Protein 6EXM (pdb70)

Radius of gyration: 22.31 Å; Cα contacts (8 Å, |Δi|>4): 837; chains: 2; bounding box: 46×60×61 Å

B-factor: mean 35.34, std 17.26, range [12.86, 109.3]

Secondary structure (DSSP, 8-state):
-HHHHHHHHHHHHTTPPPEEEETT-EEE-TT-SS-EEEEEEESEEEEEEE-TT--EEEEEEEESSEEEESB-TTT--BSSS-EEEE-SSEEEEEEEEHHHHHHHHTT-HHHHHHHHHHHHHHHHHHHHHHHHHHHHHHHHHHHHHHHHHHHHHEEEETTEEEE-S-HHHHHHHHSPSEETT-HHHHHHHHHHHHTTSEEEETTEEEE--HHHHHHH-HHHHHHHHHHSHHHHHHT-/-HHHHHHHHHHHHTT---EEEETT-EEE-TT-SS-EEEEEEESEEEEEEE-TT-PEEEEEEEESSEEEESB-TTT--BSSS-EEEE-SSEEEEEEEEHHHHHHHHHH-HHHHHHHHHHHHHHHHHHHHHHHHHHHHHHHHHHHHHHHHHHHHHEEEETTEEEE-S-HHHHHHHT--TTHHHHHHHHHTTSEEEETTEEEES-HHHHHHH-HHHHHHHHHH-HHHHHTT-

Solvent-accessible surface area: 20684 Å² total; per-residue (Å²): 123,83,64,1,61,87,1,46,106,31,0,69,111,71,62,33,169,63,106,116,26,88,44,147,76,73,15,11,46,42,165,47,136,50,18,43,0,0,0,0,68,86,12,13,0,32,6,4,1,47,20,196,132,52,58,96,6,14,1,12,37,13,83,21,22,36,4,6,20,7,0,6,0,38,82,55,74,15,16,12,69,18,4,0,31,1,6,15,94,79,1,25,0,3,25,5,91,0,47,74,0,42,98,18,1,26,151,46,72,86,14,2,19,6,0,0,7,4,11,4,44,15,15,1,24,16,9,4,48,76,2,2,66,52,93,40,24,109,49,1,28,0,0,1,22,12,0,30,16,0,7,39,41,14,120,130,49,145,43,20,15,62,5,54,28,74,54,98,2,13,90,53,7,5,42,21,15,9,90,70,132,20,75,41,14,36,175,35,17,64,118,2,68,141,77,141,2,9,24,137,92,112,73,24,15,16,3,89,58,24,104,50,0,45,170,42,0,44,38,4,14,58,29,6,96,26,8,35,78,78,41,54,33,159,20,92,123,81,60,1,63,85,1,52,112,32,2,76,115,64,60,25,162,64,99,160,34,111,42,153,62,65,14,10,43,32,161,44,125,55,14,40,0,0,0,0,57,79,14,16,0,20,5,1,3,45,51,187,128,46,75,93,38,61,3,14,60,14,84,15,27,34,3,6,16,6,0,4,0,36,83,55,74,15,15,11,72,22,0,0,30,0,0,13,59,128,1,29,0,3,24,4,92,1,58,85,2,41,104,20,1,38,160,42,80,89,15,2,23,6,0,0,11,3,10,5,46,18,12,1,38,20,12,3,63,60,1,3,68,42,66,42,24,111,27,0,52,16,0,1,55,0,0,31,15,0,0,36,39,22,112,133,38,147,45,20,24,45,2,50,27,76,63,89,5,10,109,51,13,51,62,126,37,70,59,171,21,29,52,76,0,88,137,86,144,0,1,41,96,78,122,72,29,14,18,2,94,50,24,92,10,0,38,136,62,0,42,21,6,21,58,28,7,94,29,10,34,81,88,40,59,35,124,28,97

Nearest PDB structures (foldseek):
  6qvz-assembly1_B  TM=9.612E-01  e=1.981E-40  Listeria monocytogenes
  6qwf-assembly1_B  TM=9.146E-01  e=3.761E-39  Listeria monocytogenes
  6qwm-assembly1_A  TM=9.175E-01  e=7.849E-39  Listeria monocytogenes
  5lek-assembly1_B  TM=9.121E-01  e=9.302E-39  Listeria monocytogenes EGD-e
  6qwk-assembly1_B  TM=9.116E-01  e=1.382E-38  Listeria monocytogenes

Foldseek 3Di:
DVLLVVVVVLCVVVPWDKDKDFAFDWPDFLPDFFWKKKQWAAAKKFKWDADVPRFIWTADIDGPGAIDTQADLVVRGGPDGITIGGHGGMTMITIGTSPVVNVSCVVPVSNVVVNVLRVVLVVLLVVLLVVLCVVQNPLLQLLLLVLVQQLPQWDQDPVATWRNDQPRSVVQSSDGTTGGPDPVSVVSVVVCAVVQCWHDDPNTIHGDCSVVSCVSSVSSLVSCCVSPVVSSVVVD/DVLLVVVVVLCVVVPWDKDKDFAFDWPDFLVDFFWKKKQWAAAKKFKWDADPVGDIDTDDMDGPGAIDTQADLVVRGGPHRITIGGLARMTMITIGGSPRVNVSCVVPVSNVVVNVVRVVLVVLLVVLLVVLCVVQNPLLNVLLVVLVLQLPQWDQDPQATWSDGDLSSVVVVPVVVVVVSVVVCVVVVQWDCPDSIIHGHNSVVSCVSSVSSLVSCCVSPVVSSVVPD

Structure (mmCIF, N/CA/C/O backbone):
data_6EXM
#
_entry.id   6EXM
#
_cell.length_a   47.729
_cell.length_b   88.647
_cell.length_c   115.997
_cell.angle_alpha   90.00
_cell.angle_beta   90.00
_cell.angle_gamma   90.00
#
_symmetry.space_group_name_H-M   'P 21 21 21'
#
loop_
_entity.id
_entity.type
_entity.pdbx_description
1 polymer 'Listeriolysin positive regulatory factor A'
2 non-polymer [(3~{R})-3-carboxy-7-[(2,3-dimethylphenyl)methyl]-5-oxidanylidene-2,3-dihydro-[1,3]thiazolo[3,2-a]pyridin-8-yl]-dimethyl-azanium
3 non-polymer 'SODIUM ION'
4 non-polymer 'ISOPROPYL ALCOHOL'
5 water water
#
loop_
_atom_site.group_PDB
_atom_site.id
_atom_site.type_symbol
_atom_site.label_atom_id
_atom_site.label_alt_id
_atom_site.label_comp_id
_atom_site.label_asym_id
_atom_site.label_entity_id
_atom_site.label_seq_id
_atom_site.pdbx_PDB_ins_code
_atom_site.Cartn_x
_atom_site.Cartn_y
_atom_site.Cartn_z
_atom_site.occupancy
_atom_site.B_iso_or_equiv
_atom_site.auth_seq_id
_atom_site.auth_comp_id
_atom_site.auth_asym_id
_atom_site.auth_atom_id
_atom_site.pdbx_PDB_model_num
ATOM 1 N N . ASN A 1 4 ? 63.986 106.418 -0.121 1.00 42.35 2 ASN A N 1
ATOM 2 C CA . ASN A 1 4 ? 63.361 107.420 0.736 1.00 41.78 2 ASN A CA 1
ATOM 3 C C . ASN A 1 4 ? 63.427 108.797 0.083 1.00 44.81 2 ASN A C 1
ATOM 4 O O . ASN A 1 4 ? 64.439 109.496 0.190 1.00 32.42 2 ASN A O 1
ATOM 9 N N . ALA A 1 5 ? 62.352 109.195 -0.593 1.00 36.50 3 ALA A N 1
ATOM 10 C CA . ALA A 1 5 ? 62.409 110.388 -1.447 1.00 37.71 3 ALA A CA 1
ATOM 11 C C . ALA A 1 5 ? 62.716 111.649 -0.642 1.00 33.98 3 ALA A C 1
ATOM 12 O O . ALA A 1 5 ? 63.514 112.490 -1.064 1.00 34.07 3 ALA A O 1
ATOM 14 N N . GLN A 1 6 ? 62.083 111.777 0.518 1.00 31.01 4 GLN A N 1
ATOM 15 C CA . GLN A 1 6 ? 62.237 112.944 1.388 1.00 31.65 4 GLN A CA 1
ATOM 16 C C . GLN A 1 6 ? 63.702 113.112 1.801 1.00 33.08 4 GLN A C 1
ATOM 17 O O . GLN A 1 6 ? 64.224 114.221 1.878 1.00 29.21 4 GLN A O 1
ATOM 23 N N . ALA A 1 7 ? 64.341 111.990 2.097 1.00 30.59 5 ALA A N 1
ATOM 24 C CA . ALA A 1 7 ? 65.706 112.010 2.603 1.00 28.03 5 ALA A CA 1
ATOM 25 C C . ALA A 1 7 ? 66.644 112.356 1.459 1.00 33.57 5 ALA A C 1
ATOM 26 O O . ALA A 1 7 ? 67.628 113.086 1.628 1.00 29.56 5 ALA A O 1
ATOM 28 N N . GLU A 1 8 ? 66.335 111.818 0.287 1.00 28.35 6 GLU A N 1
ATOM 29 C CA . GLU A 1 8 ? 67.123 112.115 -0.904 1.00 32.06 6 GLU A CA 1
ATOM 30 C C . GLU A 1 8 ? 67.071 113.614 -1.244 1.00 31.37 6 GLU A C 1
ATOM 31 O O . GLU A 1 8 ? 68.093 114.206 -1.635 1.00 31.42 6 GLU A O 1
ATOM 37 N N . GLU A 1 9 ? 65.912 114.242 -1.085 1.00 30.05 7 GLU A N 1
ATOM 38 C CA . GLU A 1 9 ? 65.803 115.682 -1.315 1.00 33.33 7 GLU A CA 1
ATOM 39 C C . GLU A 1 9 ? 66.609 116.447 -0.267 1.00 37.70 7 GLU A C 1
ATOM 40 O O . GLU A 1 9 ? 67.167 117.513 -0.536 1.00 31.38 7 GLU A O 1
ATOM 46 N N . PHE A 1 10 ? 66.683 115.901 0.943 1.00 30.69 8 PHE A N 1
ATOM 47 C CA . PHE A 1 10 ? 67.394 116.614 1.999 1.00 27.97 8 PHE A CA 1
ATOM 48 C C . PHE A 1 10 ? 68.901 116.566 1.722 1.00 24.38 8 PHE A C 1
ATOM 49 O O . PHE A 1 10 ? 69.613 117.555 1.963 1.00 26.39 8 PHE A O 1
ATOM 57 N N . LYS A 1 11 ? 69.372 115.422 1.234 1.00 23.45 9 LYS A N 1
ATOM 58 C CA . LYS A 1 11 ? 70.776 115.238 0.870 1.00 24.35 9 LYS A CA 1
ATOM 59 C C . LYS A 1 11 ? 71.103 116.302 -0.198 1.00 26.44 9 LYS A C 1
ATOM 60 O O . LYS A 1 11 ? 72.120 116.997 -0.109 1.00 28.68 9 LYS A O 1
ATOM 66 N N . LYS A 1 12 ? 70.221 116.456 -1.182 1.00 30.01 10 LYS A N 1
ATOM 67 C CA . LYS A 1 12 ? 70.488 117.434 -2.242 1.00 29.69 10 LYS A CA 1
ATOM 68 C C . LYS A 1 12 ? 70.528 118.851 -1.717 1.00 30.69 10 LYS A C 1
ATOM 69 O O . LYS A 1 12 ? 71.369 119.651 -2.151 1.00 35.62 10 LYS A O 1
ATOM 75 N N . TYR A 1 13 ? 69.662 119.161 -0.770 1.00 29.09 11 TYR A N 1
ATOM 76 C CA . TYR A 1 13 ? 69.637 120.458 -0.134 1.00 33.49 11 TYR A CA 1
ATOM 77 C C . TYR A 1 13 ? 70.919 120.748 0.645 1.00 30.71 11 TYR A C 1
ATOM 78 O O . TYR A 1 13 ? 71.420 121.885 0.630 1.00 33.64 11 TYR A O 1
ATOM 87 N N . LEU A 1 14 ? 71.455 119.740 1.321 1.00 25.71 12 LEU A N 1
ATOM 88 C CA . LEU A 1 14 ? 72.713 119.922 2.03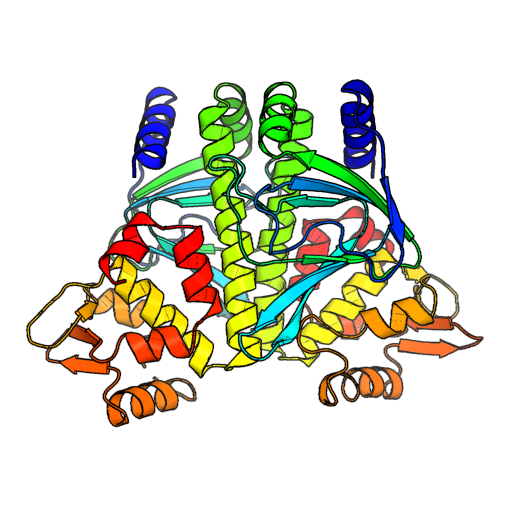7 1.00 21.60 12 LEU A CA 1
ATOM 89 C C . LEU A 1 14 ? 73.843 120.200 1.041 1.00 31.87 12 LEU A C 1
ATOM 90 O O . LEU A 1 14 ? 74.687 121.065 1.278 1.00 29.70 12 LEU A O 1
ATOM 95 N N . GLU A 1 15 ? 73.868 119.482 -0.073 1.00 28.08 13 GLU A N 1
ATOM 96 C CA . GLU A 1 15 ? 75.019 119.610 -0.972 1.00 36.37 13 GLU A CA 1
ATOM 97 C C . GLU A 1 15 ? 74.922 120.967 -1.700 1.00 39.39 13 GLU A C 1
ATOM 98 O O . GLU A 1 15 ? 75.935 121.646 -1.925 1.00 33.73 13 GLU A O 1
ATOM 104 N N . THR A 1 16 ? 73.692 121.382 -1.987 1.00 36.50 14 THR A N 1
ATOM 105 C CA . THR A 1 16 ? 73.356 122.704 -2.534 1.00 39.89 14 THR A CA 1
ATOM 106 C C . THR A 1 16 ? 73.886 123.854 -1.682 1.00 40.37 14 THR A C 1
ATOM 107 O O . THR A 1 16 ? 74.181 124.940 -2.189 1.00 35.86 14 THR A O 1
ATOM 111 N N . ASN A 1 17 ? 73.976 123.623 -0.376 1.00 32.11 15 ASN A N 1
ATOM 112 C CA . ASN A 1 17 ? 74.500 124.615 0.544 1.00 29.94 15 ASN A CA 1
ATOM 113 C C . ASN A 1 17 ? 75.940 124.305 0.915 1.00 28.22 15 ASN A C 1
ATOM 114 O O . ASN A 1 17 ? 76.486 124.862 1.877 1.00 31.94 15 ASN A O 1
ATOM 119 N N . GLY A 1 18 ? 76.582 123.435 0.141 1.00 28.42 16 GLY A N 1
ATOM 120 C CA . GLY A 1 18 ? 78.022 123.254 0.231 1.00 29.28 16 GLY A CA 1
ATOM 121 C C . GLY A 1 18 ? 78.527 122.249 1.239 1.00 31.92 16 GLY A C 1
ATOM 122 O O . GLY A 1 18 ? 79.698 122.228 1.575 1.00 28.57 16 GLY A O 1
ATOM 123 N N . ILE A 1 19 ? 77.643 121.376 1.714 1.00 27.77 17 ILE A N 1
ATOM 124 C CA . ILE A 1 19 ? 78.033 120.416 2.745 1.00 25.96 17 ILE A CA 1
ATOM 125 C C . ILE A 1 19 ? 78.407 119.084 2.112 1.00 21.59 17 ILE A C 1
ATOM 126 O O . ILE A 1 19 ? 77.607 118.498 1.385 1.00 27.37 17 ILE A O 1
ATOM 131 N N . LYS A 1 20 ? 79.624 118.630 2.377 1.00 28.23 18 LYS A N 1
ATOM 132 C CA . LYS A 1 20 ? 80.128 117.418 1.787 1.00 32.51 18 LYS A CA 1
ATOM 133 C C . LYS A 1 20 ? 79.942 116.235 2.732 1.00 28.27 18 LYS A C 1
ATOM 134 O O . LYS A 1 20 ? 80.010 116.401 3.952 1.00 33.85 18 LYS A O 1
ATOM 140 N N . PRO A 1 21 ? 79.761 115.030 2.172 1.00 27.76 19 PRO A N 1
ATOM 141 C CA . PRO A 1 21 ? 79.678 113.833 3.012 1.00 31.50 19 PRO A CA 1
ATOM 142 C C . PRO A 1 21 ? 81.020 113.455 3.606 1.00 31.16 19 PRO A C 1
ATOM 143 O O . PRO A 1 21 ? 82.078 113.702 3.002 1.00 30.24 19 PRO A O 1
ATOM 147 N N . LYS A 1 22 ? 80.982 112.883 4.803 1.00 26.62 20 LYS A N 1
ATOM 148 C CA . LYS A 1 22 ? 82.146 112.299 5.439 1.00 26.33 20 LYS A CA 1
ATOM 149 C C . LYS A 1 22 ? 81.939 110.803 5.519 1.00 25.57 20 LYS A C 1
ATOM 150 O O . LYS A 1 22 ? 80.788 110.350 5.654 1.00 24.60 20 LYS A O 1
ATOM 156 N N . GLN A 1 23 ? 83.030 110.051 5.452 1.00 27.63 21 GLN A N 1
ATOM 157 C CA . GLN A 1 23 ? 83.007 108.612 5.635 1.00 27.69 21 GLN A CA 1
ATOM 158 C C . GLN A 1 23 ? 83.624 108.190 6.953 1.00 30.31 21 GLN A C 1
ATOM 159 O O . GLN A 1 23 ? 84.644 108.739 7.391 1.00 29.53 21 GLN A O 1
ATOM 165 N N . PHE A 1 24 ? 83.012 107.179 7.561 1.00 21.95 22 PHE A N 1
ATOM 166 C CA . PHE A 1 24 ? 83.384 106.678 8.868 1.00 23.69 22 PHE A CA 1
ATOM 167 C C . PHE A 1 24 ? 83.469 105.168 8.813 1.00 26.99 22 PHE A C 1
ATOM 168 O O . PHE A 1 24 ? 82.819 104.525 7.993 1.00 30.35 22 PHE A O 1
ATOM 176 N N . HIS A 1 25 ? 84.279 104.584 9.686 1.00 25.53 23 HIS A N 1
ATOM 177 C CA . HIS A 1 25 ? 84.360 103.151 9.787 1.00 25.56 23 HIS A CA 1
ATOM 178 C C . HIS A 1 25 ? 83.888 102.636 11.130 1.00 20.95 23 HIS A C 1
ATOM 179 O O . HIS A 1 25 ? 83.777 103.388 12.110 1.00 20.57 23 HIS A O 1
ATOM 186 N N . LYS A 1 26 ? 83.644 101.360 11.155 1.00 21.29 24 LYS A N 1
ATOM 187 C CA . LYS A 1 26 ? 83.210 100.665 12.343 1.00 21.06 24 LYS A CA 1
ATOM 188 C C . LYS A 1 26 ? 84.114 101.047 13.515 1.00 27.86 24 LYS A C 1
ATOM 189 O O . LYS A 1 26 ? 85.358 101.097 13.390 1.00 22.98 24 LYS A O 1
ATOM 195 N N . LYS A 1 27 ? 83.434 101.383 14.608 1.00 20.08 25 LYS A N 1
ATOM 196 C CA . LYS A 1 27 ? 83.958 101.748 15.930 1.00 22.32 25 LYS A CA 1
ATOM 197 C C . LYS A 1 27 ? 84.337 103.225 16.055 1.00 19.03 25 LYS A C 1
ATOM 198 O O . LYS A 1 27 ? 84.631 103.685 17.161 1.00 26.56 25 LYS A O 1
ATOM 204 N N . GLU A 1 28 ? 84.288 104.009 14.978 1.00 17.85 26 GLU A N 1
ATOM 205 C CA . GLU A 1 28 ? 84.529 105.441 15.053 1.00 17.37 26 GLU A CA 1
ATOM 206 C C . GLU A 1 28 ? 83.356 106.179 15.642 1.00 19.58 26 GLU A C 1
ATOM 207 O O . GLU A 1 28 ? 82.214 105.739 15.498 1.00 19.40 26 GLU A O 1
ATOM 213 N N . LEU A 1 29 ? 83.643 107.289 16.310 1.00 17.65 27 LEU A N 1
ATOM 214 C CA . LEU A 1 29 ? 82.608 108.152 16.823 1.00 15.21 27 LEU A CA 1
ATOM 215 C C . LEU A 1 29 ? 82.367 109.325 15.884 1.00 16.95 27 LEU A C 1
ATOM 216 O O . LEU A 1 29 ? 83.247 110.142 15.626 1.00 22.19 27 LEU A O 1
ATOM 221 N N . ILE A 1 30 ? 81.141 109.436 15.394 1.00 18.10 28 ILE A N 1
ATOM 222 C CA . ILE A 1 30 ? 80.750 110.568 14.573 1.00 15.84 28 ILE A CA 1
ATOM 223 C C . ILE A 1 30 ? 80.564 111.872 15.384 1.00 17.29 28 ILE A C 1
ATOM 224 O O . ILE A 1 30 ? 80.930 112.973 14.937 1.00 19.97 28 ILE A O 1
ATOM 229 N N . PHE A 1 31 ? 80.017 111.731 16.603 1.00 16.50 29 PHE A N 1
ATOM 230 C CA . PHE A 1 31 ? 80.113 112.772 17.606 1.00 16.14 29 PHE A CA 1
ATOM 231 C C . PHE A 1 31 ? 80.370 112.119 18.929 1.00 13.73 29 PHE A C 1
ATOM 232 O O . PHE A 1 31 ? 80.125 110.920 19.089 1.00 15.77 29 PHE A O 1
ATOM 240 N N . ASN A 1 32 ? 80.857 112.913 19.895 1.00 15.67 30 ASN A N 1
ATOM 241 C CA . ASN A 1 32 ? 81.177 112.389 21.196 1.00 13.60 30 ASN A CA 1
ATOM 242 C C . ASN A 1 32 ? 80.749 113.292 22.304 1.00 13.94 30 ASN A C 1
ATOM 243 O O . ASN A 1 32 ? 80.378 114.435 22.083 1.00 18.00 30 ASN A O 1
ATOM 248 N N . GLN A 1 33 ? 80.740 112.709 23.492 1.00 16.51 31 GLN A N 1
ATOM 249 C CA . GLN A 1 33 ? 80.147 113.359 24.661 1.00 16.55 31 GLN A CA 1
ATOM 250 C C . GLN A 1 33 ? 81.049 114.425 25.293 1.00 20.29 31 GLN A C 1
ATOM 251 O O . GLN A 1 33 ? 80.651 115.089 26.255 1.00 23.54 31 GLN A O 1
ATOM 257 N N . TRP A 1 34 ? 82.251 114.601 24.765 1.00 19.36 32 TRP A N 1
ATOM 258 C CA . TRP A 1 34 ? 83.222 115.508 25.393 1.00 20.89 32 TRP A CA 1
ATOM 259 C C . TRP A 1 34 ? 83.449 116.782 24.592 1.00 29.44 32 TRP A C 1
ATOM 260 O O . TRP A 1 34 ? 84.153 117.706 25.024 1.00 32.24 32 TRP A O 1
ATOM 271 N N . ASP A 1 35 ? 82.863 116.835 23.411 1.00 23.75 33 ASP A N 1
ATOM 272 C CA . ASP A 1 35 ? 83.067 117.923 22.477 1.00 25.13 33 ASP A CA 1
ATOM 273 C C . ASP A 1 35 ? 82.298 119.136 22.955 1.00 26.35 33 ASP A C 1
ATOM 274 O O . ASP A 1 35 ? 81.118 119.012 23.202 1.00 28.02 33 ASP A O 1
ATOM 279 N N . PRO A 1 36 ? 82.942 120.307 23.037 1.00 31.14 34 PRO A N 1
ATOM 280 C CA . PRO A 1 36 ? 82.146 121.481 23.397 1.00 37.35 34 PRO A CA 1
ATOM 281 C C . PRO A 1 36 ? 81.056 121.840 22.345 1.00 33.95 34 PRO A C 1
ATOM 282 O O . PRO A 1 36 ? 80.006 122.358 22.699 1.00 44.09 34 PRO A O 1
ATOM 286 N N . GLN A 1 37 ? 81.299 121.509 21.083 1.00 25.54 35 GLN A N 1
ATOM 287 C CA . GLN A 1 37 ? 80.417 121.857 19.970 1.00 26.30 35 GLN A CA 1
ATOM 288 C C . GLN A 1 37 ? 79.416 120.737 19.735 1.00 21.70 35 GLN A C 1
ATOM 289 O O . GLN A 1 37 ? 79.816 119.587 19.727 1.00 20.87 35 GLN A O 1
ATOM 295 N N . GLU A 1 38 ? 78.138 121.080 19.552 1.00 21.43 36 GLU A N 1
ATOM 296 C CA . GLU A 1 38 ? 77.163 120.098 19.102 1.00 18.01 36 GLU A CA 1
ATOM 297 C C . GLU A 1 38 ? 76.812 120.166 17.622 1.00 22.80 36 GLU A C 1
ATOM 298 O O . GLU A 1 38 ? 77.010 121.187 16.938 1.00 21.89 36 GLU A O 1
ATOM 304 N N . TYR A 1 39 ? 76.272 119.049 17.139 1.00 19.55 37 TYR A N 1
ATOM 305 C CA . TYR A 1 39 ? 76.059 118.835 15.721 1.00 21.98 37 TYR A CA 1
ATOM 306 C C . TYR A 1 39 ? 74.734 118.241 15.393 1.00 22.78 37 TYR A C 1
ATOM 307 O O . TYR A 1 39 ? 74.147 117.509 16.202 1.00 20.97 37 TYR A O 1
ATOM 316 N N . CYS A 1 40 ? 74.313 118.507 14.158 1.00 20.26 38 CYS A N 1
ATOM 317 C CA . CYS A 1 40 ? 73.265 117.754 13.492 1.00 19.24 38 CYS A CA 1
ATOM 318 C C . CYS A 1 40 ? 73.938 116.791 12.536 1.00 21.02 38 CYS A C 1
ATOM 319 O O . CYS A 1 40 ? 74.766 117.201 11.715 1.00 22.73 38 CYS A O 1
ATOM 322 N N . ILE A 1 41 ? 73.662 115.508 12.701 1.00 15.69 39 ILE A N 1
ATOM 323 C CA . ILE A 1 41 ? 74.173 114.460 11.822 1.00 14.93 39 ILE A CA 1
ATOM 324 C C . ILE A 1 41 ? 73.057 113.995 10.895 1.00 20.99 39 ILE A C 1
ATOM 325 O O . ILE A 1 41 ? 72.039 113.528 11.363 1.00 17.39 39 ILE A O 1
ATOM 330 N N . PHE A 1 42 ? 73.220 114.170 9.593 1.00 18.75 40 PHE A N 1
ATOM 331 C CA . PHE A 1 42 ? 72.397 113.450 8.629 1.00 20.71 40 PHE A CA 1
ATOM 332 C C . PHE A 1 42 ? 73.120 112.190 8.239 1.00 21.13 40 PHE A C 1
ATOM 333 O O . PHE A 1 42 ? 74.080 112.196 7.448 1.00 19.19 40 PHE A O 1
ATOM 341 N N . LEU A 1 43 ? 72.726 111.093 8.863 1.00 16.38 41 LEU A N 1
ATOM 342 C CA . LEU A 1 43 ? 73.265 109.816 8.576 1.00 15.30 41 LEU A CA 1
ATOM 343 C C . LEU A 1 43 ? 72.629 109.328 7.295 1.00 19.85 41 LEU A C 1
ATOM 344 O O . LEU A 1 43 ? 71.429 109.083 7.245 1.00 17.90 41 LEU A O 1
ATOM 349 N N . TYR A 1 44 ? 73.419 109.258 6.234 1.00 18.70 42 TYR A N 1
ATOM 350 C CA . TYR A 1 44 ? 72.870 108.930 4.934 1.00 22.68 42 TYR A CA 1
ATOM 351 C C . TYR A 1 44 ? 72.881 107.435 4.673 1.00 23.30 42 TYR A C 1
ATOM 352 O O . TYR A 1 44 ? 71.885 106.913 4.150 1.00 22.64 42 TYR A O 1
ATOM 361 N N . ASP A 1 45 ? 73.970 106.735 5.010 1.00 21.92 43 ASP A N 1
ATOM 362 C CA . ASP A 1 45 ? 74.068 105.295 4.848 1.00 21.91 43 ASP A CA 1
ATOM 363 C C . ASP A 1 45 ? 74.881 104.696 5.975 1.00 22.67 43 ASP A C 1
ATOM 364 O O . ASP A 1 45 ? 75.878 105.276 6.378 1.00 26.84 43 ASP A O 1
ATOM 369 N N . GLY A 1 46 ? 74.436 103.555 6.486 1.00 18.57 44 GLY A N 1
ATOM 370 C CA . GLY A 1 46 ? 75.134 102.845 7.523 1.00 21.99 44 GLY A CA 1
ATOM 371 C C . GLY A 1 46 ? 74.309 102.707 8.763 1.00 17.32 44 GLY A C 1
ATOM 372 O O . GLY A 1 46 ? 73.175 103.157 8.826 1.00 19.37 44 GLY A O 1
ATOM 373 N N . ILE A 1 47 ? 74.903 102.037 9.736 1.00 17.44 45 ILE A N 1
ATOM 374 C CA . ILE A 1 47 ? 74.216 101.732 10.977 1.00 18.37 45 ILE A CA 1
ATOM 375 C C . ILE A 1 47 ? 75.082 102.236 12.116 1.00 20.08 45 ILE A C 1
ATOM 376 O O . ILE A 1 47 ? 76.294 102.104 12.115 1.00 18.41 45 ILE A O 1
ATOM 381 N N . THR A 1 48 ? 74.433 102.870 13.066 1.00 16.26 46 THR A N 1
ATOM 382 C CA . THR A 1 48 ? 75.110 103.470 14.224 1.00 19.19 46 THR A CA 1
ATOM 383 C C . THR A 1 48 ? 74.374 103.178 15.511 1.00 19.70 46 THR A C 1
ATOM 384 O O . THR A 1 48 ? 73.220 102.735 15.489 1.00 17.81 46 THR A O 1
ATOM 388 N N . LYS A 1 49 ? 75.041 103.432 16.640 1.00 17.11 47 LYS A N 1
ATOM 389 C CA . LYS A 1 49 ? 74.376 103.339 17.925 1.00 19.37 47 LYS A CA 1
ATOM 390 C C . LYS A 1 49 ? 74.758 104.531 18.758 1.00 17.96 47 LYS A C 1
ATOM 391 O O . LYS A 1 49 ? 75.900 105.029 18.694 1.00 17.10 47 LYS A O 1
ATOM 397 N N . LEU A 1 50 ? 73.791 104.985 19.525 1.00 15.27 48 LEU A N 1
ATOM 398 C CA . LEU A 1 50 ? 73.990 106.002 20.548 1.00 15.50 48 LEU A CA 1
ATOM 399 C C . LEU A 1 50 ? 74.435 105.319 21.808 1.00 16.78 48 LEU A C 1
ATOM 400 O O . LEU A 1 50 ? 73.788 104.393 22.270 1.00 17.45 48 LEU A O 1
ATOM 405 N N . THR A 1 51 ? 75.557 105.781 22.376 1.00 17.42 49 THR A N 1
ATOM 406 C CA . THR A 1 51 ? 76.105 105.202 23.611 1.00 17.53 49 THR A CA 1
ATOM 407 C C . THR A 1 51 ? 76.316 106.230 24.747 1.00 14.43 49 THR A C 1
ATOM 408 O O . THR A 1 51 ? 76.448 107.403 24.475 1.00 15.72 49 THR A O 1
ATOM 412 N N . SER A 1 52 ? 76.241 105.730 25.996 1.00 17.70 50 SER A N 1
ATOM 413 C CA . SER A 1 52 ? 76.465 106.511 27.219 1.00 19.73 50 SER A CA 1
ATOM 414 C C . SER A 1 52 ? 77.517 105.802 28.036 1.00 28.42 50 SER A C 1
ATOM 415 O O . SER A 1 52 ? 77.769 104.629 27.814 1.00 25.72 50 SER A O 1
ATOM 418 N N . ILE A 1 53 ? 78.143 106.524 28.961 1.00 26.42 51 ILE A N 1
ATOM 419 C CA . ILE A 1 53 ? 79.090 105.915 29.897 1.00 29.63 51 ILE A CA 1
ATOM 420 C C . ILE A 1 53 ? 78.659 106.263 31.330 1.00 41.22 51 ILE A C 1
ATOM 421 O O . ILE A 1 53 ? 78.394 107.424 31.633 1.00 32.49 51 ILE A O 1
ATOM 426 N N . SER A 1 54 ? 78.549 105.256 32.191 1.00 40.20 52 SER A N 1
ATOM 427 C CA . SER A 1 54 ? 78.209 105.485 33.596 1.00 42.02 52 SER A CA 1
ATOM 428 C C . SER A 1 54 ? 79.461 105.932 34.342 1.00 58.08 52 SER A C 1
ATOM 429 O O . SER A 1 54 ? 80.563 105.815 33.800 1.00 53.32 52 SER A O 1
ATOM 432 N N . GLU A 1 55 ? 79.305 106.444 35.567 1.00 67.20 53 GLU A N 1
ATOM 433 C CA . GLU A 1 55 ? 80.461 106.847 36.385 1.00 71.05 53 GLU A CA 1
ATOM 434 C C . GLU A 1 55 ? 81.425 105.671 36.532 1.00 61.80 53 GLU A C 1
ATOM 435 O O . GLU A 1 55 ? 82.635 105.856 36.656 1.00 65.80 53 GLU A O 1
ATOM 441 N N . ASN A 1 56 ? 80.848 104.472 36.502 1.00 54.93 54 ASN A N 1
ATOM 442 C CA . ASN A 1 56 ? 81.552 103.183 36.434 1.00 65.49 54 ASN A CA 1
ATOM 443 C C . ASN A 1 56 ? 82.584 103.006 35.303 1.00 60.62 54 ASN A C 1
ATOM 444 O O . ASN A 1 56 ? 83.548 102.256 35.451 1.00 53.87 54 ASN A O 1
ATOM 449 N N . GLY A 1 57 ? 82.354 103.648 34.160 1.00 58.38 55 GLY A N 1
ATOM 450 C CA . GLY A 1 57 ? 83.126 103.374 32.953 1.00 57.71 55 GLY A CA 1
ATOM 451 C C . GLY A 1 57 ? 82.437 102.355 32.047 1.00 54.18 55 GLY A C 1
ATOM 452 O O . GLY A 1 57 ? 82.970 101.950 31.009 1.00 45.12 55 GLY A O 1
ATOM 453 N N . THR A 1 58 ? 81.235 101.949 32.443 1.00 39.33 56 THR A N 1
ATOM 454 C CA . THR A 1 58 ? 80.439 100.976 31.704 1.00 43.48 56 THR A CA 1
ATOM 455 C C . THR A 1 58 ? 79.694 101.627 30.531 1.00 37.91 56 THR A C 1
ATOM 456 O O . THR A 1 58 ? 78.942 102.597 30.729 1.00 37.49 56 THR A O 1
ATOM 460 N N . ILE A 1 59 ? 79.887 101.087 29.325 1.00 34.68 57 ILE A N 1
ATOM 461 C CA . ILE A 1 59 ? 79.212 101.591 28.129 1.00 33.92 57 ILE A CA 1
ATOM 462 C C . ILE A 1 59 ? 77.817 100.997 27.994 1.00 31.93 57 ILE A C 1
ATOM 463 O O . ILE A 1 59 ? 77.622 99.783 28.146 1.00 31.52 57 ILE A O 1
ATOM 468 N N . MET A 1 60 ? 76.850 101.869 27.712 1.00 25.20 58 MET A N 1
ATOM 469 C CA . MET A 1 60 ? 75.460 101.506 27.554 1.00 25.15 58 MET A CA 1
ATOM 470 C C . MET A 1 60 ? 75.087 101.862 26.108 1.00 22.41 58 MET A C 1
ATOM 471 O O . MET A 1 60 ? 75.408 102.971 25.647 1.00 22.27 58 MET A O 1
ATOM 476 N N . ASN A 1 61 ? 74.446 100.903 25.418 1.00 21.87 59 ASN A N 1
ATOM 477 C CA . ASN A 1 61 ? 73.907 101.112 24.084 1.00 21.98 59 ASN A CA 1
ATOM 478 C C . ASN A 1 61 ? 72.472 101.577 24.268 1.00 22.57 59 ASN A C 1
ATOM 479 O O . ASN A 1 61 ? 71.671 100.843 24.856 1.00 26.87 59 ASN A O 1
ATOM 484 N N . LEU A 1 62 ? 72.148 102.778 23.810 1.00 17.77 60 LEU A N 1
ATOM 485 C CA . LEU A 1 62 ? 70.840 103.376 24.120 1.00 18.72 60 LEU A CA 1
ATOM 486 C C . LEU A 1 62 ? 69.845 103.314 22.972 1.00 23.21 60 LEU A C 1
ATOM 487 O O . LEU A 1 62 ? 68.638 103.289 23.180 1.00 20.74 60 LEU A O 1
ATOM 492 N N . GLN A 1 63 ? 70.344 103.358 21.749 1.00 17.73 61 GLN A N 1
ATOM 493 C CA . GLN A 1 63 ? 69.464 103.547 20.599 1.00 19.87 61 GLN A CA 1
ATOM 494 C C . GLN A 1 63 ? 70.245 103.222 19.343 1.00 18.32 61 GLN A C 1
ATOM 495 O O . GLN A 1 63 ? 71.432 103.545 19.257 1.00 18.72 61 GLN A O 1
ATOM 501 N N . TYR A 1 64 ? 69.596 102.600 18.366 1.00 18.09 62 TYR A N 1
ATOM 502 C CA . TYR A 1 64 ? 70.177 102.378 17.054 1.00 16.36 62 TYR A CA 1
ATOM 503 C C . TYR A 1 64 ? 69.596 103.290 15.993 1.00 16.31 62 TYR A C 1
ATOM 504 O O . TYR A 1 64 ? 68.414 103.671 16.070 1.00 17.24 62 TYR A O 1
ATOM 513 N N . TYR A 1 65 ? 70.417 103.703 15.019 1.00 15.49 63 TYR A N 1
ATOM 514 C CA . TYR A 1 65 ? 69.941 104.514 13.888 1.00 14.95 63 TYR A CA 1
ATOM 515 C C . TYR A 1 65 ? 70.550 103.974 12.618 1.00 17.53 63 TYR A C 1
ATOM 516 O O . TYR A 1 65 ? 71.719 103.605 12.590 1.00 17.81 63 TYR A O 1
ATOM 525 N N . LYS A 1 66 ? 69.782 104.007 11.542 1.00 18.68 64 LYS A N 1
ATOM 526 C CA . LYS A 1 66 ? 70.282 103.584 10.251 1.00 19.39 64 LYS A CA 1
ATOM 527 C C . LYS A 1 66 ? 70.039 104.702 9.251 1.00 19.77 64 LYS A C 1
ATOM 528 O O . LYS A 1 66 ? 69.080 105.452 9.378 1.00 20.40 64 LYS A O 1
ATOM 534 N N . GLY A 1 67 ? 70.902 104.812 8.251 1.00 18.51 65 GLY A N 1
ATOM 535 C CA . GLY A 1 67 ? 70.706 105.809 7.212 1.00 18.48 65 GLY A CA 1
ATOM 536 C C . GLY A 1 67 ? 69.464 105.451 6.384 1.00 20.54 65 GLY A C 1
ATOM 537 O O . GLY A 1 67 ? 69.238 104.275 6.121 1.00 22.57 65 GLY A O 1
ATOM 538 N N . ALA A 1 68 ? 68.629 106.424 5.981 1.00 19.92 66 ALA A N 1
ATOM 539 C CA . ALA A 1 68 ? 68.751 107.828 6.254 1.00 19.53 66 ALA A CA 1
ATOM 540 C C . ALA A 1 68 ? 68.011 108.262 7.506 1.00 19.63 66 ALA A C 1
ATOM 541 O O . ALA A 1 68 ? 66.840 107.883 7.726 1.00 21.50 66 ALA A O 1
ATOM 543 N N . PHE A 1 69 ? 68.648 109.098 8.306 1.00 18.70 67 PHE A N 1
ATOM 544 C CA . PHE A 1 69 ? 68.007 109.596 9.508 1.00 18.99 67 PHE A CA 1
ATOM 545 C C . PHE A 1 69 ? 68.766 110.809 10.008 1.00 20.13 67 PHE A C 1
ATOM 546 O O . PHE A 1 69 ? 69.890 111.052 9.576 1.00 18.87 67 PHE A O 1
ATOM 554 N N . VAL A 1 70 ? 68.174 111.563 10.918 1.00 16.05 68 VAL A N 1
ATOM 555 C CA . VAL A 1 70 ? 68.809 112.720 11.512 1.00 18.66 68 VAL A CA 1
ATOM 556 C C . VAL A 1 70 ? 68.997 112.491 13.007 1.00 20.48 68 VAL A C 1
ATOM 557 O O . VAL A 1 70 ? 68.048 112.106 13.685 1.00 18.17 68 VAL A O 1
ATOM 561 N N . ILE A 1 71 ? 70.208 112.780 13.496 1.00 16.41 69 ILE A N 1
ATOM 562 C CA . ILE A 1 71 ? 70.526 112.692 14.932 1.00 15.05 69 ILE A CA 1
ATOM 563 C C . ILE A 1 71 ? 71.162 114.006 15.378 1.00 21.10 69 ILE A C 1
ATOM 564 O O . ILE A 1 71 ? 72.208 114.375 14.872 1.00 19.89 69 ILE A O 1
ATOM 569 N N . MET A 1 72 ? 70.573 114.705 16.345 1.00 15.18 70 MET A N 1
ATOM 570 C CA . MET A 1 72 ? 71.098 115.988 16.790 1.00 15.76 70 MET A CA 1
ATOM 571 C C . MET A 1 72 ? 71.558 115.904 18.217 1.00 19.61 70 MET A C 1
ATOM 572 O O . MET A 1 72 ? 70.798 115.505 19.089 1.00 18.10 70 MET A O 1
ATOM 577 N N . SER A 1 73 ? 72.810 116.290 18.449 1.00 15.62 71 SER A N 1
ATOM 578 C CA . SER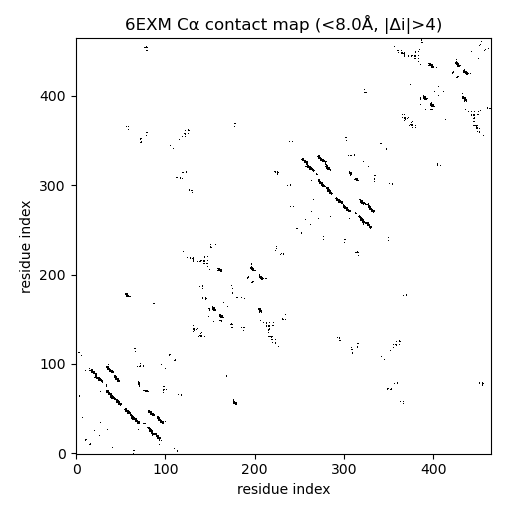 A 1 73 ? 73.454 116.076 19.735 1.00 13.80 71 SER A CA 1
ATOM 579 C C . SER A 1 73 ? 73.217 117.277 20.658 1.00 17.48 71 SER A C 1
ATOM 580 O O . SER A 1 73 ? 73.507 117.229 21.858 1.00 17.65 71 SER A O 1
ATOM 583 N N . GLY A 1 74 ? 72.678 118.344 20.108 1.00 16.43 72 GLY A N 1
ATOM 584 C CA . GLY A 1 74 ? 72.355 119.532 20.889 1.00 17.39 72 GLY A CA 1
ATOM 585 C C . GLY A 1 74 ? 70.967 120.083 20.563 1.00 20.27 72 GLY A C 1
ATOM 586 O O . GLY A 1 74 ? 70.405 119.814 19.521 1.00 18.98 72 GLY A O 1
ATOM 587 N N . PHE A 1 75 ? 70.432 120.853 21.490 1.00 18.16 73 PHE A N 1
ATOM 588 C CA . PHE A 1 75 ? 69.139 121.502 21.317 1.00 19.96 73 PHE A CA 1
ATOM 589 C C . PHE A 1 75 ? 69.208 122.568 20.234 1.00 20.87 73 PHE A C 1
ATOM 590 O O . PHE A 1 75 ? 70.188 123.290 20.145 1.00 21.85 73 PHE A O 1
ATOM 598 N N . ILE A 1 76 ? 68.165 122.668 19.411 1.00 21.67 74 ILE A N 1
ATOM 599 C CA . ILE A 1 76 ? 68.240 123.515 18.232 1.00 19.13 74 ILE A CA 1
ATOM 600 C C . ILE A 1 76 ? 68.325 124.991 18.630 1.00 25.40 74 ILE A C 1
ATOM 601 O O . ILE A 1 76 ? 68.926 125.786 17.912 1.00 28.80 74 ILE A O 1
ATOM 606 N N . ASP A 1 77 ? 67.711 125.338 19.763 1.00 27.39 75 ASP A N 1
ATOM 607 C CA . ASP A 1 77 ? 67.656 126.732 20.202 1.00 30.96 75 ASP A CA 1
ATOM 608 C C . ASP A 1 77 ? 68.901 127.118 21.012 1.00 30.14 75 ASP A C 1
ATOM 609 O O . ASP A 1 77 ? 69.609 128.050 20.641 1.00 31.10 75 ASP A O 1
ATOM 614 N N . THR A 1 78 ? 69.196 126.396 22.090 1.00 24.59 76 THR A N 1
ATOM 615 C CA . THR A 1 78 ? 70.317 126.743 22.952 1.00 24.22 76 THR A CA 1
ATOM 616 C C . THR A 1 78 ? 71.679 126.289 22.395 1.00 27.46 76 THR A C 1
ATOM 617 O O . THR A 1 78 ? 72.732 126.817 22.778 1.00 27.82 76 THR A O 1
ATOM 621 N N . GLU A 1 79 ? 71.647 125.277 21.531 1.00 24.05 77 GLU A N 1
ATOM 622 C CA . GLU A 1 79 ? 72.839 124.678 20.908 1.00 22.73 77 GLU A CA 1
ATOM 623 C C . GLU A 1 79 ? 73.676 123.862 21.876 1.00 27.08 77 GLU A C 1
ATOM 624 O O . GLU A 1 79 ? 74.790 123.440 21.536 1.00 27.70 77 GLU A O 1
ATOM 630 N N . THR A 1 80 ? 73.142 123.593 23.056 1.00 20.89 78 THR A N 1
ATOM 631 C CA . THR A 1 80 ? 73.856 122.815 24.059 1.00 22.49 78 THR A CA 1
ATOM 632 C C . THR A 1 80 ? 73.400 121.352 24.092 1.00 16.80 78 THR A C 1
ATOM 633 O O . THR A 1 80 ? 72.352 121.026 23.578 1.00 18.16 78 THR A O 1
ATOM 637 N N . SER A 1 81 ? 74.186 120.515 24.754 1.00 19.98 79 SER A N 1
ATOM 638 C CA . SER A 1 81 ? 74.005 119.078 24.732 1.00 17.23 79 SER A CA 1
ATOM 639 C C . SER A 1 81 ? 72.640 118.629 25.205 1.00 16.14 79 SER A C 1
ATOM 640 O O . SER A 1 81 ? 72.136 119.154 26.211 1.00 17.51 79 SER A O 1
ATOM 643 N N . VAL A 1 82 ? 72.058 117.662 24.506 1.00 16.44 80 VAL A N 1
ATOM 644 C CA . VAL A 1 82 ? 70.858 117.012 24.995 1.00 18.26 80 VAL A CA 1
ATOM 645 C C . VAL A 1 82 ? 71.146 115.853 25.930 1.00 19.40 80 VAL A C 1
ATOM 646 O O . VAL A 1 82 ? 70.236 115.254 26.481 1.00 19.83 80 VAL A O 1
ATOM 650 N N . GLY A 1 83 ? 72.417 115.485 26.089 1.00 14.84 81 GLY A N 1
ATOM 651 C CA . GLY A 1 83 ? 72.804 114.359 26.911 1.00 13.83 81 GLY A CA 1
ATOM 652 C C . GLY A 1 83 ? 74.228 113.952 26.559 1.00 15.50 81 GLY A C 1
ATOM 653 O O . GLY A 1 83 ? 74.690 114.214 25.462 1.00 17.13 81 GLY A O 1
ATOM 654 N N . TYR A 1 84 ? 74.903 113.320 27.491 1.00 15.60 82 TYR A N 1
ATOM 655 C CA . TYR A 1 84 ? 76.313 112.956 27.259 1.00 15.31 82 TYR A CA 1
ATOM 656 C C . TYR A 1 84 ? 76.343 111.639 26.491 1.00 16.57 82 TYR A C 1
ATOM 657 O O . TYR A 1 84 ? 76.396 110.505 27.045 1.00 18.24 82 TYR A O 1
ATOM 666 N N . TYR A 1 85 ? 76.273 111.841 25.176 1.00 13.56 83 TYR A N 1
ATOM 667 C CA . TYR A 1 85 ? 76.105 110.752 24.242 1.00 15.29 83 TYR A CA 1
ATOM 668 C C . TYR A 1 85 ? 77.205 110.720 23.180 1.00 14.22 83 TYR A C 1
ATOM 669 O O . TYR A 1 85 ? 77.718 111.753 22.776 1.00 16.65 83 TYR A O 1
ATOM 678 N N . ASN A 1 86 ? 77.493 109.531 22.713 1.00 14.30 84 ASN A N 1
ATOM 679 C CA . ASN A 1 86 ? 78.389 109.290 21.573 1.00 14.38 84 ASN A CA 1
ATOM 680 C C . ASN A 1 86 ? 77.614 108.595 20.487 1.00 19.11 84 ASN A C 1
ATOM 681 O O . ASN A 1 86 ? 76.666 107.871 20.790 1.00 18.38 84 ASN A O 1
ATOM 686 N N . LEU A 1 87 ? 77.954 108.864 19.236 1.00 16.00 85 LEU A N 1
ATOM 687 C CA . LEU A 1 87 ? 77.317 108.171 18.098 1.00 16.12 85 LEU A CA 1
ATOM 688 C C . LEU A 1 87 ? 78.385 107.302 17.427 1.00 18.33 85 LEU A C 1
ATOM 689 O O . LEU A 1 87 ? 79.316 107.852 16.790 1.00 17.28 85 LEU A O 1
ATOM 694 N N . GLU A 1 88 ? 78.270 105.993 17.620 1.00 14.34 86 GLU A N 1
ATOM 695 C CA . GLU A 1 88 ? 79.286 105.021 17.201 1.00 15.56 86 GLU A CA 1
ATOM 696 C C . GLU A 1 88 ? 78.843 104.256 15.954 1.00 18.00 86 GLU A C 1
ATOM 697 O O . GLU A 1 88 ? 77.709 103.799 15.833 1.00 17.84 86 GLU A O 1
ATOM 703 N N . VAL A 1 89 ? 79.759 104.115 15.014 1.00 19.32 87 VAL A N 1
ATOM 704 C CA . VAL A 1 89 ? 79.439 103.379 13.811 1.00 19.78 87 VAL A CA 1
ATOM 705 C C . VAL A 1 89 ? 79.528 101.847 14.054 1.00 23.14 87 VAL A C 1
ATOM 706 O O . VAL A 1 89 ? 80.481 101.344 14.637 1.00 21.16 87 VAL A O 1
ATOM 710 N N . ILE A 1 90 ? 78.515 101.074 13.633 1.00 17.00 88 ILE A N 1
ATOM 711 C CA . ILE A 1 90 ? 78.573 99.635 13.843 1.00 19.30 88 ILE A CA 1
ATOM 712 C C . ILE A 1 90 ? 78.592 98.891 12.518 1.00 21.74 88 ILE A C 1
ATOM 713 O O . ILE A 1 90 ? 79.051 97.770 12.505 1.00 25.10 88 ILE A O 1
ATOM 718 N N . SER A 1 91 ? 78.135 99.499 11.427 1.00 21.20 89 SER A N 1
ATOM 719 C CA . SER A 1 91 ? 78.362 98.905 10.102 1.00 27.00 89 SER A CA 1
ATOM 720 C C . SER A 1 91 ? 79.856 99.043 9.729 1.00 23.10 89 SER A C 1
ATOM 721 O O . SER A 1 91 ? 80.615 99.811 10.362 1.00 26.06 89 SER A O 1
ATOM 724 N N . GLU A 1 92 ? 80.316 98.312 8.711 1.00 25.71 90 GLU A N 1
ATOM 725 C CA . GLU A 1 92 ? 81.730 98.441 8.314 1.00 31.29 90 GLU A CA 1
ATOM 726 C C . GLU A 1 92 ? 82.077 99.866 7.917 1.00 25.41 90 GLU A C 1
ATOM 727 O O . GLU A 1 92 ? 83.172 100.374 8.228 1.00 27.82 90 GLU A O 1
ATOM 733 N N . GLN A 1 93 ? 81.162 100.521 7.221 1.00 22.97 91 GLN A N 1
ATOM 734 C CA . GLN A 1 93 ? 81.312 101.911 6.848 1.00 28.12 91 GLN A CA 1
ATOM 735 C C . GLN A 1 93 ? 80.004 102.649 7.059 1.00 23.74 91 GLN A C 1
ATOM 736 O O . GLN A 1 93 ? 78.931 102.031 7.048 1.00 23.50 91 GLN A O 1
ATOM 742 N N . ALA A 1 94 ? 80.118 103.959 7.224 1.00 22.01 92 ALA A N 1
ATOM 743 C CA . ALA A 1 94 ? 78.965 104.835 7.214 1.00 21.97 92 ALA A CA 1
ATOM 744 C C . ALA A 1 94 ? 79.282 106.143 6.521 1.00 25.60 92 ALA A C 1
ATOM 745 O O . ALA A 1 94 ? 80.413 106.595 6.534 1.00 24.29 92 ALA A O 1
ATOM 747 N N . THR A 1 95 ? 78.251 106.765 5.963 1.00 20.72 93 THR A N 1
ATOM 748 C CA . THR A 1 95 ? 78.355 108.049 5.316 1.00 21.31 93 THR A CA 1
ATOM 749 C C . THR A 1 95 ? 77.448 109.011 6.020 1.00 21.29 93 THR A C 1
ATOM 750 O O . THR A 1 95 ? 76.266 108.704 6.204 1.00 19.82 93 THR A O 1
ATOM 754 N N . ALA A 1 96 ? 77.983 110.150 6.438 1.00 19.55 94 ALA A N 1
ATOM 755 C CA . ALA A 1 96 ? 77.137 111.159 7.076 1.00 17.85 94 ALA A CA 1
ATOM 756 C C . ALA A 1 96 ? 77.553 112.577 6.795 1.00 26.71 94 ALA A C 1
ATOM 757 O O . ALA A 1 96 ? 78.733 112.825 6.527 1.00 23.07 94 ALA A O 1
ATOM 759 N N . TYR A 1 97 ? 76.559 113.473 6.830 1.00 20.97 95 TYR A N 1
ATOM 760 C CA . TYR A 1 97 ? 76.748 114.908 6.777 1.00 23.22 95 TYR A CA 1
ATOM 761 C C . TYR A 1 97 ? 76.730 115.439 8.202 1.00 28.05 95 TYR A C 1
ATOM 762 O O . TYR A 1 97 ? 75.844 115.131 8.983 1.00 27.03 95 TYR A O 1
ATOM 771 N N . VAL A 1 98 ? 77.744 116.225 8.532 1.00 22.58 96 VAL A N 1
ATOM 772 C CA . VAL A 1 98 ? 77.963 116.723 9.880 1.00 24.76 96 VAL A CA 1
ATOM 773 C C . VAL A 1 98 ? 77.898 118.236 9.868 1.00 29.88 96 VAL A C 1
ATOM 774 O O . VAL A 1 98 ? 78.758 118.908 9.270 1.00 32.38 96 VAL A O 1
ATOM 778 N N . ILE A 1 99 ? 76.878 118.768 10.529 1.00 26.46 97 ILE A N 1
ATOM 779 C CA . ILE A 1 99 ? 76.529 120.175 10.450 1.00 28.15 97 ILE A CA 1
ATOM 780 C C . ILE A 1 99 ? 76.512 120.744 11.844 1.00 28.05 97 ILE A C 1
ATOM 781 O O . ILE A 1 99 ? 75.850 120.183 12.703 1.00 25.79 97 ILE A O 1
ATOM 786 N N . LYS A 1 100 ? 77.195 121.863 12.085 1.00 27.46 98 LYS A N 1
ATOM 787 C CA . LYS A 1 100 ? 77.114 122.504 13.392 1.00 23.43 98 LYS A CA 1
ATOM 788 C C . LYS A 1 100 ? 75.675 122.968 13.621 1.00 26.07 98 LYS A C 1
ATOM 789 O O . LYS A 1 100 ? 74.985 123.386 12.701 1.00 28.63 98 LYS A O 1
ATOM 795 N N . ILE A 1 101 ? 75.199 122.924 14.857 1.00 27.34 99 ILE A N 1
ATOM 796 C CA . ILE A 1 101 ? 73.771 123.194 15.067 1.00 28.07 99 ILE A CA 1
ATOM 797 C C . ILE A 1 101 ? 73.301 124.587 14.635 1.00 31.36 99 ILE A C 1
ATOM 798 O O . ILE A 1 101 ? 72.226 124.724 14.045 1.00 36.92 99 ILE A O 1
ATOM 803 N N . ASN A 1 102 ? 74.102 125.608 14.918 1.00 38.49 100 ASN A N 1
ATOM 804 C CA . ASN A 1 102 ? 73.767 126.970 14.512 1.00 50.95 100 ASN A CA 1
ATOM 805 C C . ASN A 1 102 ? 73.447 127.058 13.014 1.00 50.58 100 ASN A C 1
ATOM 806 O O . ASN A 1 102 ? 72.569 127.819 12.590 1.00 55.96 100 ASN A O 1
ATOM 811 N N . GLU A 1 103 ? 74.140 126.244 12.223 1.00 41.98 101 GLU A N 1
ATOM 812 C CA . GLU A 1 103 ? 73.985 126.274 10.776 1.00 43.99 101 GLU A CA 1
ATOM 813 C C . GLU A 1 103 ? 72.744 125.496 10.317 1.00 48.50 101 GLU A C 1
ATOM 814 O O . GLU A 1 103 ? 72.059 125.923 9.391 1.00 44.37 101 GLU A O 1
ATOM 820 N N . LEU A 1 104 ? 72.434 124.379 10.972 1.00 41.38 102 LEU A N 1
ATOM 821 C CA . LEU A 1 104 ? 71.177 123.682 10.696 1.00 40.46 102 LEU A CA 1
ATOM 822 C C . LEU A 1 104 ? 69.995 124.642 10.806 1.00 39.57 102 LEU A C 1
ATOM 823 O O . LEU A 1 104 ? 69.072 124.610 9.982 1.00 39.47 102 LEU A O 1
ATOM 828 N N . LYS A 1 105 ? 70.039 125.505 11.814 1.00 41.44 103 LYS A N 1
ATOM 829 C CA . LYS A 1 105 ? 68.973 126.470 12.051 1.00 41.77 103 LYS A CA 1
ATOM 830 C C . LYS A 1 105 ? 68.695 127.355 10.841 1.00 49.75 103 LYS A C 1
ATOM 831 O O . LYS A 1 105 ? 67.541 127.502 10.413 1.00 41.87 103 LYS A O 1
ATOM 837 N N . GLU A 1 106 ? 69.761 127.957 10.314 1.00 41.24 104 GLU A N 1
ATOM 838 C CA . GLU A 1 106 ? 69.678 128.791 9.128 1.00 46.85 104 GLU A CA 1
ATOM 839 C C . GLU A 1 106 ? 69.098 127.995 7.986 1.00 33.50 104 GLU A C 1
ATOM 840 O O . GLU A 1 106 ? 68.243 128.473 7.250 1.00 51.77 104 GLU A O 1
ATOM 846 N N . LEU A 1 107 ? 69.552 126.759 7.849 1.00 39.25 105 LEU A N 1
ATOM 847 C CA . LEU A 1 107 ? 69.120 125.934 6.737 1.00 43.07 105 LEU A CA 1
ATOM 848 C C . LEU A 1 107 ? 67.646 125.578 6.835 1.00 44.21 105 LEU A C 1
ATOM 849 O O . LEU A 1 107 ? 66.929 125.698 5.844 1.00 47.80 105 LEU A O 1
ATOM 854 N N . LEU A 1 108 ? 67.175 125.151 8.006 1.00 39.33 106 LEU A N 1
ATOM 855 C CA . LEU A 1 108 ? 65.780 124.760 8.106 1.00 40.66 106 LEU A CA 1
ATOM 856 C C . LEU A 1 108 ? 64.866 125.982 7.991 1.00 51.15 106 LEU A C 1
ATOM 857 O O . LEU A 1 108 ? 63.744 125.886 7.489 1.00 41.64 106 LEU A O 1
ATOM 862 N N . SER A 1 109 ? 65.359 127.135 8.432 1.00 53.09 107 SER A N 1
ATOM 863 C CA . SER A 1 109 ? 64.541 128.345 8.450 1.00 56.14 107 SER A CA 1
ATOM 864 C C . SER A 1 109 ? 64.236 128.878 7.042 1.00 55.80 107 SER A C 1
ATOM 865 O O . SER A 1 109 ? 63.388 129.752 6.886 1.00 60.23 107 SER A O 1
ATOM 868 N N . LYS A 1 110 ? 64.908 128.343 6.025 1.00 42.24 108 LYS A N 1
ATOM 869 C CA . LYS A 1 110 ? 64.735 128.820 4.653 1.00 44.92 108 LYS A CA 1
ATOM 870 C C . LYS A 1 110 ? 64.070 127.802 3.758 1.00 51.26 108 LYS A C 1
ATOM 871 O O . LYS A 1 110 ? 63.977 127.993 2.542 1.00 53.67 108 LYS A O 1
ATOM 877 N N . ASN A 1 111 ? 63.609 126.713 4.361 1.00 54.10 109 ASN A N 1
ATOM 878 C CA . ASN A 1 111 ? 62.868 125.705 3.621 1.00 49.90 109 ASN A CA 1
ATOM 879 C C . ASN A 1 111 ? 62.036 124.875 4.592 1.00 47.47 109 ASN A C 1
ATOM 880 O O . ASN A 1 111 ? 62.540 124.011 5.316 1.00 46.95 109 ASN A O 1
ATOM 885 N N . LEU A 1 112 ? 60.750 125.188 4.602 1.00 48.12 110 LEU A N 1
ATOM 886 C CA . LEU A 1 112 ? 59.769 124.535 5.448 1.00 51.21 110 LEU A CA 1
ATOM 887 C C . LEU A 1 112 ? 59.660 123.040 5.140 1.00 50.38 110 LEU A C 1
ATOM 888 O O . LEU A 1 112 ? 59.328 122.247 6.032 1.00 48.78 110 LEU A O 1
ATOM 893 N N . THR A 1 113 ? 59.922 122.650 3.892 1.00 45.49 111 THR A N 1
ATOM 894 C CA . THR A 1 113 ? 59.781 121.250 3.516 1.00 39.80 111 THR A CA 1
ATOM 895 C C . THR A 1 113 ? 60.821 120.466 4.296 1.00 36.97 111 THR A C 1
ATOM 896 O O . THR A 1 113 ? 60.512 119.442 4.884 1.00 33.85 111 THR A O 1
ATOM 900 N N . HIS A 1 114 ? 62.044 120.972 4.307 1.00 38.89 112 HIS A N 1
ATOM 901 C CA . HIS A 1 114 ? 63.143 120.270 4.971 1.00 28.02 112 HIS A CA 1
ATOM 902 C C . HIS A 1 114 ? 63.078 120.416 6.465 1.00 38.85 112 HIS A C 1
ATOM 903 O O . HIS A 1 114 ? 63.384 119.485 7.194 1.00 31.39 112 HIS A O 1
ATOM 910 N N . PHE A 1 115 ? 62.655 121.574 6.929 1.00 31.70 113 PHE A N 1
ATOM 911 C CA . PHE A 1 115 ? 62.275 121.717 8.325 1.00 33.35 113 PHE A CA 1
ATOM 912 C C . PHE A 1 115 ? 61.308 120.618 8.746 1.00 35.61 113 PHE A C 1
ATOM 913 O O . PHE A 1 115 ? 61.474 120.003 9.799 1.00 29.60 113 PHE A O 1
ATOM 921 N N . PHE A 1 116 ? 60.303 120.365 7.922 1.00 32.73 114 PHE A N 1
ATOM 922 C CA . PHE A 1 116 ? 59.286 119.392 8.269 1.00 36.26 114 PHE A CA 1
ATOM 923 C C . PHE A 1 116 ? 59.858 117.979 8.319 1.00 24.71 114 PHE A C 1
ATOM 924 O O . PHE A 1 116 ? 59.457 117.170 9.159 1.00 25.41 114 PHE A O 1
ATOM 932 N N . TYR A 1 117 ? 60.772 117.690 7.397 1.00 26.13 115 TYR A N 1
ATOM 933 C CA . TYR A 1 117 ? 61.417 116.398 7.324 1.00 24.29 115 TYR A CA 1
ATOM 934 C C . TYR A 1 117 ? 62.197 116.139 8.600 1.00 23.41 115 TYR A C 1
ATOM 935 O O . TYR A 1 117 ? 62.073 115.065 9.172 1.00 21.69 115 TYR A O 1
ATOM 944 N N . VAL A 1 118 ? 62.945 117.135 9.095 1.00 19.28 116 VAL A N 1
ATOM 945 C CA . VAL A 1 118 ? 63.736 116.918 10.298 1.00 21.93 116 VAL A CA 1
ATOM 946 C C . VAL A 1 118 ? 62.798 116.824 11.509 1.00 19.39 116 VAL A C 1
ATOM 947 O O . VAL A 1 118 ? 62.984 115.985 12.396 1.00 18.66 116 VAL A O 1
ATOM 951 N N . PHE A 1 119 ? 61.793 117.685 11.561 1.00 18.84 117 PHE A N 1
ATOM 952 C CA . PHE A 1 119 ? 60.838 117.655 12.660 1.00 20.14 117 PHE A CA 1
ATOM 953 C C . PHE A 1 119 ? 60.146 116.285 12.775 1.00 21.26 117 PHE A C 1
ATOM 954 O O . PHE A 1 119 ? 60.035 115.719 13.866 1.00 20.87 117 PHE A O 1
ATOM 962 N N . GLN A 1 120 ? 59.729 115.758 11.640 1.00 21.02 118 GLN A N 1
ATOM 963 C CA . GLN A 1 120 ? 59.056 114.465 11.569 1.00 23.07 118 GLN A CA 1
ATOM 964 C C . GLN A 1 120 ? 59.991 113.332 12.060 1.00 30.97 118 GLN A C 1
ATOM 965 O O . GLN A 1 120 ? 59.531 112.340 12.640 1.00 25.58 118 GLN A O 1
ATOM 971 N N . THR A 1 121 ? 61.299 113.441 11.829 1.00 29.40 119 THR A N 1
ATOM 972 C CA . THR A 1 121 ? 62.228 112.426 12.408 1.00 22.70 119 THR A CA 1
ATOM 973 C C . THR A 1 121 ? 62.248 112.407 13.893 1.00 27.20 119 THR A C 1
ATOM 974 O O . THR A 1 121 ? 62.302 111.338 14.475 1.00 25.23 119 THR A O 1
ATOM 978 N N . LEU A 1 122 ? 62.258 113.567 14.539 1.00 19.68 120 LEU A N 1
ATOM 979 C CA . LEU A 1 122 ? 62.188 113.617 15.961 1.00 18.19 120 LEU A CA 1
ATOM 980 C C . LEU A 1 122 ? 60.864 112.989 16.415 1.00 16.04 120 LEU A C 1
ATOM 981 O O . LEU A 1 122 ? 60.842 112.287 17.423 1.00 21.72 120 LEU A O 1
ATOM 986 N N . GLN A 1 123 ? 59.783 113.292 15.687 1.00 18.75 121 GLN A N 1
ATOM 987 C CA . GLN A 1 123 ? 58.511 112.705 16.092 1.00 17.01 121 GLN A CA 1
ATOM 988 C C . GLN A 1 123 ? 58.555 111.178 16.029 1.00 17.22 121 GLN A C 1
ATOM 989 O O . GLN A 1 123 ? 57.991 110.484 16.884 1.00 16.66 121 GLN A O 1
ATOM 995 N N . LYS A 1 124 ? 59.210 110.643 15.013 1.00 17.03 122 LYS A N 1
ATOM 996 C CA . LYS A 1 124 ? 59.400 109.184 14.945 1.00 18.72 122 LYS A CA 1
ATOM 997 C C . LYS A 1 124 ? 60.185 108.637 16.104 1.00 20.75 122 LYS A C 1
ATOM 998 O O . LYS A 1 124 ? 59.841 107.577 16.619 1.00 21.48 122 LYS A O 1
ATOM 1004 N N . GLN A 1 125 ? 61.242 109.338 16.534 1.00 17.48 123 GLN A N 1
ATOM 1005 C CA . GLN A 1 125 ? 62.011 108.926 17.707 1.00 19.09 123 GLN A CA 1
ATOM 1006 C C . GLN A 1 125 ? 61.232 108.877 18.981 1.00 16.68 123 GLN A C 1
ATOM 1007 O O . GLN A 1 125 ? 61.332 107.956 19.772 1.00 18.78 123 GLN A O 1
ATOM 1013 N N . VAL A 1 126 ? 60.454 109.938 19.202 1.00 17.65 124 VAL A N 1
ATOM 1014 C CA . VAL A 1 126 ? 59.668 110.079 20.382 1.00 20.67 124 VAL A CA 1
ATOM 1015 C C . VAL A 1 126 ? 58.697 108.916 20.469 1.00 17.11 124 VAL A C 1
ATOM 1016 O O . VAL A 1 126 ? 58.608 108.244 21.480 1.00 17.47 124 VAL A O 1
ATOM 1020 N N . SER A 1 127 ? 57.987 108.673 19.382 1.00 16.23 125 SER A N 1
ATOM 1021 C CA . SER A 1 127 ? 56.981 107.623 19.434 1.00 15.91 125 SER A CA 1
ATOM 1022 C C . SER A 1 127 ? 57.639 106.257 19.516 1.00 15.22 125 SER A C 1
ATOM 1023 O O . SER A 1 127 ? 57.121 105.356 20.168 1.00 15.84 125 SER A O 1
ATOM 1026 N N . TYR A 1 128 ? 58.777 106.090 18.864 1.00 16.02 126 TYR A N 1
ATOM 1027 C CA . TYR A 1 128 ? 59.493 104.811 18.992 1.00 15.46 126 TYR A CA 1
ATOM 1028 C C . TYR A 1 128 ? 59.827 104.477 20.432 1.00 16.80 126 TYR A C 1
ATOM 1029 O O . TYR A 1 128 ? 59.628 103.348 20.901 1.00 17.63 126 TYR A O 1
ATOM 1038 N N . SER A 1 129 ? 60.387 105.452 21.151 1.00 16.83 127 SER A N 1
ATOM 1039 C CA . SER A 1 129 ? 60.660 105.208 22.549 1.00 15.66 127 SER A CA 1
ATOM 1040 C C . SER A 1 129 ? 59.485 104.847 23.387 1.00 19.35 127 SER A C 1
ATOM 1041 O O . SER A 1 129 ? 59.608 104.032 24.284 1.00 19.36 127 SER A O 1
ATOM 1044 N N . LEU A 1 130 ? 58.341 105.500 23.173 1.00 16.61 128 LEU A N 1
ATOM 1045 C CA . LEU A 1 130 ? 57.164 105.153 23.923 1.00 18.04 128 LEU A CA 1
ATOM 1046 C C . LEU A 1 130 ? 56.667 103.756 23.581 1.00 15.61 128 LEU A C 1
ATOM 1047 O O . LEU A 1 130 ? 56.206 103.018 24.448 1.00 19.72 128 LEU A O 1
ATOM 1052 N N . ALA A 1 131 ? 56.738 103.398 22.305 1.00 15.45 129 ALA A N 1
ATOM 1053 C CA . ALA A 1 131 ? 56.321 102.071 21.890 1.00 17.07 129 ALA A CA 1
ATOM 1054 C C . ALA A 1 131 ? 57.186 100.941 22.517 1.00 19.35 129 ALA A C 1
ATOM 1055 O O . ALA A 1 131 ? 56.654 99.905 22.950 1.00 18.79 129 ALA A O 1
ATOM 1057 N N . LYS A 1 132 ? 58.490 101.166 22.534 1.00 18.10 130 LYS A N 1
ATOM 1058 C CA . LYS A 1 132 ? 59.454 100.277 23.196 1.00 18.12 130 LYS A CA 1
ATOM 1059 C C . LYS A 1 132 ? 59.125 100.178 24.659 1.00 22.15 130 LYS A C 1
ATOM 1060 O O . LYS A 1 132 ? 59.124 99.095 25.242 1.00 21.93 130 LYS A O 1
ATOM 1066 N N . PHE A 1 133 ? 58.836 101.302 25.287 1.00 20.33 131 PHE A N 1
ATOM 1067 C CA . PHE A 1 133 ? 58.475 101.270 26.702 1.00 21.29 131 PHE A CA 1
ATOM 1068 C C . PHE A 1 133 ? 57.202 100.466 26.942 1.00 22.67 131 PHE A C 1
ATOM 1069 O O . PHE A 1 133 ? 57.114 99.681 27.882 1.00 22.34 131 PHE A O 1
ATOM 1077 N N . ASN A 1 134 ? 56.188 100.658 26.102 1.00 18.27 132 ASN A N 1
ATOM 1078 C CA . ASN A 1 134 ? 54.952 99.923 26.268 1.00 20.08 132 ASN A CA 1
ATOM 1079 C C . ASN A 1 134 ? 55.183 98.411 26.077 1.00 20.70 132 ASN A C 1
ATOM 1080 O O . ASN A 1 134 ? 54.683 97.616 26.852 1.00 25.29 132 ASN A O 1
ATOM 1085 N N . ASP A 1 135 ? 55.977 98.011 25.087 1.00 20.38 133 ASP A N 1
ATOM 1086 C CA . ASP A 1 135 ? 56.194 96.585 24.851 1.00 21.24 133 ASP A CA 1
ATOM 1087 C C . ASP A 1 135 ? 56.991 95.943 25.996 1.00 24.77 133 ASP A C 1
ATOM 1088 O O . ASP A 1 135 ? 56.737 94.780 26.354 1.00 25.70 133 ASP A O 1
ATOM 1093 N N . PHE A 1 136 ? 57.977 96.663 26.520 1.00 21.74 134 PHE A N 1
ATOM 1094 C CA . PHE A 1 136 ? 58.738 96.190 27.672 1.00 24.82 134 PHE A CA 1
ATOM 1095 C C . PHE A 1 136 ? 57.849 96.103 28.895 1.00 28.66 134 PHE A C 1
ATOM 1096 O O . PHE A 1 136 ? 57.961 95.158 29.685 1.00 29.03 134 PHE A O 1
ATOM 1104 N N . SER A 1 137 ? 56.993 97.094 29.095 1.00 25.85 135 SER A N 1
ATOM 1105 C CA . SER A 1 137 ? 56.098 97.059 30.248 1.00 32.23 135 SER A CA 1
ATOM 1106 C C . SER A 1 137 ? 55.237 95.805 30.257 1.00 37.00 135 SER A C 1
ATOM 1107 O O . SER A 1 137 ? 55.072 95.174 31.304 1.00 38.15 135 SER A O 1
ATOM 1110 N N . ILE A 1 138 ? 54.709 95.446 29.088 1.00 27.91 136 ILE A N 1
ATOM 1111 C CA . ILE A 1 138 ? 53.875 94.249 28.909 1.00 33.89 136 ILE A CA 1
ATOM 1112 C C . ILE A 1 138 ? 54.667 92.931 28.935 1.00 36.54 136 ILE A C 1
ATOM 1113 O O . ILE A 1 138 ? 54.332 92.038 29.713 1.00 36.07 136 ILE A O 1
ATOM 1118 N N . ASN A 1 139 ? 55.719 92.809 28.114 1.00 31.24 137 ASN A N 1
ATOM 1119 C CA . ASN A 1 139 ? 56.431 91.526 27.922 1.00 27.89 137 ASN A CA 1
ATOM 1120 C C . ASN A 1 139 ? 57.906 91.463 28.327 1.00 30.68 137 ASN A C 1
ATOM 1121 O O . ASN A 1 139 ? 58.618 90.510 27.977 1.00 28.82 137 ASN A O 1
ATOM 1126 N N . GLY A 1 140 ? 58.383 92.464 29.059 1.00 26.23 138 GLY A N 1
ATOM 1127 C CA . GLY A 1 140 ? 59.768 92.510 29.465 1.00 29.69 138 GLY A CA 1
ATOM 1128 C C . GLY A 1 140 ? 60.760 92.398 28.333 1.00 33.76 138 GLY A C 1
ATOM 1129 O O . GLY A 1 140 ? 60.497 92.863 27.225 1.00 29.07 138 GLY A O 1
ATOM 1130 N N . LYS A 1 141 ? 61.909 91.791 28.619 1.00 31.11 139 LYS A N 1
ATOM 1131 C CA . LYS A 1 141 ? 63.004 91.746 27.667 1.00 25.27 139 LYS A CA 1
ATOM 1132 C C . LYS A 1 141 ? 62.592 90.983 26.405 1.00 24.55 139 LYS A C 1
ATOM 1133 O O . LYS A 1 141 ? 63.090 91.272 25.344 1.00 27.13 139 LYS A O 1
ATOM 1139 N N . LEU A 1 142 ? 61.636 90.074 26.529 1.00 24.31 140 LEU A N 1
ATOM 1140 C CA . LEU A 1 142 ? 61.166 89.313 25.387 1.00 27.36 140 LEU A CA 1
ATOM 1141 C C . LEU A 1 142 ? 60.532 90.296 24.411 1.00 29.95 140 LEU A C 1
ATOM 1142 O O . LEU A 1 142 ? 60.746 90.216 23.223 1.00 25.62 140 LEU A O 1
ATOM 1147 N N . GLY A 1 143 ? 59.746 91.225 24.942 1.00 28.37 141 GLY A N 1
ATOM 1148 C CA . GLY A 1 143 ? 59.115 92.228 24.095 1.00 27.03 141 GLY A CA 1
ATOM 1149 C C . GLY A 1 143 ? 60.140 93.110 23.425 1.00 24.12 141 GLY A C 1
ATOM 1150 O O . GLY A 1 143 ? 60.016 93.419 22.238 1.00 21.31 141 GLY A O 1
ATOM 1151 N N . SER A 1 144 ? 61.167 93.526 24.158 1.00 20.27 142 SER A N 1
ATOM 1152 C CA . SER A 1 144 ? 62.225 94.317 23.580 1.00 23.30 142 SER A CA 1
ATOM 1153 C C . SER A 1 144 ? 62.916 93.582 22.450 1.00 20.63 142 SER A C 1
ATOM 1154 O O . SER A 1 144 ? 63.171 94.155 21.404 1.00 23.37 142 SER A O 1
ATOM 1157 N N . ILE A 1 145 ? 63.290 92.323 22.718 1.00 22.42 143 ILE A N 1
ATOM 1158 C CA . ILE A 1 145 ? 64.056 91.535 21.750 1.00 23.32 143 ILE A CA 1
ATOM 1159 C C . ILE A 1 145 ? 63.179 91.200 20.525 1.00 20.10 143 ILE A C 1
ATOM 1160 O O . ILE A 1 145 ? 63.643 91.334 19.380 1.00 20.03 143 ILE A O 1
ATOM 1165 N N . CYS A 1 146 ? 61.935 90.819 20.745 1.00 20.95 144 CYS A N 1
ATOM 1166 C CA . CYS A 1 146 ? 61.054 90.585 19.588 1.00 17.16 144 CYS A CA 1
ATOM 1167 C C . CYS A 1 146 ? 60.888 91.870 18.793 1.00 20.82 144 CYS A C 1
ATOM 1168 O O . CYS A 1 146 ? 60.808 91.818 17.576 1.00 19.83 144 CYS A O 1
ATOM 1171 N N . GLY A 1 147 ? 60.832 93.018 19.474 1.00 20.47 145 GLY A N 1
ATOM 1172 C CA . GLY A 1 147 ? 60.725 94.265 18.732 1.00 21.33 145 GLY A CA 1
ATOM 1173 C C . GLY A 1 147 ? 61.948 94.558 17.894 1.00 20.02 145 GLY A C 1
ATOM 1174 O O . GLY A 1 147 ? 61.824 95.043 16.787 1.00 20.27 145 GLY A O 1
ATOM 1175 N N . GLN A 1 148 ? 63.150 94.316 18.437 1.00 20.89 146 GLN A N 1
ATOM 1176 C CA . GLN A 1 148 ? 64.355 94.539 17.695 1.00 23.24 146 GLN A CA 1
ATOM 1177 C C . GLN A 1 148 ? 64.353 93.654 16.464 1.00 18.68 146 GLN A C 1
ATOM 1178 O O . GLN A 1 148 ? 64.663 94.113 15.358 1.00 22.93 146 GLN A O 1
ATOM 1184 N N . LEU A 1 149 ? 63.993 92.381 16.641 1.00 19.29 147 LEU A N 1
ATOM 1185 C CA . LEU A 1 149 ? 63.983 91.459 15.505 1.00 21.16 147 LEU A CA 1
ATOM 1186 C C . LEU A 1 149 ? 62.918 91.845 14.489 1.00 18.09 147 LEU A C 1
ATOM 1187 O O . LEU A 1 149 ? 63.101 91.662 13.286 1.00 19.62 147 LEU A O 1
ATOM 1192 N N . LEU A 1 150 ? 61.799 92.342 14.995 1.00 19.25 148 LEU A N 1
ATOM 1193 C CA . LEU A 1 150 ? 60.701 92.761 14.120 1.00 17.62 148 LEU A CA 1
ATOM 1194 C C . LEU A 1 150 ? 61.154 93.907 13.268 1.00 17.56 148 LEU A C 1
ATOM 1195 O O . LEU A 1 150 ? 60.951 93.902 12.068 1.00 19.97 148 LEU A O 1
ATOM 1200 N N . ILE A 1 151 ? 61.820 94.900 13.863 1.00 21.13 149 ILE A N 1
ATOM 1201 C CA . ILE A 1 151 ? 62.211 96.030 13.051 1.00 27.25 149 ILE A CA 1
ATOM 1202 C C . ILE A 1 151 ? 63.338 95.608 12.070 1.00 22.39 149 ILE A C 1
ATOM 1203 O O . ILE A 1 151 ? 63.314 96.022 10.915 1.00 24.21 149 ILE A O 1
ATOM 1208 N N . LEU A 1 152 ? 64.229 94.687 12.451 1.00 22.35 150 LEU A N 1
ATOM 1209 C CA . LEU A 1 152 ? 65.195 94.132 11.509 1.00 23.37 150 LEU A CA 1
ATOM 1210 C C . LEU A 1 152 ? 64.534 93.415 10.342 1.00 26.81 150 LEU A C 1
ATOM 1211 O O . LEU A 1 152 ? 64.975 93.522 9.202 1.00 25.52 150 LEU A O 1
ATOM 1216 N N . THR A 1 153 ? 63.435 92.717 10.628 1.00 21.58 151 THR A N 1
ATOM 1217 C CA . THR A 1 153 ? 62.729 91.966 9.611 1.00 20.54 151 THR A CA 1
ATOM 1218 C C . THR A 1 153 ? 62.097 92.931 8.594 1.00 19.54 151 THR A C 1
ATOM 1219 O O . THR A 1 153 ? 62.197 92.758 7.363 1.00 20.91 151 THR A O 1
ATOM 1223 N N . TYR A 1 154 ? 61.415 93.939 9.105 1.00 19.61 152 TYR A N 1
ATOM 1224 C CA . TYR A 1 154 ? 60.772 94.894 8.223 1.00 20.33 152 TYR A CA 1
ATOM 1225 C C . TYR A 1 154 ? 61.769 95.671 7.388 1.00 22.65 152 TYR A C 1
ATOM 1226 O O . TYR A 1 154 ? 61.556 95.913 6.186 1.00 22.94 152 TYR A O 1
ATOM 1235 N N . VAL A 1 155 ? 62.856 96.085 8.013 1.00 20.16 153 VAL A N 1
ATOM 1236 C CA . VAL A 1 155 ? 63.802 96.951 7.317 1.00 22.57 153 VAL A CA 1
ATOM 1237 C C . VAL A 1 155 ? 64.714 96.195 6.356 1.00 24.90 153 VAL A C 1
ATOM 1238 O O . VAL A 1 155 ? 64.980 96.711 5.260 1.00 27.42 153 VAL A O 1
ATOM 1242 N N . TYR A 1 156 ? 65.183 95.011 6.757 1.00 21.81 154 TYR A N 1
ATOM 1243 C CA . TYR A 1 156 ? 66.188 94.255 5.978 1.00 21.62 154 TYR A CA 1
ATOM 1244 C C . TYR A 1 156 ? 65.677 92.942 5.397 1.00 25.97 154 TYR A C 1
ATOM 1245 O O . TYR A 1 156 ? 66.422 92.225 4.704 1.00 26.81 154 TYR A O 1
ATOM 1254 N N . GLY A 1 157 ? 64.420 92.634 5.656 1.00 20.41 155 GLY A N 1
ATOM 1255 C CA . GLY A 1 157 ? 63.838 91.377 5.212 1.00 24.77 155 GLY A CA 1
ATOM 1256 C C . GLY A 1 157 ? 63.343 91.351 3.780 1.00 28.16 155 GLY A C 1
ATOM 1257 O O . GLY A 1 157 ? 62.797 92.332 3.275 1.00 26.03 155 GLY A O 1
ATOM 1258 N N . LYS A 1 158 ? 63.538 90.200 3.140 1.00 25.20 156 LYS A N 1
ATOM 1259 C CA . LYS A 1 158 ? 63.008 89.938 1.809 1.00 27.42 156 LYS A CA 1
ATOM 1260 C C . LYS A 1 158 ? 62.365 88.580 1.806 1.00 25.54 156 LYS A C 1
ATOM 1261 O O . LYS A 1 158 ? 62.948 87.609 2.297 1.00 25.28 156 LYS A O 1
ATOM 1267 N N . GLU A 1 159 ? 61.146 88.512 1.283 1.00 27.41 157 GLU A N 1
ATOM 1268 C CA . GLU A 1 159 ? 60.426 87.239 1.216 1.00 30.51 157 GLU A CA 1
ATOM 1269 C C . GLU A 1 159 ? 61.124 86.280 0.236 1.00 32.31 157 GLU A C 1
ATOM 1270 O O . GLU A 1 159 ? 61.559 86.675 -0.855 1.00 38.29 157 GLU A O 1
ATOM 1276 N N . THR A 1 160 ? 61.269 85.032 0.674 1.00 33.36 158 THR A N 1
ATOM 1277 C CA . THR A 1 160 ? 61.864 83.947 -0.109 1.00 34.63 158 THR A CA 1
ATOM 1278 C C . THR A 1 160 ? 61.114 82.664 0.215 1.00 33.00 158 THR A C 1
ATOM 1279 O O . THR A 1 160 ? 60.289 82.632 1.136 1.00 34.11 158 THR A O 1
ATOM 1283 N N . PRO A 1 161 ? 61.403 81.586 -0.534 1.00 46.72 159 PRO A N 1
ATOM 1284 C CA . PRO A 1 161 ? 60.789 80.293 -0.206 1.00 41.90 159 PRO A CA 1
ATOM 1285 C C . PRO A 1 161 ? 61.099 79.798 1.206 1.00 41.70 159 PRO A C 1
ATOM 1286 O O . PRO A 1 161 ? 60.276 79.114 1.807 1.00 46.92 159 PRO A O 1
ATOM 1290 N N . ASP A 1 162 ? 62.273 80.136 1.725 1.00 37.54 160 ASP A N 1
ATOM 1291 C CA . ASP A 1 162 ? 62.667 79.712 3.069 1.00 38.36 160 ASP A CA 1
ATOM 1292 C C . ASP A 1 162 ? 62.215 80.664 4.189 1.00 41.43 160 ASP A C 1
ATOM 1293 O O . ASP A 1 162 ? 62.611 80.486 5.349 1.00 38.38 160 ASP A O 1
ATOM 1298 N N . GLY A 1 163 ? 61.381 81.654 3.859 1.00 33.72 161 GLY A N 1
ATOM 1299 C CA . GLY A 1 163 ? 60.891 82.615 4.846 1.00 29.11 161 GLY A CA 1
ATOM 1300 C C . GLY A 1 163 ? 61.425 83.991 4.519 1.00 29.25 161 GLY A C 1
ATOM 1301 O O . GLY A 1 163 ? 61.872 84.233 3.411 1.00 28.58 161 GLY A O 1
ATOM 1302 N N . ILE A 1 164 ? 61.404 84.888 5.492 1.00 24.44 162 ILE A N 1
ATOM 1303 C CA . ILE A 1 164 ? 61.866 86.258 5.259 1.00 22.09 162 ILE A CA 1
ATOM 1304 C C . ILE A 1 164 ? 63.379 86.318 5.533 1.00 22.89 162 ILE A C 1
ATOM 1305 O O . ILE A 1 164 ? 63.831 86.255 6.681 1.00 20.41 162 ILE A O 1
ATOM 1310 N N . LYS A 1 165 ? 64.167 86.414 4.473 1.00 22.69 163 LYS A N 1
ATOM 1311 C CA . LYS A 1 165 ? 65.618 86.451 4.611 1.00 23.20 163 LYS A CA 1
ATOM 1312 C C . LYS A 1 165 ? 66.067 87.786 5.136 1.00 23.07 163 LYS A C 1
ATOM 1313 O O . LYS A 1 165 ? 65.682 88.826 4.595 1.00 23.52 163 LYS A O 1
ATOM 1319 N N . ILE A 1 166 ? 66.923 87.785 6.151 1.00 25.28 164 ILE A N 1
ATOM 1320 C CA . ILE A 1 166 ? 67.487 89.037 6.650 1.00 24.42 164 ILE A CA 1
ATOM 1321 C C . ILE A 1 166 ? 68.739 89.362 5.844 1.00 25.24 164 ILE A C 1
ATOM 1322 O O . ILE A 1 166 ? 69.698 88.589 5.827 1.00 27.81 164 ILE A O 1
ATOM 1327 N N . THR A 1 167 ? 68.682 90.469 5.113 1.00 25.10 165 THR A N 1
ATOM 1328 C CA . THR A 1 167 ? 69.724 90.806 4.160 1.00 24.80 165 THR A CA 1
ATOM 1329 C C . THR A 1 167 ? 70.656 91.789 4.821 1.00 38.47 165 THR A C 1
ATOM 1330 O O . THR A 1 167 ? 70.682 92.964 4.490 1.00 47.30 165 THR A O 1
ATOM 1334 N N . LEU A 1 168 ? 71.384 91.286 5.794 1.00 31.92 166 LEU A N 1
ATOM 1335 C CA . LEU A 1 168 ? 72.381 92.031 6.538 1.00 29.36 166 LEU A CA 1
ATOM 1336 C C . LEU A 1 168 ? 73.484 91.004 6.784 1.00 32.11 166 LEU A C 1
ATOM 1337 O O . LEU A 1 168 ? 73.192 89.838 7.005 1.00 37.17 166 LEU A O 1
ATOM 1342 N N . ASP A 1 169 ? 74.741 91.407 6.677 1.00 35.80 167 ASP A N 1
ATOM 1343 C CA . ASP A 1 169 ? 75.842 90.469 6.880 1.00 42.19 167 ASP A CA 1
ATOM 1344 C C . ASP A 1 169 ? 75.708 89.834 8.254 1.00 45.92 167 ASP A C 1
ATOM 1345 O O . ASP A 1 169 ? 75.211 90.473 9.186 1.00 40.58 167 ASP A O 1
ATOM 1350 N N . ASN A 1 170 ? 76.140 88.583 8.382 1.00 40.51 168 ASN A N 1
ATOM 1351 C CA . ASN A 1 170 ? 75.866 87.833 9.605 1.00 51.44 168 ASN A CA 1
ATOM 1352 C C . ASN A 1 170 ? 76.559 88.513 10.769 1.00 50.53 168 ASN A C 1
ATOM 1353 O O . ASN A 1 170 ? 76.025 88.587 11.868 1.00 55.13 168 ASN A O 1
ATOM 1358 N N . LEU A 1 171 ? 77.740 89.036 10.492 1.00 47.00 169 LEU A N 1
ATOM 1359 C CA . LEU A 1 171 ? 78.533 89.749 11.480 1.00 59.51 169 LEU A CA 1
ATOM 1360 C C . LEU A 1 171 ? 77.718 90.857 12.138 1.00 55.95 169 LEU A C 1
ATOM 1361 O O . LEU A 1 171 ? 77.482 90.836 13.352 1.00 50.00 169 LEU A O 1
ATOM 1366 N N . THR A 1 172 ? 77.273 91.806 11.321 1.00 45.02 170 THR A N 1
ATOM 1367 C CA . THR A 1 172 ? 76.488 92.938 11.801 1.00 48.59 170 THR A CA 1
ATOM 1368 C C . THR A 1 172 ? 75.188 92.457 12.432 1.00 44.54 170 THR A C 1
ATOM 1369 O O . THR A 1 172 ? 74.754 92.982 13.448 1.00 44.94 170 THR A O 1
ATOM 1373 N N . MET A 1 173 ? 74.585 91.432 11.849 1.00 39.62 171 MET A N 1
ATOM 1374 C CA . MET A 1 173 ? 73.229 91.056 12.237 1.00 48.22 171 MET A CA 1
ATOM 1375 C C . MET A 1 173 ? 73.187 90.494 13.651 1.00 62.25 171 MET A C 1
ATOM 1376 O O . MET A 1 173 ? 72.200 90.685 14.365 1.00 62.65 171 MET A O 1
ATOM 1381 N N . GLN A 1 174 ? 74.212 89.770 14.049 1.00 57.86 172 GLN A N 1
ATOM 1382 C CA . GLN A 1 174 ? 74.212 89.160 15.364 1.00 65.05 172 GLN A CA 1
ATOM 1383 C C . GLN A 1 174 ? 74.310 90.250 16.421 1.00 70.19 172 GLN A C 1
ATOM 1384 O O . GLN A 1 174 ? 73.546 90.235 17.384 1.00 62.39 172 GLN A O 1
ATOM 1390 N N . GLU A 1 175 ? 75.224 91.201 16.242 1.00 64.61 173 GLU A N 1
ATOM 1391 C CA . GLU A 1 175 ? 75.295 92.351 17.149 1.00 64.92 173 GLU A CA 1
ATOM 1392 C C . GLU A 1 175 ? 73.909 92.957 17.350 1.00 62.78 173 GLU A C 1
ATOM 1393 O O . GLU A 1 175 ? 73.450 93.146 18.477 1.00 62.34 173 GLU A O 1
ATOM 1399 N N . LEU A 1 176 ? 73.245 93.248 16.238 1.00 56.96 174 LEU A N 1
ATOM 1400 C CA . LEU A 1 176 ? 71.975 93.968 16.254 1.00 63.17 174 LEU A CA 1
ATOM 1401 C C . LEU A 1 176 ? 70.784 93.201 16.839 1.00 81.35 174 LEU A C 1
ATOM 1402 O O . LEU A 1 176 ? 69.756 93.805 17.163 1.00 70.18 174 LEU A O 1
ATOM 1407 N N . GLY A 1 177 ? 70.900 91.882 16.954 1.00 74.91 175 GLY A N 1
ATOM 1408 C CA . GLY A 1 177 ? 69.862 91.103 17.601 1.00 60.70 175 GLY A CA 1
ATOM 1409 C C . GLY A 1 177 ? 69.734 91.513 19.062 1.00 67.21 175 GLY A C 1
ATOM 1410 O O . GLY A 1 177 ? 68.674 91.345 19.664 1.00 66.77 175 GLY A O 1
ATOM 1411 N N . TYR A 1 178 ? 70.815 92.060 19.623 1.00 76.59 176 TYR A N 1
ATOM 1412 C CA . TYR A 1 178 ? 70.843 92.510 21.021 1.00 68.28 176 TYR A CA 1
ATOM 1413 C C . TYR A 1 178 ? 70.215 93.894 21.163 1.00 72.02 176 TYR A C 1
ATOM 1414 O O . TYR A 1 178 ? 70.688 94.867 20.566 1.00 63.10 176 TYR A O 1
ATOM 1423 N N . SER A 1 179 ? 69.140 93.967 21.947 1.00 76.88 177 SER A N 1
ATOM 1424 C CA . SER A 1 179 ? 68.433 95.226 22.188 1.00 85.45 177 SER A CA 1
ATOM 1425 C C . SER A 1 179 ? 69.358 96.264 22.836 1.00 79.70 177 SER A C 1
ATOM 1426 O O . SER A 1 179 ? 70.499 95.963 23.200 1.00 74.30 177 SER A O 1
ATOM 1429 N N . SER A 1 180 ? 68.870 97.493 22.959 1.00 67.65 178 SER A N 1
ATOM 1430 C CA . SER A 1 180 ? 69.610 98.520 23.676 1.00 58.34 178 SER A CA 1
ATOM 1431 C C . SER A 1 180 ? 69.833 98.047 25.126 1.00 71.46 178 SER A C 1
ATOM 1432 O O . SER A 1 180 ? 68.993 97.328 25.688 1.00 69.37 178 SER A O 1
ATOM 1435 N N . GLY A 1 181 ? 70.984 98.412 25.687 1.00 57.91 179 GLY A N 1
ATOM 1436 C CA . GLY A 1 181 ? 71.392 98.058 27.024 1.00 62.68 179 GLY A CA 1
ATOM 1437 C C . GLY A 1 181 ? 72.872 97.705 27.126 1.00 70.60 179 GLY A C 1
ATOM 1438 O O . GLY A 1 181 ? 73.678 98.192 26.366 1.00 52.02 179 GLY A O 1
ATOM 1439 N N . ILE A 1 182 ? 73.212 96.857 28.093 1.00 82.89 180 ILE A N 1
ATOM 1440 C CA . ILE A 1 182 ? 74.592 96.428 28.277 1.00 82.52 180 ILE A CA 1
ATOM 1441 C C . ILE A 1 182 ? 74.960 95.502 27.129 1.00 82.93 180 ILE A C 1
ATOM 1442 O O . ILE A 1 182 ? 74.110 94.784 26.611 1.00 85.27 180 ILE A O 1
ATOM 1447 N N . ALA A 1 183 ? 76.224 95.526 26.726 1.00 83.57 181 ALA A N 1
ATOM 1448 C CA . ALA A 1 183 ? 76.684 94.694 25.618 1.00 88.79 181 ALA A CA 1
ATOM 1449 C C . ALA A 1 183 ? 76.749 93.201 25.941 1.00 90.26 181 ALA A C 1
ATOM 1450 O O . ALA A 1 183 ? 77.248 92.802 26.992 1.00 87.28 181 ALA A O 1
ATOM 1452 N N . HIS A 1 184 ? 76.242 92.388 25.017 1.00 93.03 182 HIS A N 1
ATOM 1453 C CA . HIS A 1 184 ? 76.274 90.927 25.130 1.00 82.54 182 HIS A CA 1
ATOM 1454 C C . HIS A 1 184 ? 75.740 90.330 26.435 1.00 63.81 182 HIS A C 1
ATOM 1455 O O . HIS A 1 184 ? 76.382 89.463 27.025 1.00 63.74 182 HIS A O 1
ATOM 1462 N N . SER A 1 185 ? 74.576 90.781 26.885 1.00 65.58 183 SER A N 1
ATOM 1463 C CA . SER A 1 185 ? 73.998 90.259 28.120 1.00 51.72 183 SER A CA 1
ATOM 1464 C C . SER A 1 185 ? 73.700 88.769 27.966 1.00 53.24 183 SER A C 1
ATOM 1465 O O . SER A 1 185 ? 73.243 88.325 26.916 1.00 37.47 183 SER A O 1
ATOM 1468 N N . SER A 1 186 ? 73.963 88.002 29.020 1.00 53.58 184 SER A N 1
ATOM 1469 C CA . SER A 1 186 ? 73.730 86.560 28.984 1.00 50.98 184 SER A CA 1
ATOM 1470 C C . SER A 1 186 ? 72.245 86.297 28.780 1.00 39.18 184 SER A C 1
ATOM 1471 O O . SER A 1 186 ? 71.842 85.404 28.015 1.00 36.84 184 SER A O 1
ATOM 1474 N N . ALA A 1 187 ? 71.430 87.083 29.475 1.00 38.28 185 ALA A N 1
ATOM 1475 C CA . ALA A 1 187 ? 69.989 86.921 29.436 1.00 35.01 185 ALA A CA 1
ATOM 1476 C C . ALA A 1 187 ? 69.436 87.169 28.020 1.00 34.62 185 ALA A C 1
ATOM 1477 O O . ALA A 1 187 ? 68.563 86.446 27.531 1.00 30.89 185 ALA A O 1
ATOM 1479 N N . VAL A 1 188 ? 69.989 88.163 27.343 1.00 34.04 186 VAL A N 1
ATOM 1480 C CA . VAL A 1 188 ? 69.548 88.454 25.990 1.00 30.44 186 VAL A CA 1
ATOM 1481 C C . VAL A 1 188 ? 69.926 87.315 25.054 1.00 28.52 186 VAL A C 1
ATOM 1482 O O . VAL A 1 188 ? 69.107 86.859 24.243 1.00 27.73 186 VAL A O 1
ATOM 1486 N N . SER A 1 189 ? 71.158 86.813 25.184 1.00 30.05 187 SER A N 1
ATOM 1487 C CA . SER A 1 189 ? 71.583 85.669 24.384 1.00 26.96 187 SER A CA 1
ATOM 1488 C C . SER A 1 189 ? 70.661 84.474 24.520 1.00 25.40 187 SER A C 1
ATOM 1489 O O . SER A 1 189 ? 70.359 83.778 23.545 1.00 24.83 187 SER A O 1
ATOM 1492 N N A ARG A 1 190 ? 70.165 84.238 25.726 0.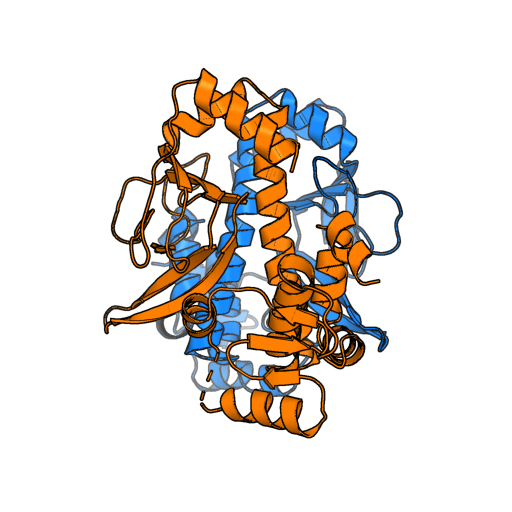54 28.08 188 ARG A N 1
ATOM 1493 N N B ARG A 1 190 ? 70.213 84.240 25.746 0.46 28.11 188 ARG A N 1
ATOM 1494 C CA A ARG A 1 190 ? 69.314 83.085 25.956 0.54 27.26 188 ARG A CA 1
ATOM 1495 C CA B ARG A 1 190 ? 69.317 83.139 26.022 0.46 27.26 188 ARG A CA 1
ATOM 1496 C C A ARG A 1 190 ? 67.910 83.310 25.410 0.54 26.97 188 ARG A C 1
ATOM 1497 C C B ARG A 1 190 ? 68.021 83.353 25.273 0.46 26.73 188 ARG A C 1
ATOM 1498 O O A ARG A 1 190 ? 67.208 82.352 25.052 0.54 27.03 188 ARG A O 1
ATOM 1499 O O B ARG A 1 190 ? 67.541 82.443 24.599 0.46 25.65 188 ARG A O 1
ATOM 1514 N N . ILE A 1 191 ? 67.489 84.570 25.362 1.00 26.28 189 ILE A N 1
ATOM 1515 C CA . ILE A 1 191 ? 66.192 84.887 24.723 1.00 23.67 189 ILE A CA 1
ATOM 1516 C C . ILE A 1 191 ? 66.296 84.705 23.223 1.00 15.85 189 ILE A C 1
ATOM 1517 O O . ILE A 1 191 ? 65.407 84.112 22.627 1.00 22.90 189 ILE A O 1
ATOM 1522 N N . ILE A 1 192 ? 67.368 85.208 22.620 1.00 23.23 190 ILE A N 1
ATOM 1523 C CA . ILE A 1 192 ? 67.558 85.093 21.174 1.00 24.35 190 ILE A CA 1
ATOM 1524 C C . ILE A 1 192 ? 67.663 83.605 20.788 1.00 28.24 190 ILE A C 1
ATOM 1525 O O . ILE A 1 192 ? 67.000 83.127 19.879 1.00 22.67 190 ILE A O 1
ATOM 1530 N N . SER A 1 193 ? 68.460 82.838 21.519 1.00 26.67 191 SER A N 1
ATOM 1531 C CA . SER A 1 193 ? 68.625 81.449 21.098 1.00 23.34 191 SER A CA 1
ATOM 1532 C C . SER A 1 193 ? 67.370 80.615 21.340 1.00 19.24 191 SER A C 1
ATOM 1533 O O . SER A 1 193 ? 67.100 79.626 20.634 1.00 21.62 191 SER A O 1
ATOM 1536 N N . LYS A 1 194 ? 66.522 81.042 22.269 1.00 24.26 192 LYS A N 1
ATOM 1537 C CA . LYS A 1 194 ? 65.238 80.404 22.428 1.00 20.01 192 LYS A CA 1
ATOM 1538 C C . LYS A 1 194 ? 64.273 80.648 21.230 1.00 21.36 192 LYS A C 1
ATOM 1539 O O . LYS A 1 194 ? 63.589 79.729 20.780 1.00 21.96 192 LYS A O 1
ATOM 1545 N N . LEU A 1 195 ? 64.270 81.870 20.703 1.00 24.24 193 LEU A N 1
ATOM 1546 C CA . LEU A 1 195 ? 63.550 82.146 19.462 1.00 22.44 193 LEU A CA 1
ATOM 1547 C C . LEU A 1 195 ? 64.061 81.278 18.318 1.00 20.03 193 LEU A C 1
ATOM 1548 O O . LEU A 1 195 ? 63.318 80.836 17.458 1.00 21.17 193 LEU A O 1
ATOM 1553 N N . LYS A 1 196 ? 65.363 81.052 18.304 1.00 21.37 194 LYS A N 1
ATOM 1554 C CA . LYS A 1 196 ? 65.944 80.168 17.291 1.00 20.77 194 LYS A CA 1
ATOM 1555 C C . LYS A 1 196 ? 65.524 78.732 17.496 1.00 23.69 194 LYS A C 1
ATOM 1556 O O . LYS A 1 196 ? 65.155 78.044 16.544 1.00 21.97 194 LYS A O 1
ATOM 1562 N N . GLN A 1 197 ? 65.574 78.279 18.747 1.00 22.10 195 GLN A N 1
ATOM 1563 C CA . GLN A 1 197 ? 65.152 76.902 19.072 1.00 23.85 195 GLN A CA 1
ATOM 1564 C C . GLN A 1 197 ? 63.688 76.649 18.676 1.00 25.62 195 GLN A C 1
ATOM 1565 O O . GLN A 1 197 ? 63.346 75.579 18.170 1.00 28.23 195 GLN A O 1
ATOM 1571 N N . GLU A 1 198 ? 62.837 77.660 18.833 1.00 22.31 196 GLU A N 1
ATOM 1572 C CA . GLU A 1 198 ? 61.430 77.520 18.500 1.00 25.50 196 GLU A CA 1
ATOM 1573 C C . GLU A 1 198 ? 61.139 77.838 17.021 1.00 27.34 196 GLU A C 1
ATOM 1574 O O . GLU A 1 198 ? 59.983 77.871 16.593 1.00 28.51 196 GLU A O 1
ATOM 1580 N N . LYS A 1 199 ? 62.200 78.046 16.260 1.00 22.73 197 LYS A N 1
ATOM 1581 C CA . LYS A 1 199 ? 62.144 78.255 14.803 1.00 26.27 197 LYS A CA 1
ATOM 1582 C C . LYS A 1 199 ? 61.385 79.532 14.399 1.00 25.55 197 LYS A C 1
ATOM 1583 O O . LYS A 1 199 ? 60.778 79.607 13.328 1.00 27.60 197 LYS A O 1
ATOM 1589 N N . VAL A 1 200 ? 61.429 80.547 15.256 1.00 21.00 198 VAL A N 1
ATOM 1590 C CA . VAL A 1 200 ? 60.968 81.881 14.868 1.00 21.35 198 VAL A CA 1
ATOM 1591 C C . VAL A 1 200 ? 61.911 82.458 13.824 1.00 22.91 198 VAL A C 1
ATOM 1592 O O . VAL A 1 200 ? 61.462 83.078 12.840 1.00 23.25 198 VAL A O 1
ATOM 1596 N N . ILE A 1 201 ? 63.220 82.284 14.030 1.00 21.05 199 ILE A N 1
ATOM 1597 C CA . ILE A 1 201 ? 64.245 82.707 13.081 1.00 22.33 199 ILE A CA 1
ATOM 1598 C C . ILE A 1 201 ? 65.191 81.534 12.968 1.00 29.09 199 ILE A C 1
ATOM 1599 O O . ILE A 1 201 ? 65.528 80.940 13.985 1.00 29.45 199 ILE A O 1
ATOM 1604 N N . VAL A 1 202 ? 65.562 81.154 11.742 1.00 24.35 200 VAL A N 1
ATOM 1605 C CA . VAL A 1 202 ? 66.320 79.924 11.514 1.00 25.96 200 VAL A CA 1
ATOM 1606 C C . VAL A 1 202 ? 67.515 80.181 10.620 1.00 28.97 200 VAL A C 1
ATOM 1607 O O . VAL A 1 202 ? 67.452 80.979 9.689 1.00 27.20 200 VAL A O 1
ATOM 1611 N N . TYR A 1 203 ? 68.600 79.459 10.909 1.00 25.58 201 TYR A N 1
ATOM 1612 C CA . TYR A 1 203 ? 69.804 79.444 10.105 1.00 23.39 201 TYR A CA 1
ATOM 1613 C C . TYR A 1 203 ? 69.679 78.414 8.989 1.00 29.06 201 TYR A C 1
ATOM 1614 O O . TYR A 1 203 ? 69.372 77.256 9.270 1.00 31.30 201 TYR A O 1
ATOM 1623 N N . LYS A 1 204 ? 69.929 78.816 7.742 1.00 28.73 202 LYS A N 1
ATOM 1624 C CA . LYS A 1 204 ? 69.872 77.890 6.607 1.00 31.45 202 LYS A CA 1
ATOM 1625 C C . LYS A 1 204 ? 70.765 78.414 5.512 1.00 35.98 202 LYS A C 1
ATOM 1626 O O . LYS A 1 204 ? 70.700 79.583 5.193 1.00 29.64 202 LYS A O 1
ATOM 1632 N N . ASN A 1 205 ? 71.593 77.554 4.930 1.00 39.43 203 ASN A N 1
ATOM 1633 C CA . ASN A 1 205 ? 72.468 77.957 3.829 1.00 37.82 203 ASN A CA 1
ATOM 1634 C C . ASN A 1 205 ? 73.145 79.299 4.058 1.00 35.82 203 ASN A C 1
ATOM 1635 O O . ASN A 1 205 ? 73.053 80.192 3.229 1.00 37.65 203 ASN A O 1
ATOM 1640 N N . SER A 1 206 ? 73.800 79.432 5.209 1.00 29.99 204 SER A N 1
ATOM 1641 C CA . SER A 1 206 ? 74.610 80.605 5.565 1.00 27.53 204 SER A CA 1
ATOM 1642 C C . SER A 1 206 ? 73.829 81.905 5.832 1.00 26.52 204 SER A C 1
ATOM 1643 O O . SER A 1 206 ? 74.434 82.951 6.030 1.00 31.91 204 SER A O 1
ATOM 1646 N N . CYS A 1 207 ? 72.505 81.824 5.865 1.00 30.05 205 CYS A N 1
ATOM 1647 C CA . CYS A 1 207 ? 71.694 83.025 6.108 1.00 29.15 205 CYS A CA 1
ATOM 1648 C C . CYS A 1 207 ? 70.701 82.803 7.213 1.00 26.79 205 CYS A C 1
ATOM 1649 O O . CYS A 1 207 ? 70.491 81.673 7.638 1.00 26.80 205 CYS A O 1
ATOM 1652 N N . PHE A 1 208 ? 70.106 83.894 7.699 1.00 28.85 206 PHE A N 1
ATOM 1653 C CA . PHE A 1 208 ? 68.982 83.782 8.637 1.00 23.18 206 PHE A CA 1
ATOM 1654 C C . PHE A 1 208 ? 67.657 84.221 8.026 1.00 22.73 206 PHE A C 1
ATOM 1655 O O . PHE A 1 208 ? 67.583 85.252 7.354 1.00 23.42 206 PHE A O 1
ATOM 1663 N N . TYR A 1 209 ? 66.633 83.425 8.310 1.00 22.11 207 TYR A N 1
ATOM 1664 C CA . TYR A 1 209 ? 65.294 83.580 7.782 1.00 21.35 207 TYR A CA 1
ATOM 1665 C C . TYR A 1 209 ? 64.306 83.663 8.911 1.00 24.81 207 TYR A C 1
ATOM 1666 O O . TYR A 1 209 ? 64.261 82.779 9.777 1.00 23.97 207 TYR A O 1
ATOM 1675 N N . VAL A 1 210 ? 63.464 84.689 8.904 1.00 19.89 208 VAL A N 1
ATOM 1676 C CA . VAL A 1 210 ? 62.368 84.703 9.840 1.00 18.00 208 VAL A CA 1
ATOM 1677 C C . VAL A 1 210 ? 61.215 83.875 9.310 1.00 24.70 208 VAL A C 1
ATOM 1678 O O . VAL A 1 210 ? 60.718 84.108 8.208 1.00 23.92 208 VAL A O 1
ATOM 1682 N N . GLN A 1 211 ? 60.830 82.880 10.091 1.00 21.77 209 GLN A N 1
ATOM 1683 C CA . GLN A 1 211 ? 59.821 81.924 9.667 1.00 24.83 209 GLN A CA 1
ATOM 1684 C C . GLN A 1 211 ? 58.535 82.113 10.443 1.00 26.60 209 GLN A C 1
ATOM 1685 O O . GLN A 1 211 ? 57.500 81.567 10.067 1.00 28.16 209 GLN A O 1
ATOM 1691 N N . ASN A 1 212 ? 58.572 82.894 11.526 1.00 22.63 210 ASN A N 1
ATOM 1692 C CA . ASN A 1 212 ? 57.361 83.139 12.292 1.00 21.44 210 ASN A CA 1
ATOM 1693 C C . ASN A 1 212 ? 57.213 84.614 12.657 1.00 22.04 210 ASN A C 1
ATOM 1694 O O . ASN A 1 212 ? 57.336 85.039 13.816 1.00 20.97 210 ASN A O 1
ATOM 1699 N N . LEU A 1 213 ? 56.904 85.402 11.624 1.00 23.39 211 LEU A N 1
ATOM 1700 C CA . LEU A 1 213 ? 56.694 86.825 11.802 1.00 20.72 211 LEU A CA 1
ATOM 1701 C C . LEU A 1 213 ? 55.547 87.085 12.764 1.00 20.38 211 LEU A C 1
ATOM 1702 O O . LEU A 1 213 ? 55.586 88.012 13.562 1.00 20.13 211 LEU A O 1
ATOM 1707 N N . ASP A 1 214 ? 54.490 86.270 12.714 1.00 22.01 212 ASP A N 1
ATOM 1708 C CA . ASP A 1 214 ? 53.406 86.462 13.657 1.00 19.82 212 ASP A CA 1
ATOM 1709 C C . ASP A 1 214 ? 53.805 86.426 15.147 1.00 19.03 212 ASP A C 1
ATOM 1710 O O . ASP A 1 214 ? 53.265 87.175 15.950 1.00 21.90 212 ASP A O 1
ATOM 1715 N N . TYR A 1 215 ? 54.780 85.577 15.516 1.00 18.86 213 TYR A N 1
ATOM 1716 C CA . TYR A 1 215 ? 55.250 85.552 16.887 1.00 20.80 213 TYR A CA 1
ATOM 1717 C C . TYR A 1 215 ? 55.885 86.883 17.314 1.00 20.08 213 TYR A C 1
ATOM 1718 O O . TYR A 1 215 ? 55.638 87.395 18.413 1.00 19.54 213 TYR A O 1
ATOM 1727 N N . LEU A 1 216 ? 56.709 87.447 16.435 1.00 18.55 214 LEU A N 1
ATOM 1728 C CA . LEU A 1 216 ? 57.352 88.727 16.711 1.00 19.11 214 LEU A CA 1
ATOM 1729 C C . LEU A 1 216 ? 56.285 89.806 16.880 1.00 19.83 214 LEU A C 1
ATOM 1730 O O . LEU A 1 216 ? 56.347 90.631 17.790 1.00 21.27 214 LEU A O 1
ATOM 1735 N N . LYS A 1 217 ? 55.286 89.783 15.994 1.00 21.52 215 LYS A N 1
ATOM 1736 C CA . LYS A 1 217 ? 54.209 90.770 16.052 1.00 22.99 215 LYS A CA 1
ATOM 1737 C C . LYS A 1 217 ? 53.422 90.655 17.346 1.00 22.67 215 LYS A C 1
ATOM 1738 O O . LYS A 1 217 ? 52.974 91.662 17.905 1.00 22.22 215 LYS A O 1
ATOM 1744 N N . ARG A 1 218 ? 53.248 89.415 17.810 1.00 21.31 216 ARG A N 1
ATOM 1745 C CA . ARG A 1 218 ? 52.490 89.167 19.027 1.00 23.44 216 ARG A CA 1
ATOM 1746 C C . ARG A 1 218 ? 53.140 89.777 20.272 1.00 21.41 216 ARG A C 1
ATOM 1747 O O . ARG A 1 218 ? 52.447 90.340 21.144 1.00 24.70 216 ARG A O 1
ATOM 1755 N N . TYR A 1 219 ? 54.459 89.664 20.394 1.00 21.35 217 TYR A N 1
ATOM 1756 C CA . TYR A 1 219 ? 55.121 90.107 21.616 1.00 22.12 217 TYR A CA 1
ATOM 1757 C C . TYR A 1 219 ? 55.675 91.552 21.539 1.00 20.82 217 TYR A C 1
ATOM 1758 O O . TYR A 1 219 ? 56.096 92.127 22.562 1.00 22.77 217 TYR A O 1
ATOM 1767 N N . ALA A 1 220 ? 55.641 92.152 20.337 1.00 20.82 218 ALA A N 1
ATOM 1768 C CA . ALA A 1 220 ? 56.032 93.559 20.176 1.00 21.01 218 ALA A CA 1
ATOM 1769 C C . ALA A 1 220 ? 54.904 94.306 19.487 1.00 18.30 218 ALA A C 1
ATOM 1770 O O . ALA A 1 220 ? 55.105 94.918 18.420 1.00 17.10 218 ALA A O 1
ATOM 1772 N N . PRO A 1 221 ? 53.703 94.234 20.061 1.00 18.07 219 PRO A N 1
ATOM 1773 C CA . PRO A 1 221 ? 52.562 94.795 19.351 1.00 18.33 219 PRO A CA 1
ATOM 1774 C C . PRO A 1 221 ? 52.616 96.302 19.186 1.00 18.63 219 PRO A C 1
ATOM 1775 O O . PRO A 1 221 ? 52.131 96.826 18.172 1.00 17.87 219 PRO A O 1
ATOM 1779 N N . LYS A 1 222 ? 53.167 97.024 20.149 1.00 18.92 220 LYS A N 1
ATOM 1780 C CA . LYS A 1 222 ? 53.184 98.463 20.035 1.00 18.14 220 LYS A CA 1
ATOM 1781 C C . LYS A 1 222 ? 54.294 98.952 19.101 1.00 15.17 220 LYS A C 1
ATOM 1782 O O . LYS A 1 222 ? 54.116 99.968 18.411 1.00 17.82 220 LYS A O 1
ATOM 1788 N N . LEU A 1 223 ? 55.427 98.244 19.040 1.00 15.42 221 LEU A N 1
ATOM 1789 C CA . LEU A 1 223 ? 56.389 98.582 18.015 1.00 14.96 221 LEU A CA 1
ATOM 1790 C C . LEU A 1 223 ? 55.845 98.226 16.625 1.00 15.92 221 LEU A C 1
ATOM 1791 O O . LEU A 1 223 ? 56.179 98.862 15.648 1.00 16.34 221 LEU A O 1
ATOM 1796 N N . ASP A 1 224 ? 55.059 97.146 16.520 1.00 15.97 222 ASP A N 1
ATOM 1797 C CA . ASP A 1 224 ? 54.454 96.810 15.238 1.00 15.40 222 ASP A CA 1
ATOM 1798 C C . ASP A 1 224 ? 53.502 97.934 14.785 1.00 15.59 222 ASP A C 1
ATOM 1799 O O . ASP A 1 224 ? 53.584 98.339 13.624 1.00 15.38 222 ASP A O 1
ATOM 1804 N N . GLU A 1 225 ? 52.692 98.446 15.699 1.00 15.13 223 GLU A N 1
ATOM 1805 C CA . GLU A 1 225 ? 51.802 99.615 15.421 1.00 14.59 223 GLU A CA 1
ATOM 1806 C C . GLU A 1 225 ? 52.617 100.846 15.067 1.00 15.98 223 GLU A C 1
ATOM 1807 O O . GLU A 1 225 ? 52.307 101.575 14.132 1.00 17.76 223 GLU A O 1
ATOM 1813 N N . TRP A 1 226 ? 53.691 101.065 15.806 1.00 14.01 224 TRP A N 1
ATOM 1814 C CA . TRP A 1 226 ? 54.595 102.179 15.509 1.00 17.49 224 TRP A CA 1
ATOM 1815 C C . TRP A 1 226 ? 55.103 102.107 14.078 1.00 17.00 224 TRP A C 1
ATOM 1816 O O . TRP A 1 226 ? 55.097 103.109 13.332 1.00 18.02 224 TRP A O 1
ATOM 1827 N N . PHE A 1 227 ? 55.543 100.923 13.633 1.00 18.29 225 PHE A N 1
ATOM 1828 C CA . PHE A 1 227 ? 56.123 100.811 12.315 1.00 17.58 225 PHE A CA 1
ATOM 1829 C C . PHE A 1 227 ? 55.010 101.026 11.251 1.00 19.26 225 PHE A C 1
ATOM 1830 O O . PHE A 1 227 ? 55.228 101.674 10.242 1.00 21.27 225 PHE A O 1
ATOM 1838 N N . TYR A 1 228 ? 53.814 100.506 11.492 1.00 18.09 226 TYR A N 1
ATOM 1839 C CA . TYR A 1 228 ? 52.666 100.700 10.628 1.00 18.30 226 TYR A CA 1
ATOM 1840 C C . TYR A 1 228 ? 52.355 102.181 10.475 1.00 24.29 226 TYR A C 1
ATOM 1841 O O . TYR A 1 228 ? 52.105 102.665 9.380 1.00 21.88 226 TYR A O 1
ATOM 1850 N N . LEU A 1 229 ? 52.391 102.895 11.578 1.00 17.35 227 LEU A N 1
ATOM 1851 C CA . LEU A 1 229 ? 52.053 104.335 11.527 1.00 18.17 227 LEU A CA 1
ATOM 1852 C C . LEU A 1 229 ? 53.183 105.207 11.001 1.00 19.65 227 LEU A C 1
ATOM 1853 O O . LEU A 1 229 ? 52.912 106.236 10.340 1.00 22.79 227 LEU A O 1
ATOM 1858 N N . ALA A 1 230 ? 54.437 104.861 11.312 1.00 16.01 228 ALA A N 1
ATOM 1859 C CA . ALA A 1 230 ? 55.583 105.675 10.950 1.00 17.16 228 ALA A CA 1
ATOM 1860 C C . ALA A 1 230 ? 56.142 105.341 9.597 1.00 19.72 228 ALA A C 1
ATOM 1861 O O . ALA A 1 230 ? 56.644 106.219 8.903 1.00 23.69 228 ALA A O 1
ATOM 1863 N N . CYS A 1 231 ? 56.025 104.066 9.178 1.00 20.07 229 CYS A N 1
ATOM 1864 C CA . CYS A 1 231 ? 56.658 103.560 7.978 1.00 19.98 229 CYS A CA 1
ATOM 1865 C C . CYS A 1 231 ? 55.671 102.629 7.217 1.00 20.17 229 CYS A C 1
ATOM 1866 O O . CYS A 1 231 ? 55.988 101.457 6.974 1.00 22.27 229 CYS A O 1
ATOM 1869 N N . PRO A 1 232 ? 54.464 103.137 6.869 1.00 21.02 230 PRO A N 1
ATOM 1870 C CA . PRO A 1 232 ? 53.415 102.244 6.375 1.00 18.33 230 PRO A CA 1
ATOM 1871 C C . PRO A 1 232 ? 53.777 101.463 5.130 1.00 25.37 230 PRO A C 1
ATOM 1872 O O . PRO A 1 232 ? 53.319 100.333 5.064 1.00 25.04 230 PRO A O 1
ATOM 1876 N N . ALA A 1 233 ? 54.523 102.027 4.192 1.00 26.45 231 ALA A N 1
ATOM 1877 C CA . ALA A 1 233 ? 54.886 101.261 2.997 1.00 31.68 231 ALA A CA 1
ATOM 1878 C C . ALA A 1 233 ? 55.835 100.100 3.326 1.00 31.73 231 ALA A C 1
ATOM 1879 O O . ALA A 1 233 ? 55.666 98.990 2.801 1.00 31.53 231 ALA A O 1
ATOM 1881 N N . THR A 1 234 ? 56.812 100.334 4.202 1.00 27.07 232 THR A N 1
ATOM 1882 C CA . THR A 1 234 ? 57.748 99.289 4.548 1.00 25.40 232 THR A CA 1
ATOM 1883 C C . THR A 1 234 ? 56.967 98.207 5.316 1.00 23.95 232 THR A C 1
ATOM 1884 O O . THR A 1 234 ? 57.138 97.012 5.086 1.00 23.72 232 THR A O 1
ATOM 1888 N N . TRP A 1 235 ? 56.080 98.632 6.205 1.00 20.22 233 TRP A N 1
ATOM 1889 C CA . TRP A 1 235 ? 55.242 97.694 6.937 1.00 21.39 233 TRP A CA 1
ATOM 1890 C C . TRP A 1 235 ? 54.430 96.848 5.979 1.00 21.52 233 TRP A C 1
ATOM 1891 O O . TRP A 1 235 ? 54.282 95.638 6.154 1.00 19.72 233 TRP A O 1
ATOM 1902 N N . GLY A 1 236 ? 53.892 97.522 4.955 1.00 22.61 234 GLY A N 1
ATOM 1903 C CA . GLY A 1 236 ? 52.954 96.889 4.065 1.00 25.52 234 GLY A CA 1
ATOM 1904 C C . GLY A 1 236 ? 53.561 95.743 3.288 1.00 27.07 234 GLY A C 1
ATOM 1905 O O . GLY A 1 236 ? 52.865 94.747 3.044 1.00 25.18 234 GLY A O 1
ATOM 1906 N N . LYS A 1 237 ? 54.824 95.875 2.906 1.00 26.75 235 LYS A N 1
ATOM 1907 C CA . LYS A 1 237 ? 55.499 94.876 2.089 1.00 28.75 235 LYS A CA 1
ATOM 1908 C C . LYS A 1 237 ? 55.399 93.477 2.670 1.00 37.12 235 LYS A C 1
ATOM 1909 O O . LYS A 1 237 ? 55.238 92.515 1.947 1.00 32.35 235 LYS A O 1
ATOM 1915 N N . LEU A 1 238 ? 55.474 93.375 3.983 1.00 24.96 236 LEU A N 1
ATOM 1916 C CA . LEU A 1 238 ? 55.504 92.074 4.630 1.00 23.29 236 LEU A CA 1
ATOM 1917 C C . LEU A 1 238 ? 54.259 91.721 5.392 1.00 26.45 236 LEU A C 1
ATOM 1918 O O . LEU A 1 238 ? 54.247 90.705 6.095 1.00 30.07 236 LEU A O 1
ATOM 1923 N N . ASN A 1 239 ? 53.201 92.514 5.251 1.00 23.40 237 ASN A N 1
ATOM 1924 C CA . ASN A 1 239 ? 51.939 92.228 5.873 1.00 25.20 237 ASN A CA 1
ATOM 1925 C C . ASN A 1 239 ? 50.834 92.082 4.830 1.00 41.84 237 ASN A C 1
ATOM 1926 O O . ASN A 1 239 ? 51.122 92.221 3.637 1.00 32.22 237 ASN A O 1
ATOM 1932 N N . ASN B 1 4 ? 58.364 131.008 32.228 1.00 38.80 2 ASN B N 1
ATOM 1933 C CA . ASN B 1 4 ? 58.905 130.438 30.996 1.00 44.51 2 ASN B CA 1
ATOM 1934 C C . ASN B 1 4 ? 58.643 131.377 29.816 1.00 45.20 2 ASN B C 1
ATOM 1935 O O . ASN B 1 4 ? 57.545 131.415 29.288 1.00 40.79 2 ASN B O 1
ATOM 1940 N N . ALA B 1 5 ? 59.668 132.131 29.413 1.00 43.87 3 ALA B N 1
ATOM 1941 C CA . ALA B 1 5 ? 59.520 133.200 28.430 1.00 36.84 3 ALA B CA 1
ATOM 1942 C C . ALA B 1 5 ? 59.233 132.696 27.025 1.00 35.77 3 ALA B C 1
ATOM 1943 O O . ALA B 1 5 ? 58.480 133.322 26.290 1.00 36.05 3 ALA B O 1
ATOM 1945 N N . GLN B 1 6 ? 59.830 131.569 26.637 1.00 33.51 4 GLN B N 1
ATOM 1946 C CA . GLN B 1 6 ? 59.561 130.995 25.333 1.00 36.56 4 GLN B CA 1
ATOM 1947 C C . GLN B 1 6 ? 58.095 130.534 25.271 1.00 24.37 4 GLN B C 1
ATOM 1948 O O . GLN B 1 6 ? 57.420 130.682 24.251 1.00 33.72 4 GLN B O 1
ATOM 1954 N N . ALA B 1 7 ? 57.627 129.958 26.370 1.00 31.45 5 ALA B N 1
ATOM 1955 C CA . ALA B 1 7 ? 56.247 129.506 26.457 1.00 29.39 5 ALA B CA 1
ATOM 1956 C C . ALA B 1 7 ? 55.292 130.701 26.408 1.00 25.62 5 ALA B C 1
ATOM 1957 O O . ALA B 1 7 ? 54.300 130.656 25.701 1.00 26.55 5 ALA B O 1
ATOM 1959 N N . GLU B 1 8 ? 55.595 131.766 27.160 1.00 30.63 6 GLU B N 1
ATOM 1960 C CA . GLU B 1 8 ? 54.744 132.975 27.117 1.00 29.83 6 GLU B CA 1
ATOM 1961 C C . GLU B 1 8 ? 54.702 133.601 25.716 1.00 26.88 6 GLU B C 1
ATOM 1962 O O . GLU B 1 8 ? 53.612 133.993 25.245 1.00 30.90 6 GLU B O 1
ATOM 1968 N N . GLU B 1 9 ? 55.849 133.673 25.031 1.00 30.45 7 GLU B N 1
ATOM 1969 C CA . GLU B 1 9 ? 55.859 134.208 23.669 1.00 33.36 7 GLU B CA 1
ATOM 1970 C C . GLU B 1 9 ? 55.045 133.338 22.723 1.00 35.25 7 GLU B C 1
ATOM 1971 O O . GLU B 1 9 ? 54.282 133.844 21.881 1.00 30.92 7 GLU B O 1
ATOM 1977 N N . PHE B 1 10 ? 55.133 132.020 22.889 1.00 27.30 8 PHE B N 1
ATOM 1978 C CA . PHE B 1 10 ? 54.314 131.136 22.084 1.00 26.61 8 PHE B CA 1
ATOM 1979 C C . PHE B 1 10 ? 52.819 131.342 22.376 1.00 23.33 8 PHE B C 1
ATOM 1980 O O . PHE B 1 10 ? 51.999 131.397 21.469 1.00 30.08 8 PHE B O 1
ATOM 1988 N N . LYS B 1 11 ? 52.463 131.440 23.650 1.00 28.26 9 LYS B N 1
ATOM 1989 C CA . LYS B 1 11 ? 51.089 131.713 24.028 1.00 26.61 9 LYS B CA 1
ATOM 1990 C C . LYS B 1 11 ? 50.608 133.004 23.352 1.00 35.26 9 LYS B C 1
ATOM 1991 O O . LYS B 1 11 ? 49.511 133.051 22.815 1.00 34.84 9 LYS B O 1
ATOM 1997 N N . LYS B 1 12 ? 51.456 134.026 23.336 1.00 33.98 10 LYS B N 1
ATOM 1998 C CA . LYS B 1 12 ? 51.060 135.280 22.694 1.00 35.61 10 LYS B CA 1
ATOM 1999 C C . LYS B 1 12 ? 50.809 135.078 21.211 1.00 36.20 10 LYS B C 1
ATOM 2000 O O . LYS B 1 12 ? 49.811 135.559 20.682 1.00 41.82 10 LYS B O 1
ATOM 2006 N N . TYR B 1 13 ? 51.701 134.348 20.543 1.00 32.64 11 TYR B N 1
ATOM 2007 C CA . TYR B 1 13 ? 51.599 134.137 19.105 1.00 36.65 11 TYR B CA 1
ATOM 2008 C C . TYR B 1 13 ? 50.342 133.380 18.741 1.00 40.26 11 TYR B C 1
ATOM 2009 O O . TYR B 1 13 ? 49.716 133.662 17.720 1.00 40.16 11 TYR B O 1
ATOM 2018 N N . LEU B 1 14 ? 49.963 132.411 19.573 1.00 34.27 12 LEU B N 1
ATOM 2019 C CA . LEU B 1 14 ? 48.754 131.655 19.312 1.00 33.37 12 LEU B CA 1
ATOM 2020 C C . LEU B 1 14 ? 47.515 132.547 19.426 1.00 31.90 12 LEU B C 1
ATOM 2021 O O . LEU B 1 14 ? 46.614 132.497 18.591 1.00 41.26 12 LEU B O 1
ATOM 2026 N N . GLU B 1 15 ? 47.459 133.328 20.488 1.00 37.15 13 GLU B N 1
ATOM 2027 C CA . GLU B 1 15 ? 46.245 134.090 20.786 1.00 42.38 13 GLU B CA 1
ATOM 2028 C C . GLU B 1 15 ? 46.035 135.192 19.745 1.00 46.80 13 GLU B C 1
ATOM 2029 O O . GLU B 1 15 ? 44.901 135.523 19.411 1.00 53.33 13 GLU B O 1
ATOM 2035 N N . THR B 1 16 ? 47.123 135.728 19.202 1.00 44.00 14 THR B N 1
ATOM 2036 C CA . THR B 1 16 ? 46.995 136.740 18.160 1.00 49.34 14 THR B CA 1
ATOM 2037 C C . THR B 1 16 ? 46.642 136.112 16.811 1.00 48.86 14 THR B C 1
ATOM 2038 O O . THR B 1 16 ? 46.167 136.799 15.908 1.00 52.30 14 THR B O 1
ATOM 2042 N N . ASN B 1 17 ? 46.841 134.804 16.679 1.00 47.89 15 ASN B N 1
ATOM 2043 C CA . ASN B 1 17 ? 46.380 134.082 15.495 1.00 46.79 15 ASN B CA 1
ATOM 2044 C C . ASN B 1 17 ? 45.034 133.401 15.725 1.00 38.30 15 ASN B C 1
ATOM 2045 O O . ASN B 1 17 ? 44.667 132.467 15.009 1.00 45.79 15 ASN B O 1
ATOM 2050 N N . GLY B 1 18 ? 44.297 133.876 16.722 1.00 41.48 16 GLY B N 1
ATOM 2051 C CA . GLY B 1 18 ? 42.935 133.431 16.933 1.00 45.83 16 GLY B CA 1
ATOM 2052 C C . GLY B 1 18 ? 42.732 132.184 17.775 1.00 49.67 16 GLY B C 1
ATOM 2053 O O . GLY B 1 18 ? 41.595 131.759 17.964 1.00 50.54 16 GLY B O 1
ATOM 2054 N N . ILE B 1 19 ? 43.805 131.595 18.295 1.00 43.96 17 ILE B N 1
ATOM 2055 C CA . ILE B 1 19 ? 43.662 130.345 19.038 1.00 39.21 17 ILE B CA 1
ATOM 2056 C C . ILE B 1 19 ? 43.456 130.631 20.511 1.00 30.71 17 ILE B C 1
ATOM 2057 O O . ILE B 1 19 ? 44.248 131.339 21.133 1.00 40.49 17 ILE B O 1
ATOM 2062 N N . LYS B 1 20 ? 42.400 130.048 21.065 1.00 35.29 18 LYS B N 1
ATOM 2063 C CA . LYS B 1 20 ? 41.945 130.375 22.405 1.00 42.79 18 LYS B CA 1
ATOM 2064 C C . LYS B 1 20 ? 42.198 129.233 23.390 1.00 35.58 18 LYS B C 1
ATOM 2065 O O . LYS B 1 20 ? 42.082 128.058 23.020 1.00 35.50 18 LYS B O 1
ATOM 2071 N N . PRO B 1 21 ? 42.517 129.575 24.646 1.00 30.93 19 PRO B N 1
ATOM 2072 C CA . PRO B 1 21 ? 42.697 128.550 25.681 1.00 33.42 19 PRO B CA 1
ATOM 2073 C C . PRO B 1 21 ? 41.416 127.850 26.044 1.00 36.54 19 PRO B C 1
ATOM 2074 O O . PRO B 1 21 ? 40.364 128.469 26.143 1.00 34.10 19 PRO B O 1
ATOM 2078 N N . LYS B 1 22 ? 41.522 126.544 26.247 1.00 28.24 20 LYS B N 1
ATOM 2079 C CA . LYS B 1 22 ? 40.423 125.725 26.673 1.00 23.99 20 LYS B CA 1
ATOM 2080 C C . LYS B 1 22 ? 40.744 125.139 28.037 1.00 32.10 20 LYS B C 1
ATOM 2081 O O . LYS B 1 22 ? 41.897 124.788 28.323 1.00 28.30 20 LYS B O 1
ATOM 2087 N N A GLN B 1 23 ? 39.728 125.039 28.883 0.48 27.67 21 GLN B N 1
ATOM 2088 N N B GLN B 1 23 ? 39.731 125.039 28.887 0.52 27.66 21 GLN B N 1
ATOM 2089 C CA A GLN B 1 23 ? 39.873 124.440 30.200 0.48 25.20 21 GLN B CA 1
ATOM 2090 C CA B GLN B 1 23 ? 39.889 124.438 30.202 0.52 25.17 21 GLN B CA 1
ATOM 2091 C C A GLN B 1 23 ? 39.356 123.011 30.172 0.48 27.70 21 GLN B C 1
ATOM 2092 C C B GLN B 1 23 ? 39.351 123.016 30.187 0.52 27.70 21 GLN B C 1
ATOM 2093 O O A GLN B 1 23 ? 38.305 122.730 29.600 0.48 28.69 21 GLN B O 1
ATOM 2094 O O B GLN B 1 23 ? 38.283 122.742 29.643 0.52 28.68 21 GLN B O 1
ATOM 2105 N N . PHE B 1 24 ? 40.115 122.108 30.779 1.00 24.11 22 PHE B N 1
ATOM 2106 C CA . PHE B 1 24 ? 39.716 120.707 30.912 1.00 25.66 22 PHE B CA 1
ATOM 2107 C C . PHE B 1 24 ? 39.792 120.298 32.382 1.00 29.27 22 PHE B C 1
ATOM 2108 O O . PHE B 1 24 ? 40.703 120.737 33.087 1.00 37.01 22 PHE B O 1
ATOM 2116 N N . HIS B 1 25 ? 38.901 119.417 32.842 1.00 24.18 23 HIS B N 1
ATOM 2117 C CA . HIS B 1 25 ? 38.988 118.943 34.220 1.00 27.73 23 HIS B CA 1
ATOM 2118 C C . HIS B 1 25 ? 39.590 117.554 34.274 1.00 22.99 23 HIS B C 1
ATOM 2119 O O . HIS B 1 25 ? 39.684 116.843 33.248 1.00 22.94 23 HIS B O 1
ATOM 2126 N N . LYS B 1 26 ? 39.983 117.133 35.474 1.00 23.40 24 LYS B N 1
ATOM 2127 C CA . LYS B 1 26 ? 40.496 115.805 35.704 1.00 26.36 24 LYS B CA 1
ATOM 2128 C C . LYS B 1 26 ? 39.671 114.701 35.049 1.00 25.14 24 LYS B C 1
ATOM 2129 O O . LYS B 1 26 ? 38.424 114.699 35.111 1.00 25.81 24 LYS B O 1
ATOM 2135 N N . LYS B 1 27 ? 40.388 113.775 34.414 1.00 23.40 25 LYS B N 1
ATOM 2136 C CA . LYS B 1 27 ? 39.880 112.608 33.700 1.00 27.00 25 LYS B CA 1
ATOM 2137 C C . LYS B 1 27 ? 39.473 112.891 32.258 1.00 17.04 25 LYS B C 1
ATOM 2138 O O . LYS B 1 27 ? 39.273 111.931 31.486 1.00 26.06 25 LYS B O 1
ATOM 2144 N N . GLU B 1 28 ? 39.397 114.140 31.857 1.00 19.74 26 GLU B N 1
ATOM 2145 C CA . GLU B 1 28 ? 39.089 114.403 30.455 1.00 20.42 26 GLU B CA 1
ATOM 2146 C C . GLU B 1 28 ? 40.249 114.063 29.564 1.00 23.57 26 GLU B C 1
ATOM 2147 O O . GLU B 1 28 ? 41.376 114.155 29.986 1.00 22.44 26 GLU B O 1
ATOM 2153 N N . LEU B 1 2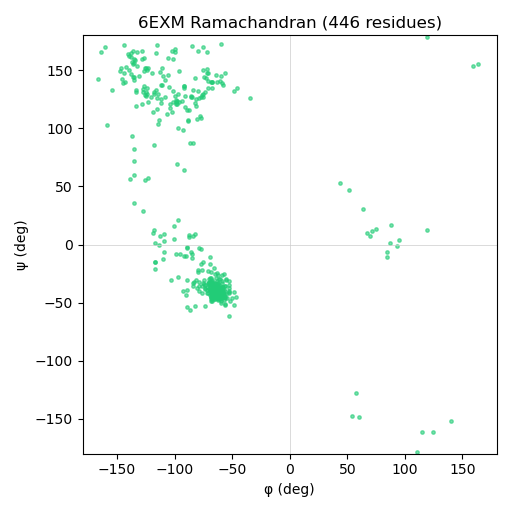9 ? 39.935 113.687 28.333 1.00 18.80 27 LEU B N 1
ATOM 2154 C CA . LEU B 1 29 ? 40.923 113.411 27.304 1.00 20.23 27 LEU B CA 1
ATOM 2155 C C . LEU B 1 29 ? 41.004 114.596 26.353 1.00 22.82 27 LEU B C 1
ATOM 2156 O O . LEU B 1 29 ? 40.093 114.861 25.598 1.00 20.95 27 LEU B O 1
ATOM 2161 N N . ILE B 1 30 ? 42.145 115.278 26.351 1.00 18.63 28 ILE B N 1
ATOM 2162 C CA . ILE B 1 30 ? 42.361 116.409 25.504 1.00 14.34 28 ILE B CA 1
ATOM 2163 C C . ILE B 1 30 ? 42.463 115.949 24.046 1.00 18.34 28 ILE B C 1
ATOM 2164 O O . ILE B 1 30 ? 42.006 116.661 23.147 1.00 18.69 28 ILE B O 1
ATOM 2169 N N . PHE B 1 31 ? 43.120 114.799 23.806 1.00 15.97 29 PHE B N 1
ATOM 2170 C CA . PHE B 1 31 ? 42.922 114.047 22.589 1.00 14.56 29 PHE B CA 1
ATOM 2171 C C . PHE B 1 31 ? 42.837 112.5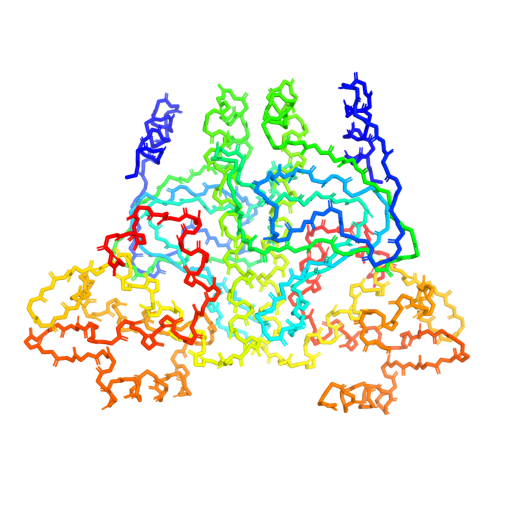76 22.926 1.00 15.57 29 PHE B C 1
ATOM 2172 O O . PHE B 1 31 ? 43.191 112.166 24.013 1.00 15.95 29 PHE B O 1
ATOM 2180 N N . ASN B 1 32 ? 42.292 111.782 22.005 1.00 15.49 30 ASN B N 1
ATOM 2181 C CA . ASN B 1 32 ? 42.043 110.383 22.265 1.00 14.47 30 ASN B CA 1
ATOM 2182 C C . ASN B 1 32 ? 42.454 109.461 21.122 1.00 15.83 30 ASN B C 1
ATOM 2183 O O . ASN B 1 32 ? 42.654 109.887 19.970 1.00 18.40 30 ASN B O 1
ATOM 2188 N N . GLN B 1 33 ? 42.630 108.190 21.474 1.00 19.08 31 GLN B N 1
ATOM 2189 C CA . GLN B 1 33 ? 43.223 107.222 20.568 1.00 18.24 31 GLN B CA 1
ATOM 2190 C C . GLN B 1 33 ? 42.298 106.708 19.473 1.00 20.25 31 GLN B C 1
ATOM 2191 O O . GLN B 1 33 ? 42.731 105.941 18.616 1.00 21.82 31 GLN B O 1
ATOM 2197 N N . TRP B 1 34 ? 41.025 107.133 19.499 1.00 20.68 32 TRP B N 1
ATOM 2198 C CA . TRP B 1 34 ? 40.042 106.621 18.530 1.00 22.83 32 TRP B CA 1
ATOM 2199 C C . TRP B 1 34 ? 39.665 107.693 17.521 1.00 23.68 32 TRP B C 1
ATOM 2200 O O . TRP B 1 34 ? 38.778 107.516 16.680 1.00 23.49 32 TRP B O 1
ATOM 2211 N N . ASP B 1 35 ? 40.292 108.854 17.627 1.00 24.14 33 ASP B N 1
ATOM 2212 C CA . ASP B 1 35 ? 39.939 110.008 16.816 1.00 22.64 33 ASP B CA 1
ATOM 2213 C C . ASP B 1 35 ? 40.807 110.053 15.586 1.00 28.60 33 ASP B C 1
ATOM 2214 O O . ASP B 1 35 ? 42.014 110.134 15.733 1.00 33.95 33 ASP B O 1
ATOM 2219 N N . PRO B 1 36 ? 40.217 110.070 14.391 1.00 34.19 34 PRO B N 1
ATOM 2220 C CA . PRO B 1 36 ? 41.078 110.181 13.203 1.00 45.32 34 PRO B CA 1
ATOM 2221 C C . PRO B 1 36 ? 41.782 111.547 13.066 1.00 39.00 34 PRO B C 1
ATOM 2222 O O . PRO B 1 36 ? 42.905 111.640 12.516 1.00 37.48 34 PRO B O 1
ATOM 2226 N N . GLN B 1 37 ? 41.158 112.590 13.594 1.00 23.84 35 GLN B N 1
ATOM 2227 C CA . GLN B 1 37 ? 41.704 113.928 13.505 1.00 25.04 35 GLN B CA 1
ATOM 2228 C C . GLN B 1 37 ? 42.837 114.034 14.507 1.00 24.21 35 GLN B C 1
ATOM 2229 O O . GLN B 1 37 ? 42.592 113.715 15.666 1.00 22.67 35 GLN B O 1
ATOM 2235 N N . GLU B 1 38 ? 44.020 114.497 14.083 1.00 19.50 36 GLU B N 1
ATOM 2236 C CA . GLU B 1 38 ? 45.143 114.707 15.008 1.00 19.54 36 GLU B CA 1
ATOM 2237 C C . GLU B 1 38 ? 45.389 116.179 15.292 1.00 22.37 36 GLU B C 1
ATOM 2238 O O . GLU B 1 38 ? 44.946 117.057 14.552 1.00 21.24 36 GLU B O 1
ATOM 2244 N N . TYR B 1 39 ? 46.087 116.427 16.401 1.00 18.41 37 TYR B N 1
ATOM 2245 C CA . TYR B 1 39 ? 46.171 117.722 17.025 1.00 20.75 37 TYR B CA 1
ATOM 2246 C C . TYR B 1 39 ? 47.556 118.029 17.528 1.00 22.55 37 TYR B C 1
ATOM 2247 O O . TYR B 1 39 ? 48.294 117.122 17.913 1.00 20.54 37 TYR B O 1
ATOM 2256 N N . CYS B 1 40 ? 47.878 119.321 17.534 1.00 20.15 38 CYS B N 1
ATOM 2257 C CA . CYS B 1 40 ? 48.941 119.874 18.344 1.00 20.33 38 CYS B CA 1
ATOM 2258 C C . CYS B 1 40 ? 48.330 120.487 19.590 1.00 24.97 38 CYS B C 1
ATOM 2259 O O . CYS B 1 40 ? 47.481 121.376 19.499 1.00 21.80 38 CYS B O 1
ATOM 2262 N N . ILE B 1 41 ? 48.746 120.003 20.754 1.00 16.88 39 ILE B N 1
ATOM 2263 C CA . ILE B 1 41 ? 48.345 120.559 22.037 1.00 19.70 39 ILE B CA 1
ATOM 2264 C C . ILE B 1 41 ? 49.426 121.393 22.675 1.00 17.57 39 ILE B C 1
ATOM 2265 O O . ILE B 1 41 ? 50.535 120.922 22.991 1.00 18.01 39 ILE B O 1
ATOM 2270 N N . PHE B 1 42 ? 49.122 122.657 22.919 1.00 18.96 40 PHE B N 1
ATOM 2271 C CA . PHE B 1 42 ? 49.996 123.449 23.767 1.00 20.10 40 PHE B CA 1
ATOM 2272 C C . PHE B 1 42 ? 49.403 123.433 25.146 1.00 26.33 40 PHE B C 1
ATOM 2273 O O . PHE B 1 42 ? 48.398 124.106 25.419 1.00 21.82 40 PHE B O 1
ATOM 2281 N N . LEU B 1 43 ? 49.967 122.587 25.992 1.00 19.35 41 LEU B N 1
ATOM 2282 C CA . LEU B 1 43 ? 49.567 122.457 27.380 1.00 19.29 41 LEU B CA 1
ATOM 2283 C C . LEU B 1 43 ? 50.149 123.610 28.155 1.00 21.54 41 LEU B C 1
ATOM 2284 O O . LEU B 1 43 ? 51.348 123.677 28.372 1.00 21.64 41 LEU B O 1
ATOM 2289 N N . TYR B 1 44 ? 49.306 124.548 28.581 1.00 23.37 42 TYR B N 1
ATOM 2290 C CA . TYR B 1 44 ? 49.870 125.778 29.143 1.00 20.93 42 TYR B CA 1
ATOM 2291 C C . TYR B 1 44 ? 49.996 125.637 30.633 1.00 19.83 42 TYR B C 1
ATOM 2292 O O . TYR B 1 44 ? 50.996 126.052 31.224 1.00 25.43 42 TYR B O 1
ATOM 2301 N N . ASP B 1 45 ? 48.997 125.019 31.249 1.00 21.09 43 ASP B N 1
ATOM 2302 C CA . ASP B 1 45 ? 48.989 124.836 32.673 1.00 24.93 43 ASP B CA 1
ATOM 2303 C C . ASP B 1 45 ? 48.324 123.516 33.064 1.00 23.23 43 ASP B C 1
ATOM 2304 O O . ASP B 1 45 ? 47.337 123.127 32.468 1.00 24.54 43 ASP B O 1
ATOM 2309 N N . GLY B 1 46 ? 48.856 122.848 34.083 1.00 22.13 44 GLY B N 1
ATOM 2310 C CA . GLY B 1 46 ? 48.285 121.616 34.575 1.00 20.47 44 GLY B CA 1
ATOM 2311 C C . GLY B 1 46 ? 49.151 120.403 34.286 1.00 22.14 44 GLY B C 1
ATOM 2312 O O . GLY B 1 46 ? 50.255 120.565 33.777 1.00 20.40 44 GLY B O 1
ATOM 2313 N N . ILE B 1 47 ? 48.678 119.230 34.673 1.00 19.05 45 ILE B N 1
ATOM 2314 C CA . ILE B 1 47 ? 49.415 117.968 34.555 1.00 19.39 45 ILE B CA 1
ATOM 2315 C C . ILE B 1 47 ? 48.564 116.937 33.843 1.00 20.86 45 ILE B C 1
ATOM 2316 O O . ILE B 1 47 ? 47.369 116.748 34.150 1.00 17.10 45 ILE B O 1
ATOM 2321 N N . THR B 1 48 ? 49.192 116.264 32.886 1.00 18.42 46 THR B N 1
ATOM 2322 C CA . THR B 1 48 ? 48.541 115.280 32.052 1.00 17.43 46 THR B CA 1
ATOM 2323 C C . THR B 1 48 ? 49.376 114.012 31.957 1.00 20.03 46 THR B C 1
ATOM 2324 O O . THR B 1 48 ? 50.560 113.997 32.305 1.00 17.84 46 THR B O 1
ATOM 2328 N N . LYS B 1 49 ? 48.766 112.946 31.482 1.00 19.24 47 LYS B N 1
ATOM 2329 C CA . LYS B 1 49 ? 49.489 111.716 31.195 1.00 21.19 47 LYS B CA 1
ATOM 2330 C C . LYS B 1 49 ? 49.054 111.181 29.848 1.00 20.87 47 LYS B C 1
ATOM 2331 O O . LYS B 1 49 ? 47.904 111.273 29.455 1.00 18.38 47 LYS B O 1
ATOM 2337 N N . LEU B 1 50 ? 50.014 110.655 29.126 1.00 16.09 48 LEU B N 1
ATOM 2338 C CA . LEU B 1 50 ? 49.775 109.940 27.890 1.00 16.15 48 LEU B CA 1
ATOM 2339 C C . LEU B 1 50 ? 49.454 108.500 28.186 1.00 17.56 48 LEU B C 1
ATOM 2340 O O . LEU B 1 50 ? 50.197 107.816 28.894 1.00 17.61 48 LEU B O 1
ATOM 2345 N N . THR B 1 51 ? 48.335 108.001 27.660 1.00 16.83 49 THR B N 1
ATOM 2346 C CA . THR B 1 51 ? 47.955 106.607 27.892 1.00 18.70 49 THR B CA 1
ATOM 2347 C C . THR B 1 51 ? 47.646 105.849 26.602 1.00 17.59 49 THR B C 1
ATOM 2348 O O . THR B 1 51 ? 47.429 106.453 25.544 1.00 14.82 49 THR B O 1
ATOM 2352 N N . SER B 1 52 ? 47.706 104.517 26.706 1.00 18.25 50 SER B N 1
ATOM 2353 C CA . SER B 1 52 ? 47.240 103.594 25.652 1.00 21.36 50 SER B CA 1
ATOM 2354 C C . SER B 1 52 ? 46.283 102.612 26.345 1.00 21.66 50 SER B C 1
ATOM 2355 O O . SER B 1 52 ? 46.600 102.104 27.404 1.00 22.91 50 SER B O 1
ATOM 2358 N N . ILE B 1 53 ? 45.091 102.393 25.774 1.00 21.90 51 ILE B N 1
ATOM 2359 C CA . ILE B 1 53 ? 44.060 101.507 26.370 1.00 24.00 51 ILE B CA 1
ATOM 2360 C C . ILE B 1 53 ? 43.930 100.286 25.462 1.00 28.98 51 ILE B C 1
ATOM 2361 O O . ILE B 1 53 ? 43.741 100.417 24.270 1.00 26.86 51 ILE B O 1
ATOM 2366 N N . SER B 1 54 ? 44.088 99.090 26.037 1.00 30.70 52 SER B N 1
ATOM 2367 C CA . SER B 1 54 ? 44.087 97.852 25.251 1.00 41.69 52 SER B CA 1
ATOM 2368 C C . SER B 1 54 ? 42.658 97.376 25.038 1.00 35.32 52 SER B C 1
ATOM 2369 O O . SER B 1 54 ? 41.727 97.928 25.612 1.00 36.27 52 SER B O 1
ATOM 2372 N N . GLU B 1 55 ? 42.490 96.368 24.192 1.00 40.68 53 GLU B N 1
ATOM 2373 C CA . GLU B 1 55 ? 41.154 95.862 23.910 1.00 48.53 53 GLU B CA 1
ATOM 2374 C C . GLU B 1 55 ? 40.459 95.416 25.194 1.00 39.45 53 GLU B C 1
ATOM 2375 O O . GLU B 1 55 ? 39.263 95.668 25.375 1.00 44.57 53 GLU B O 1
ATOM 2381 N N . ASN B 1 56 ? 41.212 94.794 26.102 1.00 46.66 54 ASN B N 1
ATOM 2382 C CA . ASN B 1 56 ? 40.636 94.317 27.353 1.00 39.66 54 ASN B CA 1
ATOM 2383 C C . ASN B 1 56 ? 40.500 95.364 28.464 1.00 49.36 54 ASN B C 1
ATOM 2384 O O . ASN B 1 56 ? 40.191 95.018 29.609 1.00 43.81 54 ASN B O 1
ATOM 2389 N N . GLY B 1 57 ? 40.732 96.638 28.134 1.00 32.18 55 GLY B N 1
ATOM 2390 C CA . GLY B 1 57 ? 40.493 97.719 29.074 1.00 39.25 55 GLY B CA 1
ATOM 2391 C C . GLY B 1 57 ? 41.689 98.157 29.917 1.00 29.43 55 GLY B C 1
ATOM 2392 O O . GLY B 1 57 ? 41.550 99.066 30.741 1.00 36.41 55 GLY B O 1
ATOM 2393 N N . THR B 1 58 ? 42.835 97.498 29.749 1.00 28.73 56 THR B N 1
ATOM 2394 C CA . THR B 1 58 ? 44.010 97.780 30.582 1.00 31.87 56 THR B CA 1
ATOM 2395 C C . THR B 1 58 ? 44.608 99.103 30.107 1.00 31.62 56 THR B C 1
ATOM 2396 O O . THR B 1 58 ? 44.888 99.272 28.917 1.00 31.22 56 THR B O 1
ATOM 2400 N N . ILE B 1 59 ? 44.788 100.023 31.049 1.00 24.17 57 ILE B N 1
ATOM 2401 C CA . ILE B 1 59 ? 45.322 101.349 30.732 1.00 25.60 57 ILE B CA 1
ATOM 2402 C C . ILE B 1 59 ? 46.805 101.373 31.061 1.00 27.82 57 ILE B C 1
ATOM 2403 O O . ILE B 1 59 ? 47.208 101.109 32.204 1.00 29.67 57 ILE B O 1
ATOM 2408 N N . MET B 1 60 ? 47.606 101.685 30.048 1.00 22.03 58 MET B N 1
ATOM 2409 C CA . MET B 1 60 ? 49.039 101.841 30.168 1.00 23.37 58 MET B CA 1
ATOM 2410 C C . MET B 1 60 ? 49.374 103.316 30.305 1.00 24.12 58 MET B C 1
ATOM 2411 O O . MET B 1 60 ? 48.984 104.117 29.462 1.00 20.77 58 MET B O 1
ATOM 2416 N N . ASN B 1 61 ? 50.071 103.675 31.381 1.00 23.44 59 ASN B N 1
ATOM 2417 C CA . ASN B 1 61 ? 50.563 105.034 31.564 1.00 22.39 59 ASN B CA 1
ATOM 2418 C C . ASN B 1 61 ? 51.950 105.172 30.950 1.00 20.69 59 ASN B C 1
ATOM 2419 O O . ASN B 1 61 ? 52.894 104.470 31.379 1.00 26.54 59 ASN B O 1
ATOM 2424 N N . LEU B 1 62 ? 52.094 106.007 29.924 1.00 16.01 60 LEU B N 1
ATOM 2425 C CA . LEU B 1 62 ? 53.321 106.043 29.108 1.00 17.15 60 LEU B CA 1
ATOM 2426 C C . LEU B 1 62 ? 54.292 107.207 29.381 1.00 20.41 60 LEU B C 1
ATOM 2427 O O . LEU B 1 62 ? 55.536 107.048 29.235 1.00 21.47 60 LEU B O 1
ATOM 2432 N N A GLN B 1 63 ? 53.738 108.351 29.784 0.67 17.67 61 GLN B N 1
ATOM 2433 N N B GLN B 1 63 ? 53.749 108.375 29.701 0.33 17.93 61 GLN B N 1
ATOM 2434 C CA A GLN B 1 63 ? 54.500 109.611 29.882 0.67 15.95 61 GLN B CA 1
ATOM 2435 C CA B GLN B 1 63 ? 54.557 109.457 30.265 0.33 19.87 61 GLN B CA 1
ATOM 2436 C C A GLN B 1 63 ? 53.648 110.587 30.700 0.67 18.16 61 GLN B C 1
ATOM 2437 C C B GLN B 1 63 ? 53.720 110.666 30.603 0.33 18.45 61 GLN B C 1
ATOM 2438 O O A GLN B 1 63 ? 52.412 110.486 30.668 0.67 15.59 61 GLN B O 1
ATOM 2439 O O B GLN B 1 63 ? 52.644 110.896 30.073 0.33 15.24 61 GLN B O 1
ATOM 2450 N N . TYR B 1 64 ? 54.297 111.473 31.468 1.00 17.69 62 TYR B N 1
ATOM 2451 C CA . TYR B 1 64 ? 53.640 112.612 32.075 1.00 17.90 62 TYR B CA 1
ATOM 2452 C C . TYR B 1 64 ? 54.127 113.901 31.456 1.00 18.46 62 TYR B C 1
ATOM 2453 O O . TYR B 1 64 ? 55.288 114.018 31.021 1.00 19.78 62 TYR B O 1
ATOM 2462 N N . TYR B 1 65 ? 53.262 114.911 31.437 1.00 18.22 63 TYR B N 1
ATOM 2463 C CA . TYR B 1 65 ? 53.587 116.221 30.961 1.00 16.67 63 TYR B CA 1
ATOM 2464 C C . TYR B 1 65 ? 53.001 117.257 31.894 1.00 17.46 63 TYR B C 1
ATOM 2465 O O . TYR B 1 65 ? 51.879 117.066 32.348 1.00 18.97 63 TYR B O 1
ATOM 2474 N N . LYS B 1 66 ? 53.683 118.381 32.064 1.00 18.90 64 LYS B N 1
ATOM 2475 C CA . LYS B 1 66 ? 53.160 119.525 32.794 1.00 22.01 64 LYS B CA 1
ATOM 2476 C C . LYS B 1 66 ? 53.241 120.762 31.918 1.00 21.50 64 LYS B C 1
ATOM 2477 O O . LYS B 1 66 ? 54.108 120.879 31.064 1.00 23.30 64 LYS B O 1
ATOM 2483 N N . GLY B 1 67 ? 52.343 121.719 32.148 1.00 18.82 65 GLY B N 1
ATOM 2484 C CA . GLY B 1 67 ? 52.391 122.944 31.395 1.00 20.46 65 GLY B CA 1
ATOM 2485 C C . GLY B 1 67 ? 53.584 123.755 31.889 1.00 21.74 65 GLY B C 1
ATOM 2486 O O . GLY B 1 67 ? 53.865 123.724 33.086 1.00 21.81 65 GLY B O 1
ATOM 2487 N N . ALA B 1 68 ? 54.291 124.458 31.022 1.00 22.31 66 ALA B N 1
ATOM 2488 C CA . ALA B 1 68 ? 54.014 124.556 29.607 1.00 20.04 66 ALA B CA 1
ATOM 2489 C C . ALA B 1 68 ? 54.772 123.489 28.814 1.00 20.84 66 ALA B C 1
ATOM 2490 O O . ALA B 1 68 ? 55.957 123.299 29.033 1.00 22.06 66 ALA B O 1
ATOM 2492 N N . PHE B 1 69 ? 54.098 122.858 27.856 1.00 20.89 67 PHE B N 1
ATOM 2493 C CA . PHE B 1 69 ? 54.734 121.875 26.977 1.00 19.02 67 PHE B CA 1
ATOM 2494 C C . PHE B 1 69 ? 53.893 121.702 25.755 1.00 19.07 67 PHE B C 1
ATOM 2495 O O . PHE B 1 69 ? 52.772 122.198 25.706 1.00 20.77 67 PHE B O 1
ATOM 2503 N N . VAL B 1 70 ? 54.420 120.998 24.764 1.00 17.39 68 VAL B N 1
ATOM 2504 C CA . VAL B 1 70 ? 53.735 120.760 23.513 1.00 18.91 68 VAL B CA 1
ATOM 2505 C C . VAL B 1 70 ? 53.675 119.243 23.304 1.00 20.54 68 VAL B C 1
ATOM 2506 O O . VAL B 1 70 ? 54.674 118.539 23.504 1.00 19.91 68 VAL B O 1
ATOM 2510 N N . ILE B 1 71 ? 52.493 118.768 22.908 1.00 17.33 69 ILE B N 1
ATOM 2511 C CA . ILE B 1 71 ? 52.249 117.323 22.664 1.00 16.51 69 ILE B CA 1
ATOM 2512 C C . ILE B 1 71 ? 51.516 117.216 21.343 1.00 22.35 69 ILE B C 1
ATOM 2513 O O . ILE B 1 71 ? 50.424 117.750 21.195 1.00 19.98 69 ILE B O 1
ATOM 2518 N N . MET B 1 72 ? 52.104 116.541 20.363 1.00 16.28 70 MET B N 1
ATOM 2519 C CA . MET B 1 72 ? 51.504 116.427 19.046 1.00 15.60 70 MET B CA 1
ATOM 2520 C C . MET B 1 72 ? 51.070 114.966 18.775 1.00 21.23 70 MET B C 1
ATOM 2521 O O . MET B 1 72 ? 51.868 114.031 18.833 1.00 20.36 70 MET B O 1
ATOM 2526 N N . SER B 1 73 ? 49.785 114.778 18.495 1.00 18.02 71 SER B N 1
ATOM 2527 C CA . SER B 1 73 ? 49.257 113.435 18.295 1.00 18.43 71 SER B CA 1
ATOM 2528 C C . SER B 1 73 ? 49.414 112.905 16.907 1.00 16.22 71 SER B C 1
ATOM 2529 O O . SER B 1 73 ? 49.137 111.729 16.659 1.00 18.19 71 SER B O 1
ATOM 2532 N N . GLY B 1 74 ? 49.852 113.767 15.990 1.00 16.23 72 GLY B N 1
ATOM 2533 C CA . GLY B 1 74 ? 50.009 113.441 14.578 1.00 17.06 72 GLY B CA 1
ATOM 2534 C C . GLY B 1 74 ? 51.320 113.948 14.049 1.00 18.10 72 GLY B C 1
ATOM 2535 O O . GLY B 1 74 ? 51.902 114.903 14.604 1.00 18.30 72 GLY B O 1
ATOM 2536 N N . PHE B 1 75 ? 51.789 113.314 12.977 1.00 18.71 73 PHE B N 1
ATOM 2537 C CA . PHE B 1 75 ? 53.012 113.774 12.300 1.00 22.67 73 PHE B CA 1
ATOM 2538 C C . PHE B 1 75 ? 52.764 115.072 11.562 1.00 25.32 73 PHE B C 1
ATOM 2539 O O . PHE B 1 75 ? 51.725 115.259 10.942 1.00 23.87 73 PHE B O 1
ATOM 2547 N N . ILE B 1 76 ? 53.743 115.974 11.601 1.00 20.68 74 ILE B N 1
ATOM 2548 C CA . ILE B 1 76 ? 53.514 117.307 11.126 1.00 24.83 74 ILE B CA 1
ATOM 2549 C C . ILE B 1 76 ? 53.342 117.304 9.608 1.00 26.43 74 ILE B C 1
ATOM 2550 O O . ILE B 1 76 ? 52.609 118.133 9.082 1.00 28.97 74 ILE B O 1
ATOM 2555 N N . ASP B 1 77 ? 53.967 116.344 8.926 1.00 27.71 75 ASP B N 1
ATOM 2556 C CA . ASP B 1 77 ? 53.916 116.276 7.467 1.00 36.73 75 ASP B CA 1
ATOM 2557 C C . ASP B 1 77 ? 52.715 115.452 6.970 1.00 31.18 75 ASP B C 1
ATOM 2558 O O . ASP B 1 77 ? 51.886 115.955 6.193 1.00 34.87 75 ASP B O 1
ATOM 2563 N N . THR B 1 78 ? 52.574 114.223 7.447 1.00 27.73 76 THR B N 1
ATOM 2564 C CA . THR B 1 78 ? 51.459 113.367 6.998 1.00 27.17 76 THR B CA 1
ATOM 2565 C C . THR B 1 78 ? 50.115 113.656 7.674 1.00 28.42 76 THR B C 1
ATOM 2566 O O . THR B 1 78 ? 49.074 113.305 7.145 1.00 31.42 76 THR B O 1
ATOM 2570 N N . GLU B 1 79 ? 50.171 114.278 8.842 1.00 24.09 77 GLU B N 1
ATOM 2571 C CA . GLU B 1 79 ? 49.001 114.599 9.662 1.00 25.85 77 GLU B CA 1
ATOM 2572 C C . GLU B 1 79 ? 48.312 113.370 10.222 1.00 28.94 77 GLU B C 1
ATOM 2573 O O . GLU B 1 79 ? 47.232 113.491 10.810 1.00 29.78 77 GLU B O 1
ATOM 2579 N N . THR B 1 80 ? 48.939 112.200 10.096 1.00 24.02 78 THR B N 1
ATOM 2580 C CA . THR B 1 80 ? 48.364 110.984 10.645 1.00 24.13 78 THR B CA 1
ATOM 2581 C C . THR B 1 80 ? 48.991 110.606 12.003 1.00 21.86 78 THR B C 1
ATOM 2582 O O . THR B 1 80 ? 50.002 111.138 12.437 1.00 19.04 78 THR B O 1
ATOM 2586 N N . SER B 1 81 ? 48.361 109.669 12.668 1.00 18.62 79 SER B N 1
ATOM 2587 C CA . SER B 1 81 ? 48.663 109.391 14.055 1.00 18.43 79 SER B CA 1
ATOM 2588 C C . SER B 1 81 ? 50.099 108.956 14.277 1.00 18.44 79 SER B C 1
ATOM 2589 O O . SER B 1 81 ? 50.617 108.187 13.496 1.00 17.88 79 SER B O 1
ATOM 2592 N N . VAL B 1 82 ? 50.689 109.425 15.368 1.00 15.80 80 VAL B N 1
ATOM 2593 C CA . VAL B 1 82 ? 52.004 108.920 15.791 1.00 14.98 80 VAL B CA 1
ATOM 2594 C C . VAL B 1 82 ? 51.902 107.704 16.713 1.00 16.55 80 VAL B C 1
ATOM 2595 O O . VAL B 1 82 ? 52.935 107.128 17.083 1.00 19.23 80 VAL B O 1
ATOM 2599 N N . GLY B 1 83 ? 50.688 107.281 17.068 1.00 15.64 81 GLY B N 1
ATOM 2600 C CA . GLY B 1 83 ? 50.464 106.198 18.002 1.00 16.44 81 GLY B CA 1
ATOM 2601 C C . GLY B 1 83 ? 49.068 106.310 18.575 1.00 18.04 81 GLY B C 1
ATOM 2602 O O . GLY B 1 83 ? 48.542 107.412 18.657 1.00 17.06 81 GLY B O 1
ATOM 2603 N N . TYR B 1 84 ? 48.484 105.199 19.002 1.00 17.31 82 TYR B N 1
ATOM 2604 C CA . TYR B 1 84 ? 47.095 105.290 19.480 1.00 17.04 82 TYR B CA 1
ATOM 2605 C C . TYR B 1 84 ? 47.111 105.666 20.919 1.00 15.42 82 TYR B C 1
ATOM 2606 O O . TYR B 1 84 ? 47.220 104.801 21.792 1.00 17.70 82 TYR B O 1
ATOM 2615 N N . TYR B 1 85 ? 47.144 106.970 21.170 1.00 14.17 83 TYR B N 1
ATOM 2616 C CA . TYR B 1 85 ? 47.328 107.528 22.481 1.00 16.22 83 TYR B CA 1
ATOM 2617 C C . TYR B 1 85 ? 46.214 108.474 22.913 1.00 15.09 83 TYR B C 1
ATOM 2618 O O . TYR B 1 85 ? 45.613 109.119 22.050 1.00 15.00 83 TYR B O 1
ATOM 2627 N N . ASN B 1 86 ? 45.984 108.563 24.220 1.00 17.54 84 ASN B N 1
ATOM 2628 C CA . ASN B 1 86 ? 45.162 109.576 24.852 1.00 15.87 84 ASN B CA 1
ATOM 2629 C C . ASN B 1 86 ? 46.002 110.522 25.668 1.00 16.09 84 ASN B C 1
ATOM 2630 O O . ASN B 1 86 ? 47.068 110.107 26.189 1.00 17.78 84 ASN B O 1
ATOM 2635 N N . LEU B 1 87 ? 45.540 111.751 25.805 1.00 14.61 85 LEU B N 1
ATOM 2636 C CA . LEU B 1 87 ? 46.163 112.710 26.691 1.00 14.63 85 LEU B CA 1
ATOM 2637 C C . LEU B 1 87 ? 45.161 113.023 27.801 1.00 17.16 85 LEU B C 1
ATOM 2638 O O . LEU B 1 87 ? 44.214 113.765 27.584 1.00 19.80 85 LEU B O 1
ATOM 2643 N N . GLU B 1 88 ? 45.392 112.449 28.969 1.00 15.98 86 GLU B N 1
ATOM 2644 C CA . GLU B 1 88 ? 44.454 112.494 30.086 1.00 17.94 86 GLU B CA 1
ATOM 2645 C C . GLU B 1 88 ? 44.862 113.524 31.133 1.00 20.39 86 GLU B C 1
ATOM 2646 O O . GLU B 1 88 ? 46.016 113.586 31.565 1.00 19.60 86 GLU B O 1
ATOM 2652 N N . VAL B 1 89 ? 43.920 114.344 31.555 1.00 18.18 87 VAL B N 1
ATOM 2653 C CA . VAL B 1 89 ? 44.189 115.334 32.588 1.00 18.98 87 VAL B CA 1
ATOM 2654 C C . VAL B 1 89 ? 44.219 114.668 33.969 1.00 25.17 87 VAL B C 1
ATOM 2655 O O . VAL B 1 89 ? 43.299 113.950 34.323 1.00 22.06 87 VAL B O 1
ATOM 2659 N N . ILE B 1 90 ? 45.291 114.873 34.750 1.00 19.03 88 ILE B N 1
ATOM 2660 C CA . ILE B 1 90 ? 45.346 114.266 36.082 1.00 21.45 88 ILE B CA 1
ATOM 2661 C C . ILE B 1 90 ? 45.402 115.318 37.197 1.00 20.01 88 ILE B C 1
ATOM 2662 O O . ILE B 1 90 ? 45.158 114.986 38.352 1.00 26.11 88 ILE B O 1
ATOM 2667 N N . SER B 1 91 ? 45.700 116.563 36.847 1.00 19.76 89 SER B N 1
ATOM 2668 C CA . SER B 1 91 ? 45.508 117.664 37.792 1.00 24.07 89 SER B CA 1
ATOM 2669 C C . SER B 1 91 ? 43.995 117.945 37.862 1.00 29.13 89 SER B C 1
ATOM 2670 O O . SER B 1 91 ? 43.230 117.421 37.056 1.00 24.08 89 SER B O 1
ATOM 2673 N N . GLU B 1 92 ? 43.555 118.771 38.802 1.00 24.79 90 GLU B N 1
ATOM 2674 C CA . GLU B 1 92 ? 42.112 119.031 38.912 1.00 30.56 90 GLU B CA 1
ATOM 2675 C C . GLU B 1 92 ? 41.612 119.764 37.677 1.00 28.16 90 GLU B C 1
ATOM 2676 O O . GLU B 1 92 ? 40.503 119.499 37.172 1.00 28.11 90 GLU B O 1
ATOM 2682 N N A GLN B 1 93 ? 42.431 120.694 37.203 0.58 24.99 91 GLN B N 1
ATOM 2683 N N B GLN B 1 93 ? 42.422 120.705 37.205 0.42 25.17 91 GLN B N 1
ATOM 2684 C CA A GLN B 1 93 ? 42.168 121.450 35.990 0.58 27.23 91 GLN B CA 1
ATOM 2685 C CA B GLN B 1 93 ? 42.160 121.432 35.971 0.42 27.33 91 GLN B CA 1
ATOM 2686 C C A GLN B 1 93 ? 43.443 121.548 35.153 0.58 25.19 91 GLN B C 1
ATOM 2687 C C B GLN B 1 93 ? 43.440 121.526 35.149 0.42 25.28 91 GLN B C 1
ATOM 2688 O O A GLN B 1 93 ? 44.559 121.518 35.698 0.58 25.85 91 GLN B O 1
ATOM 2689 O O B GLN B 1 93 ? 44.549 121.477 35.697 0.42 25.96 91 GLN B O 1
ATOM 2700 N N . ALA B 1 94 ? 43.271 121.656 33.838 1.00 24.63 92 ALA B N 1
ATOM 2701 C CA . ALA B 1 94 ? 44.372 121.940 32.928 1.00 29.22 92 ALA B CA 1
ATOM 2702 C C . ALA B 1 94 ? 43.885 122.960 31.914 1.00 30.30 92 ALA B C 1
ATOM 2703 O O . ALA B 1 94 ? 42.688 122.994 31.570 1.00 28.67 92 ALA B O 1
ATOM 2705 N N . THR B 1 95 ? 44.801 123.782 31.443 1.00 24.26 93 THR B N 1
ATOM 2706 C CA . THR B 1 95 ? 44.532 124.709 30.357 1.00 20.85 93 THR B CA 1
ATOM 2707 C C . THR B 1 95 ? 45.354 124.360 29.135 1.00 20.44 93 THR B C 1
ATOM 2708 O O . THR B 1 95 ? 46.565 124.233 29.263 1.00 23.43 93 THR B O 1
ATOM 2712 N N . ALA B 1 96 ? 44.719 124.256 27.963 1.00 21.11 94 ALA B N 1
ATOM 2713 C CA . ALA B 1 96 ? 45.429 123.875 26.732 1.00 22.54 94 ALA B CA 1
ATOM 2714 C C . ALA B 1 96 ? 44.909 124.593 25.497 1.00 26.98 94 ALA B C 1
ATOM 2715 O O . ALA B 1 96 ? 43.718 124.904 25.415 1.00 26.30 94 ALA B O 1
ATOM 2717 N N . TYR B 1 97 ? 45.813 124.850 24.555 1.00 22.04 95 TYR B N 1
ATOM 2718 C CA . TYR B 1 97 ? 45.493 125.385 23.245 1.00 22.54 95 TYR B CA 1
ATOM 2719 C C . TYR B 1 97 ? 45.474 124.196 22.320 1.00 27.62 95 TYR B C 1
ATOM 2720 O O . TYR B 1 97 ? 46.458 123.435 22.285 1.00 27.01 95 TYR B O 1
ATOM 2729 N N . VAL B 1 98 ? 44.365 123.999 21.610 1.00 24.37 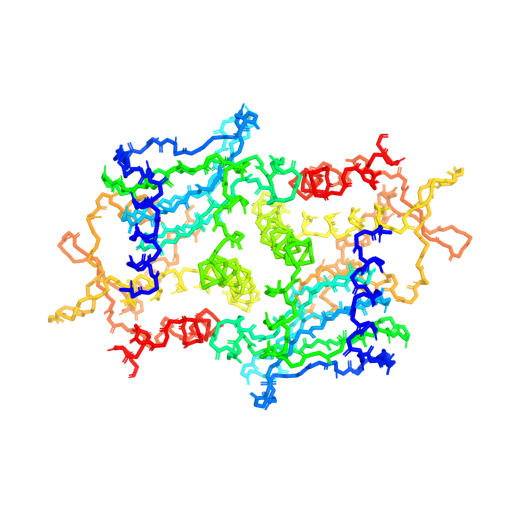96 VAL B N 1
ATOM 2730 C CA . VAL B 1 98 ? 44.168 122.811 20.797 1.00 21.20 96 VAL B CA 1
ATOM 2731 C C . VAL B 1 98 ? 44.100 123.217 19.351 1.00 34.01 96 VAL B C 1
ATOM 2732 O O . VAL B 1 98 ? 43.217 123.973 18.957 1.00 33.27 96 VAL B O 1
ATOM 2736 N N . ILE B 1 99 ? 45.070 122.734 18.577 1.00 27.73 97 ILE B N 1
ATOM 2737 C CA . ILE B 1 99 ? 45.268 123.139 17.189 1.00 23.96 97 ILE B CA 1
ATOM 2738 C C . ILE B 1 99 ? 45.216 121.915 16.294 1.00 25.24 97 ILE B C 1
ATOM 2739 O O . ILE B 1 99 ? 45.992 120.972 16.491 1.00 24.65 97 ILE B O 1
ATOM 2744 N N . LYS B 1 100 ? 44.309 121.909 15.324 1.00 26.27 98 LYS B N 1
ATOM 2745 C CA . LYS B 1 100 ? 44.293 120.842 14.329 1.00 25.76 98 LYS B CA 1
ATOM 2746 C C . LYS B 1 100 ? 45.642 120.828 13.616 1.00 28.48 98 LYS B C 1
ATOM 2747 O O . LYS B 1 100 ? 46.189 121.878 13.334 1.00 28.95 98 LYS B O 1
ATOM 2753 N N . ILE B 1 101 ? 46.197 119.644 13.340 1.00 25.31 99 ILE B N 1
ATOM 2754 C CA . ILE B 1 101 ? 47.568 119.592 12.863 1.00 27.30 99 ILE B CA 1
ATOM 2755 C C . ILE B 1 101 ? 47.775 120.302 11.513 1.00 37.30 99 ILE B C 1
ATOM 2756 O O . ILE B 1 101 ? 48.789 120.959 11.325 1.00 40.00 99 ILE B O 1
ATOM 2761 N N . ASN B 1 102 ? 46.806 120.215 10.608 1.00 36.16 100 ASN B N 1
ATOM 2762 C CA . ASN B 1 102 ? 46.895 120.956 9.343 1.00 47.14 100 ASN B CA 1
ATOM 2763 C C . ASN B 1 102 ? 47.081 122.469 9.540 1.00 46.79 100 ASN B C 1
ATOM 2764 O O . ASN B 1 102 ? 47.792 123.115 8.775 1.00 60.37 100 ASN B O 1
ATOM 2769 N N . GLU B 1 103 ? 46.455 123.032 10.569 1.00 46.52 101 GLU B N 1
ATOM 2770 C CA . GLU B 1 103 ? 46.576 124.464 10.838 1.00 46.59 101 GLU B CA 1
ATOM 2771 C C . GLU B 1 103 ? 47.928 124.821 11.442 1.00 59.28 101 GLU B C 1
ATOM 2772 O O . GLU B 1 103 ? 48.419 125.929 11.228 1.00 64.58 101 GLU B O 1
ATOM 2778 N N . LEU B 1 104 ? 48.525 123.894 12.195 1.00 56.35 102 LEU B N 1
ATOM 2779 C CA . LEU B 1 104 ? 49.805 124.153 12.867 1.00 55.58 102 LEU B CA 1
ATOM 2780 C C . LEU B 1 104 ? 50.888 124.486 11.874 1.00 57.11 102 LEU B C 1
ATOM 2781 O O . LEU B 1 104 ? 51.714 125.367 12.118 1.00 65.89 102 LEU B O 1
ATOM 2786 N N . LYS B 1 105 ? 50.907 123.739 10.778 1.00 59.12 103 LYS B N 1
ATOM 2787 C CA . LYS B 1 105 ? 51.968 123.848 9.789 1.00 57.41 103 LYS B CA 1
ATOM 2788 C C . LYS B 1 105 ? 52.073 125.280 9.282 1.00 65.11 103 LYS B C 1
ATOM 2789 O O . LYS B 1 105 ? 53.168 125.834 9.190 1.00 69.31 103 LYS B O 1
ATOM 2795 N N . GLU B 1 106 ? 50.924 125.879 8.988 1.00 65.36 104 GLU B N 1
ATOM 2796 C CA . GLU B 1 106 ? 50.860 127.254 8.499 1.00 70.43 104 GLU B CA 1
ATOM 2797 C C . GLU B 1 106 ? 51.473 128.262 9.464 1.00 70.09 104 GLU B C 1
ATOM 2798 O O . GLU B 1 106 ? 52.131 129.213 9.043 1.00 68.05 104 GLU B O 1
ATOM 2804 N N . LEU B 1 107 ? 51.251 128.067 10.758 1.00 66.45 105 LEU B N 1
ATOM 2805 C CA . LEU B 1 107 ? 51.735 129.025 11.744 1.00 66.21 105 LEU B CA 1
ATOM 2806 C C . LEU B 1 107 ? 53.191 128.825 12.161 1.00 57.81 105 LEU B C 1
ATOM 2807 O O . LEU B 1 107 ? 53.861 129.804 12.459 1.00 63.75 105 LEU B O 1
ATOM 2812 N N . LEU B 1 108 ? 53.691 127.591 12.202 1.00 56.70 106 LEU B N 1
ATOM 2813 C CA . LEU B 1 108 ? 55.113 127.399 12.476 1.00 62.94 106 LEU B CA 1
ATOM 2814 C C . LEU B 1 108 ? 55.901 127.944 11.272 1.00 64.18 106 LEU B C 1
ATOM 2815 O O . LEU B 1 108 ? 57.068 128.329 11.394 1.00 59.75 106 LEU B O 1
ATOM 2820 N N . SER B 1 109 ? 55.241 127.997 10.117 1.00 62.28 107 SER B N 1
ATOM 2821 C CA . SER B 1 109 ? 55.869 128.466 8.886 1.00 64.78 107 SER B CA 1
ATOM 2822 C C . SER B 1 109 ? 56.243 129.942 8.949 1.00 67.03 107 SER B C 1
ATOM 2823 O O . SER B 1 109 ? 57.332 130.338 8.538 1.00 69.26 107 SER B O 1
ATOM 2826 N N . LYS B 1 110 ? 55.327 130.750 9.465 1.00 66.16 108 LYS B N 1
ATOM 2827 C CA . LYS B 1 110 ? 55.476 132.197 9.424 1.00 56.54 108 LYS B CA 1
ATOM 2828 C C . LYS B 1 110 ? 56.303 132.730 10.588 1.00 57.21 108 LYS B C 1
ATOM 2829 O O . LYS B 1 110 ? 56.712 133.887 10.575 1.00 59.69 108 LYS B O 1
ATOM 2835 N N . ASN B 1 111 ? 56.560 131.887 11.590 1.00 58.08 109 ASN B N 1
ATOM 2836 C CA . ASN B 1 111 ? 57.436 132.283 12.696 1.00 52.99 109 ASN B CA 1
ATOM 2837 C C . ASN B 1 111 ? 58.420 131.190 13.128 1.00 57.89 109 ASN B C 1
ATOM 2838 O O . ASN B 1 111 ? 58.120 130.332 13.961 1.00 56.63 109 ASN B O 1
ATOM 2843 N N . LEU B 1 112 ? 59.603 131.270 12.537 1.00 44.35 110 LEU B N 1
ATOM 2844 C CA . LEU B 1 112 ? 60.738 130.405 12.820 1.00 53.19 110 LEU B CA 1
ATOM 2845 C C . LEU B 1 112 ? 60.981 130.233 14.324 1.00 57.17 110 LEU B C 1
ATOM 2846 O O . LEU B 1 112 ? 61.211 129.124 14.804 1.00 48.54 110 LEU B O 1
ATOM 2851 N N . THR B 1 113 ? 60.939 131.332 15.064 1.00 49.42 111 THR B N 1
ATOM 2852 C CA . THR B 1 113 ? 61.202 131.295 16.501 1.00 50.48 111 THR B CA 1
ATOM 2853 C C . THR B 1 113 ? 60.329 130.264 17.222 1.00 40.15 111 THR B C 1
ATOM 2854 O O . THR B 1 113 ? 60.801 129.559 18.132 1.00 33.95 111 THR B O 1
ATOM 2858 N N . HIS B 1 114 ? 59.058 130.203 16.830 1.00 40.26 112 HIS B N 1
ATOM 2859 C CA . HIS B 1 114 ? 58.104 129.287 17.465 1.00 27.00 112 HIS B CA 1
ATOM 2860 C C . HIS B 1 114 ? 58.195 127.908 16.888 1.00 39.63 112 HIS B C 1
ATOM 2861 O O . HIS B 1 114 ? 57.973 126.929 17.590 1.00 32.60 112 HIS B O 1
ATOM 2868 N N . PHE B 1 115 ? 58.516 127.819 15.608 1.00 39.10 113 PHE B N 1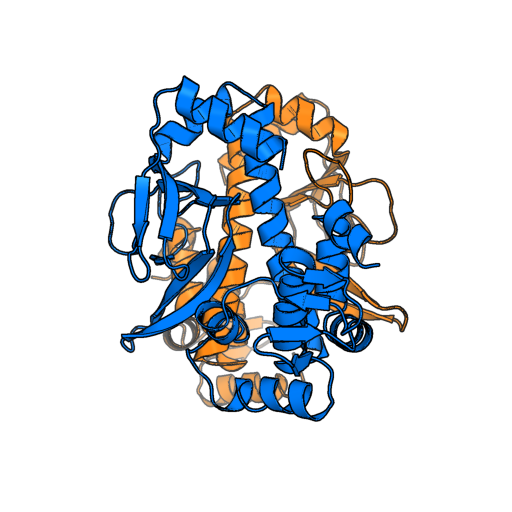
ATOM 2869 C CA . PHE B 1 115 ? 58.820 126.514 15.034 1.00 53.23 113 PHE B CA 1
ATOM 2870 C C . PHE B 1 115 ? 59.879 125.862 15.927 1.00 37.96 113 PHE B C 1
ATOM 2871 O O . PHE B 1 115 ? 59.716 124.713 16.371 1.00 32.30 113 PHE B O 1
ATOM 2879 N N . PHE B 1 116 ? 60.930 126.625 16.229 1.00 29.21 114 PHE B N 1
ATOM 2880 C CA . PHE B 1 116 ? 62.067 126.127 16.971 1.00 28.88 114 PHE B CA 1
ATOM 2881 C C . PHE B 1 116 ? 61.697 125.810 18.419 1.00 25.35 114 PHE B C 1
ATOM 2882 O O . PHE B 1 116 ? 62.227 124.876 19.012 1.00 24.06 114 PHE B O 1
ATOM 2890 N N . TYR B 1 117 ? 60.773 126.565 18.990 1.00 21.56 115 TYR B N 1
ATOM 2891 C CA . TYR B 1 117 ? 60.322 126.263 20.337 1.00 22.29 115 TYR B CA 1
ATOM 2892 C C . TYR B 1 117 ? 59.692 124.865 20.395 1.00 21.09 115 TYR B C 1
ATOM 2893 O O . TYR B 1 117 ? 59.976 124.071 21.300 1.00 21.00 115 TYR B O 1
ATOM 2902 N N . VAL B 1 118 ? 58.828 124.586 19.428 1.00 19.21 116 VAL B N 1
ATOM 2903 C CA . VAL B 1 118 ? 58.141 123.296 19.367 1.00 17.20 116 VAL B CA 1
ATOM 2904 C C . VAL B 1 118 ? 59.156 122.193 19.068 1.00 22.31 116 VAL B C 1
ATOM 2905 O O . VAL B 1 118 ? 59.139 121.148 19.699 1.00 20.22 116 VAL B O 1
ATOM 2909 N N . PHE B 1 119 ? 60.059 122.456 18.128 1.00 17.34 117 PHE B N 1
ATOM 2910 C CA . PHE B 1 119 ? 61.124 121.492 17.808 1.00 21.35 117 PHE B CA 1
ATOM 2911 C C . PHE B 1 119 ? 61.941 121.078 19.046 1.00 22.11 117 PHE B C 1
ATOM 2912 O O . PHE B 1 119 ? 62.154 119.857 19.287 1.00 20.73 117 PHE B O 1
ATOM 2920 N N . GLN B 1 120 ? 62.334 122.052 19.847 1.00 19.85 118 GLN B N 1
ATOM 2921 C CA . GLN B 1 120 ? 63.070 121.825 21.097 1.00 22.50 118 GLN B CA 1
ATOM 2922 C C . GLN B 1 120 ? 62.267 120.930 22.052 1.00 28.32 118 GLN B C 1
ATOM 2923 O O . GLN B 1 120 ? 62.843 120.101 22.741 1.00 24.30 118 GLN B O 1
ATOM 2929 N N . THR B 1 121 ? 60.935 121.062 22.090 1.00 28.62 119 THR B N 1
ATOM 2930 C CA . THR B 1 121 ? 60.148 120.176 22.970 1.00 26.79 119 THR B CA 1
ATOM 2931 C C . THR B 1 121 ? 60.260 118.714 22.601 1.00 26.22 119 THR B C 1
ATOM 2932 O O . THR B 1 121 ? 60.257 117.821 23.477 1.00 27.71 119 THR B O 1
ATOM 2936 N N . LEU B 1 122 ? 60.307 118.416 21.315 1.00 17.90 120 LEU B N 1
ATOM 2937 C CA . LEU B 1 122 ? 60.415 117.084 20.904 1.00 19.75 120 LEU B CA 1
ATOM 2938 C C . LEU B 1 122 ? 61.777 116.607 21.377 1.00 18.12 120 LEU B C 1
ATOM 2939 O O . LEU B 1 122 ? 61.882 115.466 21.822 1.00 19.63 120 LEU B O 1
ATOM 2944 N N . GLN B 1 123 ? 62.793 117.477 21.269 1.00 21.09 121 GLN B N 1
ATOM 2945 C CA . GLN B 1 123 ? 64.151 117.041 21.654 1.00 16.25 121 GLN B CA 1
ATOM 2946 C C . GLN B 1 123 ? 64.205 116.751 23.136 1.00 17.80 121 GLN B C 1
ATOM 2947 O O . GLN B 1 123 ? 64.879 115.804 23.560 1.00 19.01 121 GLN B O 1
ATOM 2953 N N . LYS B 1 124 ? 63.529 117.583 23.916 1.00 18.36 122 LYS B N 1
ATOM 2954 C CA . LYS B 1 124 ? 63.457 117.330 25.351 1.00 23.71 122 LYS B CA 1
ATOM 2955 C C . LYS B 1 124 ? 62.763 116.006 25.664 1.00 21.38 122 LYS B C 1
ATOM 2956 O O . LYS B 1 124 ? 63.198 115.277 26.555 1.00 20.55 122 LYS B O 1
ATOM 2962 N N . GLN B 1 125 ? 61.705 115.652 24.940 1.00 20.32 123 GLN B N 1
ATOM 2963 C CA . GLN B 1 125 ? 61.044 114.351 25.153 1.00 24.68 123 GLN B CA 1
ATOM 2964 C C . GLN B 1 125 ? 61.926 113.156 24.784 1.00 17.90 123 GLN B C 1
ATOM 2965 O O . GLN B 1 125 ? 61.984 112.195 25.503 1.00 20.18 123 GLN B O 1
ATOM 2971 N N . VAL B 1 126 ? 62.590 113.244 23.620 1.00 19.29 124 VAL B N 1
ATOM 2972 C CA . VAL B 1 126 ? 63.479 112.204 23.145 1.00 22.70 124 VAL B CA 1
ATOM 2973 C C . VAL B 1 126 ? 64.563 111.913 24.202 1.00 15.13 124 VAL B C 1
ATOM 2974 O O . VAL B 1 126 ? 64.793 110.770 24.602 1.00 17.83 124 VAL B O 1
ATOM 2978 N N . SER B 1 127 ? 65.245 112.959 24.652 1.00 18.36 125 SER B N 1
ATOM 2979 C CA . SER B 1 127 ? 66.318 112.762 25.595 1.00 16.69 125 SER B CA 1
ATOM 2980 C C . SER B 1 127 ? 65.791 112.334 26.953 1.00 16.25 125 SER B C 1
ATOM 2981 O O . SER B 1 127 ? 66.415 111.523 27.620 1.00 16.37 125 SER B O 1
ATOM 2984 N N . TYR B 1 128 ? 64.591 112.803 27.319 1.00 15.09 126 TYR B N 1
ATOM 2985 C CA . TYR B 1 128 ? 63.971 112.320 28.575 1.00 16.12 126 TYR B CA 1
ATOM 2986 C C . TYR B 1 128 ? 63.724 110.789 28.559 1.00 16.14 126 TYR B C 1
ATOM 2987 O O . TYR B 1 128 ? 64.067 110.072 29.486 1.00 15.81 126 TYR B O 1
ATOM 2996 N N . SER B 1 129 ? 63.193 110.280 27.447 1.00 15.68 127 SER B N 1
ATOM 2997 C CA . SER B 1 129 ? 62.969 108.858 27.329 1.00 17.59 127 SER B CA 1
ATOM 2998 C C . SER B 1 129 ? 64.243 108.052 27.395 1.00 16.18 127 SER B C 1
ATOM 2999 O O . SER B 1 129 ? 64.303 107.006 28.020 1.00 19.30 127 SER B O 1
ATOM 3002 N N . LEU B 1 130 ? 65.300 108.555 26.739 1.00 15.69 128 LEU B N 1
ATOM 3003 C CA . LEU B 1 130 ? 66.576 107.861 26.765 1.00 16.44 128 LEU B CA 1
ATOM 3004 C C . LEU B 1 130 ? 67.179 107.870 28.157 1.00 14.46 128 LEU B C 1
ATOM 3005 O O . LEU B 1 130 ? 67.734 106.864 28.614 1.00 17.44 128 LEU B O 1
ATOM 3010 N N . ALA B 1 131 ? 67.040 108.991 28.860 1.00 14.86 129 ALA B N 1
ATOM 3011 C CA . ALA B 1 131 ? 67.589 109.070 30.212 1.00 16.78 129 ALA B CA 1
ATOM 3012 C C . ALA B 1 131 ? 66.866 108.128 31.175 1.00 18.83 129 ALA B C 1
ATOM 3013 O O . ALA B 1 131 ? 67.487 107.465 31.999 1.00 19.43 129 ALA B O 1
ATOM 3015 N N . LYS B 1 132 ? 65.555 108.069 31.061 1.00 17.09 130 LYS B N 1
ATOM 3016 C CA . LYS B 1 132 ? 64.753 107.125 31.854 1.00 18.10 130 LYS B CA 1
ATOM 3017 C C . LYS B 1 132 ? 65.175 105.689 31.596 1.00 18.51 130 LYS B C 1
ATOM 3018 O O . LYS B 1 132 ? 65.346 104.904 32.526 1.00 22.70 130 LYS B O 1
ATOM 3024 N N . PHE B 1 133 ? 65.360 105.331 30.326 1.00 17.91 131 PHE B N 1
ATOM 3025 C CA . PHE B 1 133 ? 65.829 104.010 29.965 1.00 21.63 131 PHE B CA 1
ATOM 3026 C C . PHE B 1 133 ? 67.196 103.701 30.550 1.00 22.31 131 PHE B C 1
ATOM 3027 O O . PHE B 1 133 ? 67.430 102.626 31.104 1.00 23.74 131 PHE B O 1
ATOM 3035 N N . ASN B 1 134 ? 68.127 104.647 30.417 1.00 21.24 132 ASN B N 1
ATOM 3036 C CA . ASN B 1 134 ? 69.455 104.498 30.978 1.00 19.74 132 ASN B CA 1
ATOM 3037 C C . ASN B 1 134 ? 69.426 104.253 32.497 1.00 22.25 132 ASN B C 1
ATOM 3038 O O . ASN B 1 134 ? 70.153 103.395 32.963 1.00 25.80 132 ASN B O 1
ATOM 3043 N N . ASP B 1 135 ? 68.627 105.007 33.260 1.00 18.79 133 ASP B N 1
A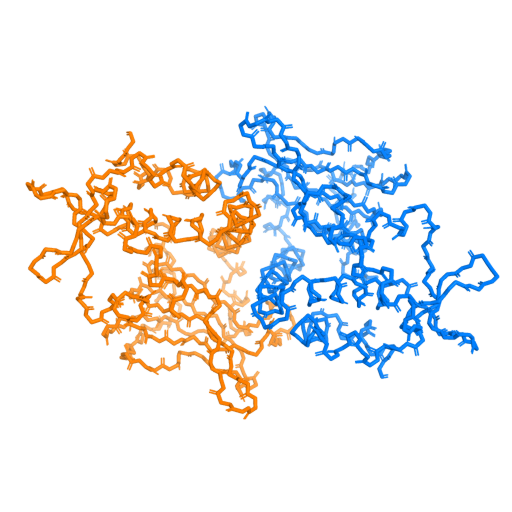TOM 3044 C CA . ASP B 1 135 ? 68.597 104.837 34.719 1.00 17.64 133 ASP B CA 1
ATOM 3045 C C . ASP B 1 135 ? 67.967 103.491 35.066 1.00 24.02 133 ASP B C 1
ATOM 3046 O O . ASP B 1 135 ? 68.388 102.853 36.026 1.00 24.96 133 ASP B O 1
ATOM 3051 N N . PHE B 1 136 ? 66.995 103.051 34.272 1.00 22.61 134 PHE B N 1
ATOM 3052 C CA . PHE B 1 136 ? 66.368 101.774 34.558 1.00 23.04 134 PHE B CA 1
ATOM 3053 C C . PHE B 1 136 ? 67.340 100.640 34.266 1.00 24.81 134 PHE B C 1
ATOM 3054 O O . PHE B 1 136 ? 67.379 99.649 34.997 1.00 28.51 134 PHE B O 1
ATOM 3062 N N . SER B 1 137 ? 68.124 100.773 33.202 1.00 27.83 135 SER B N 1
ATOM 3063 C CA . SER B 1 137 ? 69.099 99.728 32.868 1.00 30.82 135 SER B CA 1
ATOM 3064 C C . SER B 1 137 ? 70.148 99.574 33.960 1.00 39.64 135 SER B C 1
ATOM 3065 O O . SER B 1 137 ? 70.606 98.463 34.242 1.00 39.78 135 SER B O 1
ATOM 3068 N N . ILE B 1 138 ? 70.513 100.685 34.590 1.00 30.80 136 ILE B N 1
ATOM 3069 C CA . ILE B 1 138 ? 71.564 100.680 35.597 1.00 38.10 136 ILE B CA 1
ATOM 3070 C C . ILE B 1 138 ? 71.011 100.230 36.948 1.00 39.56 136 ILE B C 1
ATOM 3071 O O . ILE B 1 138 ? 71.559 99.319 37.575 1.00 38.19 136 ILE B O 1
ATOM 3076 N N . ASN B 1 139 ? 69.935 100.874 37.397 1.00 31.43 137 ASN B N 1
ATOM 3077 C CA . ASN B 1 139 ? 69.443 100.694 38.771 1.00 30.65 137 ASN B CA 1
ATOM 3078 C C . ASN B 1 139 ? 68.034 100.122 38.879 1.00 33.58 137 ASN B C 1
ATOM 3079 O O . ASN B 1 139 ? 67.477 100.081 39.973 1.00 35.44 137 ASN B O 1
ATOM 3084 N N . GLY B 1 140 ? 67.463 99.658 37.768 1.00 31.11 138 GLY B N 1
ATOM 3085 C CA . GLY B 1 140 ? 66.146 99.042 37.801 1.00 34.96 138 GLY B CA 1
ATOM 3086 C C . GLY B 1 140 ? 65.034 99.937 38.305 1.00 38.02 138 GLY B C 1
ATOM 3087 O O . GLY B 1 140 ? 65.080 101.157 38.118 1.00 33.19 138 GLY B O 1
ATOM 3088 N N . LYS B 1 141 ? 64.029 99.335 38.953 1.00 31.65 139 LYS B N 1
ATOM 3089 C CA . LYS B 1 141 ? 62.853 100.072 39.404 1.00 29.69 139 LYS B CA 1
ATOM 3090 C C . LYS B 1 141 ? 63.226 101.123 40.449 1.00 29.04 139 LYS B C 1
ATOM 3091 O O . LYS B 1 141 ? 62.578 102.155 40.563 1.00 32.81 139 LYS B O 1
ATOM 3097 N N . LEU B 1 142 ? 64.253 100.840 41.237 1.00 30.76 140 LEU B N 1
ATOM 3098 C CA . LEU B 1 142 ? 64.726 101.826 42.210 1.00 31.13 140 LEU B CA 1
ATOM 3099 C C . LEU B 1 142 ? 65.172 103.102 41.473 1.00 30.01 140 LEU B C 1
ATOM 3100 O O . LEU B 1 142 ? 64.876 104.204 41.909 1.00 30.47 140 LEU B O 1
ATOM 3105 N N . GLY B 1 143 ? 65.888 102.921 40.366 1.00 30.61 141 GLY B N 1
ATOM 3106 C CA . GLY B 1 143 ? 66.283 104.043 39.524 1.00 30.97 141 GLY B CA 1
ATOM 3107 C C . GLY B 1 143 ? 65.092 104.820 39.015 1.00 26.04 141 GLY B C 1
ATOM 3108 O O . GLY B 1 143 ? 65.094 106.066 39.038 1.00 27.22 141 GLY B O 1
ATOM 3109 N N . SER B 1 144 ? 64.071 104.104 38.540 1.00 25.48 142 SER B N 1
ATOM 3110 C CA . SER B 1 144 ? 62.884 104.747 38.002 1.00 27.64 142 SER B CA 1
ATOM 3111 C C . SER B 1 144 ? 62.119 105.553 39.044 1.00 26.96 142 SER B C 1
ATOM 3112 O O . SER B 1 144 ? 61.716 106.687 38.791 1.00 25.92 142 SER B O 1
ATOM 3115 N N . ILE B 1 145 ? 61.952 104.982 40.229 1.00 30.01 143 ILE B N 1
ATOM 3116 C CA . ILE B 1 145 ? 61.226 105.673 41.277 1.00 26.36 143 ILE B CA 1
ATOM 3117 C C . ILE B 1 145 ? 62.010 106.845 41.840 1.00 25.96 143 ILE B C 1
ATOM 3118 O O . ILE B 1 145 ? 61.445 107.908 42.065 1.00 25.72 143 ILE B O 1
ATOM 3123 N N . CYS B 1 146 ? 63.308 106.666 42.047 1.00 26.45 144 CYS B N 1
ATOM 3124 C CA . CYS B 1 146 ? 64.140 107.789 42.470 1.00 23.06 144 CYS B CA 1
ATOM 3125 C C . CYS B 1 146 ? 64.070 108.909 41.462 1.00 22.66 144 CYS B C 1
ATOM 3126 O O . CYS B 1 146 ? 64.003 110.086 41.826 1.00 22.66 144 CYS B O 1
ATOM 3129 N N . GLY B 1 147 ? 64.080 108.548 40.186 1.00 25.43 145 GLY B N 1
ATOM 3130 C CA . GLY B 1 147 ? 64.054 109.565 39.153 1.00 26.05 145 GLY B CA 1
ATOM 3131 C C . GLY B 1 147 ? 62.772 110.377 39.147 1.00 24.55 145 GLY B C 1
ATOM 3132 O O . GLY B 1 147 ? 62.817 111.591 38.986 1.00 23.33 145 GLY B O 1
ATOM 3133 N N . GLN B 1 148 ? 61.634 109.702 39.293 1.00 23.85 146 GLN B N 1
ATOM 3134 C CA . GLN B 1 148 ? 60.356 110.386 39.336 1.00 24.91 146 GLN B CA 1
ATOM 3135 C C . GLN B 1 148 ? 60.300 111.306 40.576 1.00 24.58 146 GLN B C 1
ATOM 3136 O O . GLN B 1 148 ? 59.920 112.468 40.462 1.00 25.60 146 GLN B O 1
ATOM 3142 N N . LEU B 1 149 ? 60.761 110.813 41.725 1.00 23.24 147 LEU B N 1
ATOM 3143 C CA . LEU B 1 149 ? 60.772 111.630 42.919 1.00 26.06 147 LEU B CA 1
ATOM 3144 C C . LEU B 1 149 ? 61.715 112.807 42.761 1.00 24.55 147 LEU B C 1
ATOM 3145 O O . LEU B 1 149 ? 61.432 113.910 43.224 1.00 22.40 147 LEU B O 1
ATOM 3150 N N . LEU B 1 150 ? 62.845 112.573 42.084 1.00 23.67 148 LEU B N 1
ATOM 3151 C CA . LEU B 1 150 ? 63.800 113.647 41.884 1.00 24.21 148 LEU B CA 1
ATOM 3152 C C . LEU B 1 150 ? 63.194 114.793 41.054 1.00 21.61 148 LEU B C 1
ATOM 3153 O O . LEU B 1 150 ? 63.310 115.973 41.408 1.00 22.88 148 LEU B O 1
ATOM 3158 N N . ILE B 1 151 ? 62.542 114.460 39.945 1.00 23.22 149 ILE B N 1
ATOM 3159 C CA . ILE B 1 151 ? 61.983 115.502 39.098 1.00 26.56 149 ILE B CA 1
ATOM 3160 C C . ILE B 1 151 ? 60.853 116.228 39.846 1.00 27.15 149 ILE B C 1
ATOM 3161 O O . ILE B 1 151 ? 60.746 117.434 39.787 1.00 25.78 149 ILE B O 1
ATOM 3166 N N . LEU B 1 152 ? 60.059 115.498 40.611 1.00 24.11 150 LEU B N 1
ATOM 3167 C CA . LEU B 1 152 ? 59.003 116.139 41.374 1.00 30.07 150 LEU B CA 1
ATOM 3168 C C . LEU B 1 152 ? 59.585 117.070 42.423 1.00 29.64 150 LEU B C 1
ATOM 3169 O O . LEU B 1 152 ? 59.006 118.109 42.712 1.00 24.96 150 LEU B O 1
ATOM 3174 N N . THR B 1 153 ? 60.734 116.705 42.979 1.00 24.06 151 THR B N 1
ATOM 3175 C CA . THR B 1 153 ? 61.381 117.559 43.962 1.00 23.99 151 THR B CA 1
ATOM 3176 C C . THR B 1 153 ? 61.896 118.821 43.331 1.00 25.94 151 THR B C 1
ATOM 3177 O O . THR B 1 153 ? 61.701 119.906 43.853 1.00 26.27 151 THR B O 1
ATOM 3181 N N . TYR B 1 154 ? 62.548 118.703 42.178 1.00 22.15 152 TYR B N 1
ATOM 3182 C CA . TYR B 1 154 ? 63.024 119.896 41.511 1.00 24.08 152 TYR B CA 1
ATOM 3183 C C . TYR B 1 154 ? 61.893 120.867 41.123 1.00 22.21 152 TYR B C 1
ATOM 3184 O O . TYR B 1 154 ? 62.025 122.100 41.223 1.00 25.83 152 TYR B O 1
ATOM 3193 N N . VAL B 1 155 ? 60.769 120.310 40.662 1.00 25.12 153 VAL B N 1
ATOM 3194 C CA . VAL B 1 155 ? 59.751 121.119 40.029 1.00 26.89 153 VAL B CA 1
ATOM 3195 C C . VAL B 1 155 ? 58.741 121.652 41.054 1.00 31.88 153 VAL B C 1
ATOM 3196 O O . VAL B 1 155 ? 58.291 122.800 40.953 1.00 31.50 153 VAL B O 1
ATOM 3200 N N . TYR B 1 156 ? 58.400 120.802 42.017 1.00 27.44 154 TYR B N 1
ATOM 3201 C CA . TYR B 1 156 ? 57.326 121.110 42.978 1.00 27.96 154 TYR B CA 1
ATOM 3202 C C . TYR B 1 156 ? 57.817 121.207 44.415 1.00 41.13 154 TYR B C 1
ATOM 3203 O O . TYR B 1 156 ? 57.027 121.432 45.324 1.00 37.70 154 TYR B O 1
ATOM 3212 N N . GLY B 1 157 ? 59.115 121.038 44.627 1.00 34.79 155 GLY B N 1
ATOM 3213 C CA . GLY B 1 157 ? 59.643 120.962 45.982 1.00 28.94 155 GLY B CA 1
ATOM 3214 C C . GLY B 1 157 ? 59.682 122.325 46.662 1.00 40.12 155 GLY B C 1
ATOM 3215 O O . GLY B 1 157 ? 59.955 123.341 46.020 1.00 34.16 155 GLY B O 1
ATOM 3216 N N . LYS B 1 158 ? 59.410 122.334 47.968 1.00 35.78 156 LYS B N 1
ATOM 3217 C CA . LYS B 1 158 ? 59.436 123.548 48.789 1.00 45.68 156 LYS B CA 1
ATOM 3218 C C . LYS B 1 158 ? 60.194 123.233 50.073 1.00 37.52 156 LYS B C 1
ATOM 3219 O O . LYS B 1 158 ? 59.911 122.236 50.737 1.00 38.72 156 LYS B O 1
ATOM 3225 N N A GLU B 1 159 ? 61.155 124.082 50.421 0.42 44.36 157 GLU B N 1
ATOM 3226 N N B GLU B 1 159 ? 61.177 124.054 50.426 0.58 44.33 157 GLU B N 1
ATOM 3227 C CA A GLU B 1 159 ? 61.922 123.901 51.650 0.42 49.88 157 GLU B CA 1
ATOM 3228 C CA B GLU B 1 159 ? 61.938 123.785 51.643 0.58 49.76 157 GLU B CA 1
ATOM 3229 C C A GLU B 1 159 ? 61.039 124.108 52.887 0.42 48.97 157 GLU B C 1
ATOM 3230 C C B GLU B 1 159 ? 61.087 124.095 52.881 0.58 48.98 157 GLU B C 1
ATOM 3231 O O A GLU B 1 159 ? 60.377 125.139 53.016 0.42 44.79 157 GLU B O 1
ATOM 3232 O O B GLU B 1 159 ? 60.502 125.172 52.998 0.58 45.06 157 GLU B O 1
ATOM 3243 N N . THR B 1 160 ? 61.015 123.116 53.777 1.00 46.26 158 THR B N 1
ATOM 3244 C CA . THR B 1 160 ? 60.287 123.223 55.047 1.00 50.44 158 THR B CA 1
ATOM 3245 C C . THR B 1 160 ? 61.157 122.624 56.145 1.00 56.56 158 THR B C 1
ATOM 3246 O O . THR B 1 160 ? 62.137 121.942 55.848 1.00 56.71 158 THR B O 1
ATOM 3250 N N . PRO B 1 161 ? 60.792 122.851 57.420 1.00 63.38 159 PRO B N 1
ATOM 3251 C CA . PRO B 1 161 ? 61.506 122.198 58.530 1.00 56.39 159 PRO B CA 1
ATOM 3252 C C . PRO B 1 161 ? 61.513 120.671 58.456 1.00 54.23 159 PRO B C 1
ATOM 3253 O O . PRO B 1 161 ? 62.423 120.057 59.014 1.00 56.49 159 PRO B O 1
ATOM 3257 N N . ASP B 1 162 ? 60.526 120.073 57.783 1.00 63.05 160 ASP B N 1
ATOM 3258 C CA . ASP B 1 162 ? 60.439 118.610 57.668 1.00 65.01 160 ASP B CA 1
ATOM 3259 C C . ASP B 1 162 ? 61.190 118.048 56.449 1.00 61.37 160 ASP B C 1
ATOM 3260 O O . ASP B 1 162 ? 61.244 116.827 56.249 1.00 49.18 160 ASP B O 1
ATOM 3265 N N . GLY B 1 163 ? 61.771 118.940 55.649 1.00 53.26 161 GLY B N 1
ATOM 3266 C CA . GLY B 1 163 ? 62.513 118.549 54.461 1.00 51.59 161 GLY B CA 1
ATOM 3267 C C . GLY B 1 163 ? 61.947 119.245 53.241 1.00 50.24 161 GLY B C 1
ATOM 3268 O O . GLY B 1 163 ? 61.245 120.252 53.352 1.00 43.94 161 GLY B O 1
ATOM 3269 N N . ILE B 1 164 ? 62.249 118.714 52.064 1.00 42.34 162 ILE B N 1
ATOM 3270 C CA . ILE B 1 164 ? 61.747 119.316 50.846 1.00 47.24 162 ILE B CA 1
ATOM 3271 C C . ILE B 1 164 ? 60.383 118.701 50.544 1.00 35.67 162 ILE B C 1
ATOM 3272 O O . ILE B 1 164 ? 60.276 117.542 50.139 1.00 34.81 162 ILE B O 1
ATOM 3277 N N . LYS B 1 165 ? 59.345 119.498 50.767 1.00 38.69 163 LYS B N 1
ATOM 3278 C CA . LYS B 1 165 ? 57.977 119.050 50.568 1.00 48.60 163 LYS B CA 1
ATOM 3279 C C . LYS B 1 165 ? 57.622 119.086 49.092 1.00 35.23 163 LYS B C 1
ATOM 3280 O O . LYS B 1 165 ? 57.776 120.117 48.444 1.00 32.89 163 LYS B O 1
ATOM 3286 N N . ILE B 1 166 ? 57.145 117.964 48.572 1.00 36.27 164 ILE B N 1
ATOM 3287 C CA . ILE B 1 166 ? 56.612 117.930 47.215 1.00 40.38 164 ILE B CA 1
ATOM 3288 C C . ILE B 1 166 ? 55.191 118.478 47.268 1.00 38.63 164 ILE B C 1
ATOM 3289 O O . ILE B 1 166 ? 54.284 117.825 47.777 1.00 43.47 164 ILE B O 1
ATOM 3294 N N . THR B 1 167 ? 55.021 119.690 46.745 1.00 35.64 165 THR B N 1
ATOM 3295 C CA . THR B 1 167 ? 53.799 120.468 46.918 1.00 37.58 165 THR B CA 1
ATOM 3296 C C . THR B 1 167 ? 52.792 120.237 45.799 1.00 49.59 165 THR B C 1
ATOM 3297 O O . THR B 1 167 ? 52.471 121.148 45.025 1.00 50.97 165 THR B O 1
ATOM 3301 N N . LEU B 1 168 ? 52.306 119.012 45.708 1.00 52.71 166 LEU B N 1
ATOM 3302 C CA . LEU B 1 168 ? 51.199 118.709 44.817 1.00 57.79 166 LEU B CA 1
ATOM 3303 C C . LEU B 1 168 ? 49.992 118.370 45.654 1.00 55.20 166 LEU B C 1
ATOM 3304 O O . LEU B 1 168 ? 50.111 117.668 46.657 1.00 53.90 166 LEU B O 1
ATOM 3309 N N . ASP B 1 169 ? 48.846 118.904 45.249 1.00 56.79 167 ASP B N 1
ATOM 3310 C CA . ASP B 1 169 ? 47.563 118.440 45.742 1.00 62.33 167 ASP B CA 1
ATOM 3311 C C . ASP B 1 169 ? 47.649 116.935 45.972 1.00 61.51 167 ASP B C 1
ATOM 3312 O O . ASP B 1 169 ? 48.063 116.187 45.089 1.00 60.80 167 ASP B O 1
ATOM 3317 N N . ASN B 1 170 ? 47.308 116.510 47.183 1.00 71.46 168 ASN B N 1
ATOM 3318 C CA . ASN B 1 170 ? 47.341 115.097 47.554 1.00 73.21 168 ASN B CA 1
ATOM 3319 C C . ASN B 1 170 ? 46.639 114.224 46.509 1.00 65.51 168 ASN B C 1
ATOM 3320 O O . ASN B 1 170 ? 47.125 113.150 46.162 1.00 69.25 168 ASN B O 1
ATOM 3325 N N . LEU B 1 171 ? 45.507 114.706 46.000 1.00 59.55 169 LEU B N 1
ATOM 3326 C CA . LEU B 1 171 ? 44.742 113.984 44.987 1.00 57.96 169 LEU B CA 1
ATOM 3327 C C . LEU B 1 171 ? 45.584 113.710 43.746 1.00 62.03 169 LEU B C 1
ATOM 3328 O O . LEU B 1 171 ? 45.459 112.654 43.113 1.00 55.33 169 LEU B O 1
ATOM 3333 N N . THR B 1 172 ? 46.448 114.661 43.403 1.00 59.26 170 THR B N 1
ATOM 3334 C CA . THR B 1 172 ? 47.311 114.507 42.238 1.00 55.34 170 THR B CA 1
ATOM 3335 C C . THR B 1 172 ? 48.393 113.454 42.500 1.00 56.16 170 THR B C 1
ATOM 3336 O O . THR B 1 172 ? 48.823 112.755 41.583 1.00 40.70 170 THR B O 1
ATOM 3340 N N . MET B 1 173 ? 48.850 113.359 43.746 1.00 61.63 171 MET B N 1
ATOM 3341 C CA . MET B 1 173 ? 49.906 112.406 44.087 1.00 59.19 171 MET B CA 1
ATOM 3342 C C . MET B 1 173 ? 49.453 110.962 43.916 1.00 53.16 171 MET B C 1
ATOM 3343 O O . MET B 1 173 ? 50.248 110.106 43.543 1.00 61.07 171 MET B O 1
ATOM 3348 N N . GLN B 1 174 ? 48.176 110.690 44.158 1.00 65.72 172 GLN B N 1
ATOM 3349 C CA . GLN B 1 174 ? 47.661 109.346 43.929 1.00 59.22 172 GLN B CA 1
ATOM 3350 C C . GLN B 1 174 ? 47.739 109.035 42.446 1.00 60.88 172 GLN B C 1
ATOM 3351 O O . GLN B 1 174 ? 48.151 107.944 42.060 1.00 62.83 172 GLN B O 1
ATOM 3357 N N . GLU B 1 175 ? 47.344 110.010 41.623 1.00 59.62 173 GLU B N 1
ATOM 3358 C CA . GLU B 1 175 ? 47.357 109.867 40.163 1.00 56.22 173 GLU B CA 1
ATOM 3359 C C . GLU B 1 175 ? 48.757 109.554 39.626 1.00 59.97 173 GLU B C 1
ATOM 3360 O O . GLU B 1 175 ? 48.897 108.975 38.545 1.00 50.55 173 GLU B O 1
ATOM 3366 N N . LEU B 1 176 ? 49.784 109.970 40.369 1.00 59.67 174 LEU B N 1
ATOM 3367 C CA . LEU B 1 176 ? 51.171 109.808 39.930 1.00 64.57 174 LEU B CA 1
ATOM 3368 C C . LEU B 1 176 ? 51.748 108.481 40.451 1.00 65.83 174 LEU B C 1
ATOM 3369 O O . LEU B 1 176 ? 52.824 108.053 40.025 1.00 60.58 174 LEU B O 1
ATOM 3374 N N . GLY B 1 177 ? 51.012 107.828 41.352 1.00 66.80 175 GLY B N 1
ATOM 3375 C CA . GLY B 1 177 ? 51.338 106.481 41.793 1.00 67.79 175 GLY B CA 1
ATOM 3376 C C . GLY B 1 177 ? 51.634 106.357 43.279 1.00 66.49 175 GLY B C 1
ATOM 3377 O O . GLY B 1 177 ? 52.126 105.319 43.730 1.00 57.33 175 GLY B O 1
ATOM 3378 N N . TYR B 1 178 ? 51.324 107.401 44.043 1.00 59.52 176 TYR B N 1
ATOM 3379 C CA . TYR B 1 178 ? 51.652 107.426 45.464 1.00 58.77 176 TYR B CA 1
ATOM 3380 C C . TYR B 1 178 ? 50.378 107.506 46.295 1.00 66.86 176 TYR B C 1
ATOM 3381 O O . TYR B 1 178 ? 49.496 106.649 46.176 1.00 69.65 176 TYR B O 1
ATOM 3390 N N . SER B 1 186 ? 52.462 95.037 43.889 1.00 88.84 184 SER B N 1
ATOM 3391 C CA . SER B 1 186 ? 52.955 95.985 44.879 1.00 79.24 184 SER B CA 1
ATOM 3392 C C . SER B 1 186 ? 54.466 95.841 45.033 1.00 86.45 184 SER B C 1
ATOM 3393 O O . SER B 1 186 ? 55.010 95.982 46.127 1.00 84.73 184 SER B O 1
ATOM 3396 N N . ALA B 1 187 ? 55.141 95.554 43.923 1.00 96.13 185 ALA B N 1
ATOM 3397 C CA . ALA B 1 187 ? 56.601 95.485 43.904 1.00 95.20 185 ALA B CA 1
ATOM 3398 C C . ALA B 1 187 ? 57.194 96.898 43.944 1.00 85.92 185 ALA B C 1
ATOM 3399 O O . ALA B 1 187 ? 58.381 97.093 44.208 1.00 77.00 185 ALA B O 1
ATOM 3401 N N . VAL B 1 188 ? 56.345 97.879 43.671 1.00 85.32 186 VAL B N 1
ATOM 3402 C CA . VAL B 1 188 ? 56.695 99.281 43.827 1.00 81.06 186 VAL B CA 1
ATOM 3403 C C . VAL B 1 188 ? 56.494 99.700 45.276 1.00 79.55 186 VAL B C 1
ATOM 3404 O O . VAL B 1 188 ? 57.235 100.523 45.824 1.00 66.26 186 VAL B O 1
ATOM 3408 N N . SER B 1 189 ? 55.463 99.131 45.888 1.00 88.81 187 SER B N 1
ATOM 3409 C CA . SER B 1 189 ? 55.146 99.425 47.274 1.00 82.46 187 SER B CA 1
ATOM 3410 C C . SER B 1 189 ? 56.329 99.080 48.176 1.00 67.43 187 SER B C 1
ATOM 3411 O O . SER B 1 189 ? 56.563 99.750 49.178 1.00 65.39 187 SER B O 1
ATOM 3414 N N . ARG B 1 190 ? 57.085 98.046 47.815 1.00 58.00 188 ARG B N 1
ATOM 3415 C CA . ARG B 1 190 ? 58.222 97.637 48.638 1.00 58.83 188 ARG B CA 1
ATOM 3416 C C . ARG B 1 190 ? 59.430 98.567 48.463 1.00 70.88 188 ARG B C 1
ATOM 3417 O O . ARG B 1 190 ? 60.281 98.653 49.349 1.00 63.46 188 ARG B O 1
ATOM 3425 N N . ILE B 1 191 ? 59.502 99.285 47.348 1.00 67.06 189 ILE B N 1
ATOM 3426 C CA . ILE B 1 191 ? 60.585 100.247 47.164 1.00 57.31 189 ILE B CA 1
ATOM 3427 C C . ILE B 1 191 ? 60.314 101.502 47.987 1.00 49.23 189 ILE B C 1
ATOM 3428 O O . ILE B 1 191 ? 61.218 102.031 48.631 1.00 50.49 189 ILE B O 1
ATOM 3433 N N . ILE B 1 192 ? 59.073 101.972 47.998 1.00 44.03 190 ILE B N 1
ATOM 3434 C CA . ILE B 1 192 ? 58.754 103.152 48.792 1.00 53.28 190 ILE B CA 1
ATOM 3435 C C . ILE B 1 192 ? 58.987 102.886 50.285 1.00 62.36 190 ILE B C 1
ATOM 3436 O O . ILE B 1 192 ? 59.415 103.777 51.018 1.00 62.34 190 ILE B O 1
ATOM 3441 N N . SER B 1 193 ? 58.723 101.665 50.740 1.00 57.71 191 SER B N 1
ATOM 3442 C CA . SER B 1 193 ? 58.910 101.360 52.153 1.00 60.71 191 SER B CA 1
ATOM 3443 C C . SER B 1 193 ? 60.397 101.395 52.495 1.00 61.10 191 SER B C 1
ATOM 3444 O O . SER B 1 193 ? 60.798 102.006 53.483 1.00 63.40 191 SER B O 1
ATOM 3447 N N . LYS B 1 194 ? 61.210 100.756 51.663 1.00 54.43 192 LYS B N 1
ATOM 3448 C CA . LYS B 1 194 ? 62.662 100.796 51.800 1.00 55.52 192 LYS B CA 1
ATOM 3449 C C . LYS B 1 194 ? 63.187 102.238 51.869 1.00 68.07 192 LYS B C 1
ATOM 3450 O O . LYS B 1 194 ? 64.086 102.543 52.660 1.00 49.90 192 LYS B O 1
ATOM 3456 N N . LEU B 1 195 ? 62.612 103.122 51.054 1.00 58.15 193 LEU B N 1
ATOM 3457 C CA . LEU B 1 195 ? 63.041 104.517 51.023 1.00 56.87 193 LEU B CA 1
ATOM 3458 C C . LEU B 1 195 ? 62.692 105.218 52.330 1.00 61.96 193 LEU B C 1
ATOM 3459 O O . LEU B 1 195 ? 63.453 106.054 52.817 1.00 59.97 193 LEU B O 1
ATOM 3464 N N . LYS B 1 196 ? 61.546 104.873 52.902 1.00 60.31 194 LYS B N 1
ATOM 3465 C CA . LYS B 1 196 ? 61.164 105.408 54.205 1.00 65.94 194 LYS B CA 1
ATOM 3466 C C . LYS B 1 196 ? 62.076 104.842 55.298 1.00 59.81 194 LYS B C 1
ATOM 3467 O O . LYS B 1 196 ? 62.541 105.575 56.169 1.00 52.77 194 LYS B O 1
ATOM 3473 N N . GLN B 1 197 ? 62.348 103.541 55.235 1.00 63.93 195 GLN B N 1
ATOM 3474 C CA . GLN B 1 197 ? 63.217 102.900 56.222 1.00 70.47 195 GLN B CA 1
ATOM 3475 C C . GLN B 1 197 ? 64.611 103.533 56.221 1.00 75.72 195 GLN B C 1
ATOM 3476 O O . GLN B 1 197 ? 65.196 103.759 57.284 1.00 72.72 195 GLN B O 1
ATOM 3482 N N . GLU B 1 198 ? 65.134 103.827 55.033 1.00 63.63 196 GLU B N 1
ATOM 3483 C CA . GLU B 1 198 ? 66.461 104.422 54.914 1.00 59.25 196 GLU B CA 1
ATOM 3484 C C . GLU B 1 198 ? 66.444 105.949 55.076 1.00 63.88 196 GLU B C 1
ATOM 3485 O O . GLU B 1 198 ? 67.473 106.603 54.883 1.00 57.79 196 GLU B O 1
ATOM 3491 N N . LYS B 1 199 ? 65.286 106.498 55.454 1.00 53.49 197 LYS B N 1
ATOM 3492 C CA . LYS B 1 199 ? 65.136 107.919 55.785 1.00 60.67 197 LYS B CA 1
ATOM 3493 C C . LYS B 1 199 ? 65.140 108.841 54.562 1.00 63.12 197 LYS B C 1
ATOM 3494 O O . LYS B 1 199 ? 65.277 110.058 54.705 1.00 63.63 197 LYS B O 1
ATOM 3500 N N . VAL B 1 200 ? 64.996 108.282 53.368 1.00 52.99 198 VAL B N 1
ATOM 3501 C CA . VAL B 1 200 ? 65.124 109.084 52.155 1.00 47.17 198 VAL B CA 1
ATOM 3502 C C . VAL B 1 200 ? 63.886 109.949 51.968 1.00 42.73 198 VAL B C 1
ATOM 3503 O O . VAL B 1 200 ? 63.974 111.071 51.488 1.00 40.28 198 VAL B O 1
ATOM 3507 N N . ILE B 1 201 ? 62.735 109.428 52.371 1.00 55.52 199 ILE B N 1
ATOM 3508 C CA . ILE B 1 201 ? 61.465 110.144 52.248 1.00 49.78 199 ILE B CA 1
ATOM 3509 C C . ILE B 1 201 ? 60.590 109.926 53.485 1.00 53.18 199 ILE B C 1
ATOM 3510 O O . ILE B 1 201 ? 60.823 109.003 54.261 1.00 49.51 199 ILE B O 1
ATOM 3515 N N . VAL B 1 202 ? 59.579 110.773 53.650 1.00 54.26 200 VAL B N 1
ATOM 3516 C CA . VAL B 1 202 ? 58.559 110.564 54.672 1.00 57.23 200 VAL B CA 1
ATOM 3517 C C . VAL B 1 202 ? 57.220 111.108 54.185 1.00 67.86 200 VAL B C 1
ATOM 3518 O O . VAL B 1 202 ? 57.178 112.113 53.477 1.00 66.93 200 VAL B O 1
ATOM 3522 N N . TYR B 1 203 ? 56.130 110.495 54.625 1.00 69.01 201 TYR B N 1
ATOM 3523 C CA . TYR B 1 203 ? 54.831 111.043 54.321 1.00 85.89 201 TYR B CA 1
ATOM 3524 C C . TYR B 1 203 ? 54.447 111.616 55.676 1.00 79.24 201 TYR B C 1
ATOM 3525 O O . TYR B 1 203 ? 54.233 110.870 56.629 1.00 80.41 201 TYR B O 1
ATOM 3534 N N . LYS B 1 204 ? 54.367 112.937 55.769 1.00 79.46 202 LYS B N 1
ATOM 3535 C CA . LYS B 1 204 ? 54.040 113.588 57.031 1.00 84.00 202 LYS B CA 1
ATOM 3536 C C . LYS B 1 204 ? 52.750 114.354 56.882 1.00 91.09 202 LYS B C 1
ATOM 3537 O O . LYS B 1 204 ? 52.590 115.130 55.942 1.00 89.27 202 LYS B O 1
ATOM 3543 N N . ASN B 1 205 ? 51.817 114.137 57.802 1.00 105.25 203 ASN B N 1
ATOM 3544 C CA . ASN B 1 205 ? 50.534 114.813 57.718 1.00 102.61 203 ASN B CA 1
ATOM 3545 C C . ASN B 1 205 ? 49.956 114.438 56.356 1.00 100.45 203 ASN B C 1
ATOM 3546 O O . ASN B 1 205 ? 49.889 113.256 56.023 1.00 92.88 203 ASN B O 1
ATOM 3551 N N . SER B 1 206 ? 49.548 115.417 55.563 1.00 99.10 204 SER B N 1
ATOM 3552 C CA . SER B 1 206 ? 49.010 115.117 54.253 1.00 100.42 204 SER B CA 1
ATOM 3553 C C . SER B 1 206 ? 50.029 115.339 53.141 1.00 101.53 204 SER B C 1
ATOM 3554 O O . SER B 1 206 ? 49.675 115.223 51.968 1.00 91.66 204 SER B O 1
ATOM 3557 N N . CYS B 1 207 ? 51.283 115.665 53.465 1.00 107.21 205 CYS B N 1
ATOM 3558 C CA . CYS B 1 207 ? 52.229 115.916 52.380 1.00 91.41 205 CYS B CA 1
ATOM 3559 C C . CYS B 1 207 ? 53.395 114.929 52.269 1.00 78.18 205 CYS B C 1
ATOM 3560 O O . CYS B 1 207 ? 53.623 114.084 53.136 1.00 79.68 205 CYS B O 1
ATOM 3563 N N . PHE B 1 208 ? 54.134 115.076 51.177 1.00 78.51 206 PHE B N 1
ATOM 3564 C CA . PHE B 1 208 ? 55.282 114.234 50.858 1.00 77.56 206 PHE B CA 1
ATOM 3565 C C . PHE B 1 208 ? 56.593 115.023 51.019 1.00 59.40 206 PHE B C 1
ATOM 3566 O O . PHE B 1 208 ? 56.732 116.099 50.437 1.00 53.23 206 PHE B O 1
ATOM 3574 N N . TYR B 1 209 ? 57.542 114.496 51.796 1.00 47.05 207 TYR B N 1
ATOM 3575 C CA . TYR B 1 209 ? 58.774 115.230 52.121 1.00 51.01 207 TYR B CA 1
ATOM 3576 C C . TYR B 1 209 ? 60.038 114.454 51.757 1.00 48.01 207 TYR B C 1
ATOM 3577 O O . TYR B 1 209 ? 60.175 113.278 52.103 1.00 43.19 207 TYR B O 1
ATOM 3586 N N . VAL B 1 210 ? 60.972 115.119 51.070 1.00 38.48 208 VAL B N 1
ATOM 3587 C CA . VAL B 1 210 ? 62.246 114.499 50.749 1.00 38.27 208 VAL B CA 1
ATOM 3588 C C . VAL B 1 210 ? 63.283 114.996 51.743 1.00 37.96 208 VAL B C 1
ATOM 3589 O O . VAL B 1 210 ? 63.445 116.213 51.944 1.00 37.19 208 VAL B O 1
ATOM 3593 N N . GLN B 1 211 ? 63.973 114.041 52.359 1.00 42.88 209 GLN B N 1
ATOM 3594 C CA . GLN B 1 211 ? 64.878 114.326 53.469 1.00 42.65 209 GLN B CA 1
ATOM 3595 C C . GLN B 1 211 ? 66.310 113.967 53.138 1.00 39.90 209 GLN B C 1
ATOM 3596 O O . GLN B 1 211 ? 67.227 114.391 53.836 1.00 39.36 209 GLN B O 1
ATOM 3602 N N . ASN B 1 212 ? 66.493 113.188 52.075 1.00 46.75 210 ASN B N 1
ATOM 3603 C CA . ASN B 1 212 ? 67.825 112.865 51.555 1.00 34.91 210 ASN B CA 1
ATOM 3604 C C . ASN B 1 212 ? 67.859 112.989 50.038 1.00 39.06 210 ASN B C 1
ATOM 3605 O O . ASN B 1 212 ? 67.755 112.002 49.306 1.00 33.96 210 ASN B O 1
ATOM 3610 N N . LEU B 1 213 ? 68.035 114.219 49.577 1.00 36.21 211 LEU B N 1
ATOM 3611 C CA . LEU B 1 213 ? 68.021 114.502 48.152 1.00 33.43 211 LEU B CA 1
ATOM 3612 C C . LEU B 1 213 ? 69.231 113.866 47.451 1.00 33.58 211 LEU B C 1
ATOM 3613 O O . LEU B 1 213 ? 69.115 113.406 46.316 1.00 33.09 211 LEU B O 1
ATOM 3618 N N . ASP B 1 214 ? 70.389 113.796 48.116 1.00 31.20 212 ASP B N 1
ATOM 3619 C CA . ASP B 1 214 ? 71.558 113.173 47.496 1.00 40.02 212 ASP B CA 1
ATOM 3620 C C . ASP B 1 214 ? 71.312 111.696 47.132 1.00 24.28 212 ASP B C 1
ATOM 3621 O O . ASP B 1 214 ? 71.905 111.164 46.194 1.00 31.25 212 ASP B O 1
ATOM 3626 N N . TYR B 1 215 ? 70.455 111.031 47.891 1.00 31.54 213 TYR B N 1
ATOM 3627 C CA . TYR B 1 215 ? 70.158 109.629 47.620 1.00 37.04 213 TYR B CA 1
ATOM 3628 C C . TYR B 1 215 ? 69.415 109.498 46.280 1.00 30.98 213 TYR B C 1
ATOM 3629 O O . TYR B 1 215 ? 69.714 108.615 45.466 1.00 33.88 213 TYR B O 1
ATOM 3638 N N . LEU B 1 216 ? 68.466 110.393 46.061 1.00 28.91 214 LEU B N 1
ATOM 3639 C CA . LEU B 1 216 ? 67.709 110.399 44.813 1.00 29.99 214 LEU B CA 1
ATOM 3640 C C . LEU B 1 216 ? 68.644 110.663 43.657 1.00 29.31 214 LEU B C 1
ATOM 3641 O O . LEU B 1 216 ? 68.555 110.005 42.631 1.00 30.65 214 LEU B O 1
ATOM 3646 N N . LYS B 1 217 ? 69.516 111.657 43.819 1.00 29.58 215 LYS B N 1
ATOM 3647 C CA . LYS B 1 217 ? 70.448 112.016 42.756 1.00 27.03 215 LYS B CA 1
ATOM 3648 C C . LYS B 1 217 ? 71.363 110.836 42.479 1.00 28.44 215 LYS B C 1
ATOM 3649 O O . LYS B 1 217 ? 71.745 110.567 41.350 1.00 29.71 215 LYS B O 1
ATOM 3655 N N . ARG B 1 218 ? 71.670 110.087 43.529 1.00 29.47 216 ARG B N 1
ATOM 3656 C CA . ARG B 1 218 ? 72.578 108.969 43.414 1.00 32.49 216 ARG B CA 1
ATOM 3657 C C . ARG B 1 218 ? 72.059 107.876 42.510 1.00 27.49 216 ARG B C 1
ATOM 3658 O O . ARG B 1 218 ? 72.825 107.295 41.758 1.00 29.36 216 ARG B O 1
ATOM 3666 N N . TYR B 1 219 ? 70.758 107.588 42.605 1.00 26.33 217 TYR B N 1
ATOM 3667 C CA . TYR B 1 219 ? 70.190 106.436 41.932 1.00 26.44 217 TYR B CA 1
ATOM 3668 C C . TYR B 1 219 ? 69.497 106.788 40.608 1.00 29.53 217 TYR B C 1
ATOM 3669 O O . TYR B 1 219 ? 69.126 105.900 39.846 1.00 27.02 217 TYR B O 1
ATOM 3678 N N . ALA B 1 220 ? 69.360 108.084 40.332 1.00 25.76 218 ALA B N 1
ATOM 3679 C CA . ALA B 1 220 ? 68.813 108.533 39.052 1.00 26.27 218 ALA B CA 1
ATOM 3680 C C . ALA B 1 220 ? 69.795 109.459 38.340 1.00 21.23 218 ALA B C 1
ATOM 3681 O O . ALA B 1 220 ? 69.465 110.590 38.030 1.00 22.61 218 ALA B O 1
ATOM 3683 N N . PRO B 1 221 ? 71.014 108.981 38.098 1.00 21.87 219 PRO B N 1
ATOM 3684 C CA . PRO B 1 221 ? 72.043 109.913 37.630 1.00 21.68 219 PRO B CA 1
ATOM 3685 C C . PRO B 1 221 ? 71.818 110.451 36.246 1.00 19.81 219 PRO B C 1
ATOM 3686 O O . PRO B 1 221 ? 72.185 111.587 35.967 1.00 19.47 219 PRO B O 1
ATOM 3690 N N . LYS B 1 222 ? 71.239 109.649 35.370 1.00 21.08 220 LYS B N 1
ATOM 3691 C CA . LYS B 1 222 ? 71.079 110.092 34.004 1.00 20.19 220 LYS B CA 1
ATOM 3692 C C . LYS B 1 222 ? 69.862 110.988 33.866 1.00 15.58 220 LYS B C 1
ATOM 3693 O O . LYS B 1 222 ? 69.831 111.888 33.046 1.00 15.90 220 LYS B O 1
ATOM 3699 N N . LEU B 1 223 ? 68.834 110.767 34.686 1.00 18.16 221 LEU B N 1
ATOM 3700 C CA . LEU B 1 223 ? 67.745 111.708 34.708 1.00 16.43 221 LEU B CA 1
ATOM 3701 C C . LEU B 1 223 ? 68.173 113.036 35.348 1.00 16.19 221 LEU B C 1
ATOM 3702 O O . LEU B 1 223 ? 67.733 114.117 34.957 1.00 15.46 221 LEU B O 1
ATOM 3707 N N . ASP B 1 224 ? 69.075 112.962 36.329 1.00 16.90 222 ASP B N 1
ATOM 3708 C CA . ASP B 1 224 ? 69.587 114.192 36.942 1.00 17.14 222 ASP B CA 1
ATOM 3709 C C . ASP B 1 224 ? 70.368 115.000 35.908 1.00 16.63 222 ASP B C 1
ATOM 3710 O O . ASP B 1 224 ? 70.190 116.223 35.798 1.00 17.68 222 ASP B O 1
ATOM 3715 N N . GLU B 1 225 ? 71.185 114.288 35.134 1.00 17.59 223 GLU B N 1
ATOM 3716 C CA . GLU B 1 225 ? 71.938 114.918 34.042 1.00 16.98 223 GLU B CA 1
ATOM 3717 C C . GLU B 1 225 ? 71.008 115.496 33.019 1.00 17.03 223 GLU B C 1
ATOM 3718 O O . GLU B 1 225 ? 71.223 116.583 32.523 1.00 15.97 223 GLU B O 1
ATOM 3724 N N . TRP B 1 226 ? 69.931 114.765 32.683 1.00 15.67 224 TRP B N 1
ATOM 3725 C CA . TRP B 1 226 ? 68.942 115.299 31.742 1.00 16.82 224 TRP B CA 1
ATOM 3726 C C . TRP B 1 226 ? 68.354 116.611 32.227 1.00 14.86 224 TRP B C 1
ATOM 3727 O O . TRP B 1 226 ? 68.230 117.579 31.481 1.00 16.53 224 TRP B O 1
ATOM 3738 N N . PHE B 1 227 ? 68.044 116.679 33.530 1.00 15.76 225 PHE B N 1
ATOM 3739 C CA . PHE B 1 227 ? 67.393 117.832 34.063 1.00 18.55 225 PHE B CA 1
ATOM 3740 C C . PHE B 1 227 ? 68.378 119.021 34.119 1.00 16.84 225 PHE B C 1
ATOM 3741 O O . PHE B 1 227 ? 68.003 120.152 33.780 1.00 19.46 225 PHE B O 1
ATOM 3749 N N . TYR B 1 228 ? 69.638 118.733 34.427 1.00 16.51 226 TYR B N 1
ATOM 3750 C CA . TYR B 1 228 ? 70.699 119.746 34.351 1.00 16.79 226 TYR B CA 1
ATOM 3751 C C . TYR B 1 228 ? 70.833 120.350 32.974 1.00 18.56 226 TYR B C 1
ATOM 3752 O O . TYR B 1 228 ? 71.031 121.545 32.815 1.00 19.68 226 TYR B O 1
ATOM 3761 N N . LEU B 1 229 ? 70.822 119.485 31.977 1.00 16.35 227 LEU B N 1
ATOM 3762 C CA . LEU B 1 229 ? 70.984 119.922 30.610 1.00 17.16 227 LEU B CA 1
ATOM 3763 C C . LEU B 1 229 ? 69.778 120.575 29.997 1.00 21.40 227 LEU B C 1
ATOM 3764 O O . LEU B 1 229 ? 69.903 121.471 29.157 1.00 20.36 227 LEU B O 1
ATOM 3769 N N . ALA B 1 230 ? 68.593 120.127 30.397 1.00 17.27 228 ALA B N 1
ATOM 3770 C CA . ALA B 1 230 ? 67.371 120.618 29.798 1.00 19.44 228 ALA B CA 1
ATOM 3771 C C . ALA B 1 230 ? 66.697 121.729 30.571 1.00 21.08 228 ALA B C 1
ATOM 3772 O O . ALA B 1 230 ? 66.040 122.569 29.972 1.00 26.38 228 ALA B O 1
ATOM 3774 N N . CYS B 1 231 ? 66.897 121.748 31.886 1.00 22.10 229 CYS B N 1
ATOM 3775 C CA . CYS B 1 231 ? 66.235 122.687 32.788 1.00 23.11 229 CYS B CA 1
ATOM 3776 C C . CYS B 1 231 ? 67.245 123.266 33.795 1.00 21.58 229 CYS B C 1
ATOM 3777 O O . CYS B 1 231 ? 67.104 123.081 35.007 1.00 24.19 229 CYS B O 1
ATOM 3780 N N . PRO B 1 232 ? 68.288 123.944 33.322 1.00 23.77 230 PRO B N 1
ATOM 3781 C CA . PRO B 1 232 ? 69.377 124.349 34.228 1.00 19.36 230 PRO B CA 1
ATOM 3782 C C . PRO B 1 232 ? 68.962 125.285 35.368 1.00 19.66 230 PRO B C 1
ATOM 3783 O O . PRO B 1 232 ? 69.525 125.148 36.465 1.00 23.13 230 PRO B O 1
ATOM 3787 N N . ALA B 1 233 ? 68.010 126.176 35.121 1.00 23.93 231 ALA B N 1
ATOM 3788 C CA . ALA B 1 233 ? 67.602 127.157 36.132 1.00 28.78 231 ALA B CA 1
ATOM 3789 C C . ALA B 1 233 ? 66.904 126.457 37.280 1.00 28.65 231 ALA B C 1
ATOM 3790 O O . ALA B 1 233 ? 67.218 126.695 38.452 1.00 28.35 231 ALA B O 1
ATOM 3792 N N . THR B 1 234 ? 65.953 125.599 36.946 1.00 25.34 232 THR B N 1
ATOM 3793 C CA . THR B 1 234 ? 65.285 124.799 37.956 1.00 27.47 232 THR B CA 1
ATOM 3794 C C . THR B 1 234 ? 66.215 123.828 38.711 1.00 29.66 232 THR B C 1
ATOM 3795 O O . THR B 1 234 ? 66.151 123.690 39.932 1.00 27.23 232 THR B O 1
ATOM 3799 N N . TRP B 1 235 ? 67.065 123.122 37.980 1.00 25.72 233 TRP B N 1
ATOM 3800 C CA . TRP B 1 235 ? 68.009 122.219 38.592 1.00 19.91 233 TRP B CA 1
ATOM 3801 C C . TRP B 1 235 ? 68.850 122.994 39.613 1.00 24.36 233 TRP B C 1
ATOM 3802 O O . TRP B 1 235 ? 69.210 122.511 40.693 1.00 19.39 233 TRP B O 1
ATOM 3813 N N . GLY B 1 236 ? 69.202 124.209 39.242 1.00 25.22 234 GLY B N 1
ATOM 3814 C CA . GLY B 1 236 ? 70.114 124.990 40.052 1.00 22.12 234 GLY B CA 1
ATOM 3815 C C . GLY B 1 236 ? 69.572 125.383 41.405 1.00 26.87 234 GLY B C 1
ATOM 3816 O O . GLY B 1 236 ? 70.338 125.725 42.300 1.00 26.54 234 GLY B O 1
ATOM 3817 N N . LYS B 1 237 ? 68.255 125.351 41.561 1.00 24.70 235 LYS B N 1
ATOM 3818 C CA . LYS B 1 237 ? 67.673 125.700 42.849 1.00 28.03 235 LYS B CA 1
ATOM 3819 C C . LYS B 1 237 ? 68.036 124.757 43.968 1.00 29.96 235 LYS B C 1
ATOM 3820 O O . LYS B 1 237 ? 68.000 125.152 45.132 1.00 27.09 235 LYS B O 1
ATOM 3826 N N . LEU B 1 238 ? 68.367 123.516 43.623 1.00 25.52 236 LEU B N 1
ATOM 3827 C CA . LEU B 1 238 ? 68.657 122.475 44.619 1.00 25.35 236 LEU B CA 1
ATOM 3828 C C . LEU B 1 238 ? 69.996 121.792 44.370 1.00 23.32 236 LEU B C 1
ATOM 3829 O O . LEU B 1 238 ? 70.211 120.654 44.758 1.00 24.69 236 LEU B O 1
ATOM 3834 N N . ASN B 1 239 ? 70.929 122.532 43.771 1.00 22.77 237 ASN B N 1
ATOM 3835 C CA . ASN B 1 239 ? 72.269 122.045 43.552 1.00 26.06 237 ASN B CA 1
ATOM 3836 C C . ASN B 1 239 ? 73.292 123.100 43.878 1.00 29.39 237 ASN B C 1
ATOM 3837 O O . ASN B 1 239 ? 73.020 124.285 43.680 1.00 25.21 237 ASN B O 1
#

Organism: Listeria monocytogenes serovar 1/2a (strain ATCC BAA-679 / EGD-e) (NCBI:txid169963)

InterPro domains:
  IPR012318 Crp-type HTH domain [PS51063] (137-212)
  IPR014710 RmlC-like jelly roll fold [G3DSA:2.60.120.10] (1-109)
  IPR018335 Transcription regulator HTH, Crp-type, conserved site [PS00042] (169-193)
  IPR018490 Cyclic nucleotide-binding domain superfamily [SSF51206] (6-136)
  IPR036388 Winged helix-like DNA-binding domain superfamily [G3DSA:1.10.10.10] (137-237)
  IPR036390 Winged helix DNA-binding domain superfamily [SSF46785] (141-235)

Sequence (465 aa):
NAQAEEFKKYLETNGIKPKQFHKKELIFNQWDPQEYCIFLYDGITKLTSISENGTIMNLQYYKGAFVIMSGFIDTETSVGYYNLEVISEQATAYVIKINELKELLSKNLTHFFYVFQTLQKQVSYSLAKFNDFSINGKLGSICGQLLILTYVYGKETPDGIKITLDNLTMQELGYSSGIAHSSAVSRRIISKLKQEKVIVYKNSCFYVQNLDYLKRYAPKLDEWFYLACPATWGKLNNAQAEEFKKYLETNGIKPKQQFHKKELIFNQWDPQEYCIFLYDGITKLTSISENGTIMNLQQYYKGAFVIMSGFIDTETSVGYYNLEVISEQQATAYVIKINELKELLSKNLTHFFYVFQTLQKQVSYSLAKFNDFSINGKLGSICGQLLILTYVYGKEETPDGIKITLDNLTMQELGYSAVSRIISKLKQEKVIVYKNSCFYVQNLDYLKRYAPKLDEWFYLACPATWGKLN

CATH classification: 2.60.120.10 (+1 more: 1.10.10.10)